Protein AF-A0AAW4SQ50-F1 (afdb_monomer_lite)

Sequence (475 aa):
MKPENNETSVIVTEQKVAKEVESDNIGIKPQGSATPDSNVSAKDITAVEGGNLLRVSVSASEMEQSDLEMDKEESVQVTGTATFNEEKAEIEFPNADKEVEQKYGMMKNDFEQNVNVEKESTSAPTELLINGGSMDDGISQAETLEVNGLVEEKGNGLKKTKGKEKNRLTSGQIVALSVLMGWGYSFGKLKINRALNRNALKKKIKSIKLYGIVSPCLVTTAQVCLDAGLEIVSFDGIPITKDTPNLDKILIIIDGAHRHVATMEINSMLRKGEEMKENYYYLPLTTKYKVMELLREANVVTKPWAGSDFLTSLIMSREEAAENEMLIWVQAKLEKSGDTAIWEWATLNKSVPSKSKLIKAAGTDEKADAMFRNISDSSKFERGKSIYDAFAKIFAESILGCKFFPEWVIDKLSKLDYMSGPKAAEHLIDFASKLNRQDAERIESIKGADKAQNVKNELDSLYNERMKEPESPVM

Structure (mmCIF, N/CA/C/O backbone):
data_AF-A0AAW4SQ50-F1
#
_entry.id   AF-A0AAW4SQ50-F1
#
loop_
_atom_site.group_PDB
_atom_site.id
_atom_site.type_symbol
_atom_site.label_atom_id
_atom_site.label_alt_id
_atom_site.label_comp_id
_atom_site.label_asym_id
_atom_site.label_entity_id
_atom_site.label_seq_id
_atom_site.pdbx_PDB_ins_code
_atom_site.Cartn_x
_atom_site.Cartn_y
_atom_site.Cartn_z
_atom_site.occupancy
_atom_site.B_iso_or_equiv
_atom_site.auth_seq_id
_atom_site.auth_comp_id
_atom_site.auth_asym_id
_atom_site.auth_atom_id
_atom_site.pdbx_PDB_model_num
ATOM 1 N N . MET A 1 1 ? 74.778 -29.614 35.654 1.00 35.31 1 MET A N 1
ATOM 2 C CA . MET A 1 1 ? 73.647 -30.527 35.928 1.00 35.31 1 MET A CA 1
ATOM 3 C C . MET A 1 1 ? 72.365 -29.756 35.637 1.00 35.31 1 MET A C 1
ATOM 5 O O . MET A 1 1 ? 72.225 -28.668 36.176 1.00 35.31 1 MET A O 1
ATOM 9 N N . LYS A 1 2 ? 71.490 -30.347 34.811 1.00 30.45 2 LYS A N 1
ATOM 10 C CA . LYS A 1 2 ? 70.229 -29.854 34.208 1.00 30.45 2 LYS A CA 1
ATOM 11 C C . LYS A 1 2 ? 70.330 -28.994 32.930 1.00 30.45 2 LYS A C 1
ATOM 13 O O . LYS A 1 2 ? 71.241 -28.174 32.854 1.00 30.45 2 LYS A O 1
ATOM 18 N N . PRO A 1 3 ? 69.441 -29.241 31.938 1.00 37.81 3 PRO A N 1
ATOM 19 C CA . PRO A 1 3 ? 69.692 -28.970 30.525 1.00 37.81 3 PRO A CA 1
ATOM 20 C C . PRO A 1 3 ? 68.784 -27.882 29.923 1.00 37.81 3 PRO A C 1
ATOM 22 O O . PRO A 1 3 ? 67.826 -27.419 30.541 1.00 37.81 3 PRO A O 1
ATOM 25 N N . GLU A 1 4 ? 69.153 -27.508 28.702 1.00 33.06 4 GLU A N 1
ATOM 26 C CA . GLU A 1 4 ? 68.567 -26.515 27.801 1.00 33.06 4 GLU A CA 1
ATOM 27 C C . GLU A 1 4 ? 67.138 -26.862 27.349 1.00 33.06 4 GLU A C 1
ATOM 29 O O . GLU A 1 4 ? 66.836 -28.017 27.057 1.00 33.06 4 GLU A O 1
ATOM 34 N N . ASN A 1 5 ? 66.291 -25.837 27.217 1.00 32.16 5 ASN A N 1
ATOM 35 C CA . ASN A 1 5 ? 65.076 -25.864 26.405 1.00 32.16 5 ASN A CA 1
ATOM 36 C C . ASN A 1 5 ? 65.192 -24.740 25.376 1.00 32.16 5 ASN A C 1
ATOM 38 O O . ASN A 1 5 ? 65.232 -23.568 25.751 1.00 32.16 5 ASN A O 1
ATOM 42 N N . ASN A 1 6 ? 65.243 -25.123 24.102 1.00 30.61 6 ASN A N 1
ATOM 43 C CA . ASN A 1 6 ? 65.194 -24.226 22.959 1.00 30.61 6 ASN A CA 1
ATOM 44 C C . ASN A 1 6 ? 63.939 -24.529 22.124 1.00 30.61 6 ASN A C 1
ATOM 46 O O . ASN A 1 6 ? 63.434 -25.650 22.110 1.00 30.61 6 ASN A O 1
ATOM 50 N N . GLU A 1 7 ? 63.445 -23.473 21.494 1.00 29.39 7 GLU A N 1
ATOM 51 C CA . GLU A 1 7 ? 62.182 -23.281 20.778 1.00 29.39 7 GLU A CA 1
ATOM 52 C C . GLU A 1 7 ? 61.842 -24.328 19.703 1.00 29.39 7 GLU A C 1
ATOM 54 O O . GLU A 1 7 ? 62.733 -24.841 19.032 1.00 29.39 7 GLU A O 1
ATOM 59 N N . THR A 1 8 ? 60.545 -24.524 19.412 1.00 26.42 8 THR A N 1
ATOM 60 C CA . THR A 1 8 ? 59.962 -24.144 18.100 1.00 26.42 8 THR A CA 1
ATOM 61 C C . THR A 1 8 ? 58.433 -24.262 18.065 1.00 26.42 8 THR A C 1
ATOM 63 O O . THR A 1 8 ? 57.828 -25.180 18.613 1.00 26.42 8 THR A O 1
ATOM 66 N N . SER A 1 9 ? 57.821 -23.289 17.396 1.00 25.12 9 SER A N 1
ATOM 67 C CA . SER A 1 9 ? 56.402 -23.121 17.096 1.00 25.12 9 SER A CA 1
ATOM 68 C C . SER A 1 9 ? 55.971 -23.917 15.858 1.00 25.12 9 SER A C 1
ATOM 70 O O . SER A 1 9 ? 56.675 -23.926 14.852 1.00 25.12 9 SER A O 1
ATOM 72 N N . VAL A 1 10 ? 54.770 -24.511 15.888 1.00 25.55 10 VAL A N 1
ATOM 73 C CA . VAL A 1 10 ? 54.029 -24.938 14.685 1.00 25.55 10 VAL A CA 1
ATOM 74 C C . VAL A 1 10 ? 52.537 -24.646 14.873 1.00 25.55 10 VAL A C 1
ATOM 76 O O . VAL A 1 10 ? 51.928 -25.010 15.875 1.00 25.55 10 VAL A O 1
ATOM 79 N N . ILE A 1 11 ? 51.985 -23.947 13.884 1.00 24.88 11 ILE A N 1
ATOM 80 C CA . ILE A 1 11 ? 50.586 -23.545 13.711 1.00 24.88 11 ILE A CA 1
ATOM 81 C C . ILE A 1 11 ? 49.770 -24.763 13.253 1.00 24.88 11 ILE A C 1
ATOM 83 O O . ILE A 1 11 ? 50.181 -25.442 12.314 1.00 24.88 11 ILE A O 1
ATOM 87 N N . VAL A 1 12 ? 48.599 -25.008 13.854 1.00 25.47 12 VAL A N 1
ATOM 88 C CA . VAL A 1 12 ? 47.615 -25.980 13.344 1.00 25.47 12 VAL A CA 1
ATOM 89 C C . VAL A 1 12 ? 46.275 -25.284 13.125 1.00 25.47 12 VAL A C 1
ATOM 91 O O . VAL A 1 12 ? 45.661 -24.753 14.046 1.00 25.47 12 VAL A O 1
ATOM 94 N N . THR A 1 13 ? 45.861 -25.276 11.863 1.00 24.55 13 THR A N 1
ATOM 95 C CA . THR A 1 13 ? 44.570 -24.849 11.326 1.00 24.55 13 THR A CA 1
ATOM 96 C C . THR A 1 13 ? 43.510 -25.927 11.569 1.00 24.55 13 THR A C 1
ATOM 98 O O . THR A 1 13 ? 43.666 -27.062 11.125 1.00 24.55 13 THR A O 1
ATOM 101 N N . GLU A 1 14 ? 42.401 -25.583 12.230 1.00 27.28 14 GLU A N 1
ATOM 102 C CA . GLU A 1 14 ? 41.251 -26.485 12.372 1.00 27.28 14 GLU A CA 1
ATOM 103 C C . GLU A 1 14 ? 40.316 -26.392 11.154 1.00 27.28 14 GLU A C 1
ATOM 105 O O . GLU A 1 14 ? 39.632 -25.392 10.927 1.00 27.28 14 GLU A O 1
ATOM 110 N N . GLN A 1 15 ? 40.271 -27.471 10.369 1.00 23.94 15 GLN A N 1
ATOM 111 C CA . GLN A 1 15 ? 39.199 -27.763 9.416 1.00 23.94 15 GLN A CA 1
ATOM 112 C C . GLN A 1 15 ? 37.954 -28.230 10.177 1.00 23.94 15 GLN A C 1
ATOM 114 O O . GLN A 1 15 ? 37.980 -29.268 10.837 1.00 23.94 15 GLN A O 1
ATOM 119 N N . LYS A 1 16 ? 36.829 -27.524 10.022 1.00 26.03 16 LYS A N 1
ATOM 120 C CA . LYS A 1 16 ? 35.521 -28.016 10.469 1.00 26.03 16 LYS A CA 1
ATOM 121 C C . LYS A 1 16 ? 34.769 -28.630 9.290 1.00 26.03 16 LYS A C 1
ATOM 123 O O . LYS A 1 16 ? 34.253 -27.930 8.425 1.00 26.03 16 LYS A O 1
ATOM 128 N N . VAL A 1 17 ? 34.729 -29.959 9.280 1.00 24.06 17 VAL A N 1
ATOM 129 C CA . VAL A 1 17 ? 33.863 -30.786 8.432 1.00 24.06 17 VAL A CA 1
ATOM 130 C C . VAL A 1 17 ? 32.422 -30.631 8.927 1.00 24.06 17 VAL A C 1
ATOM 132 O O . VAL A 1 17 ? 32.130 -30.954 10.078 1.00 24.06 17 VAL A O 1
ATOM 135 N N . ALA A 1 18 ? 31.519 -30.139 8.078 1.00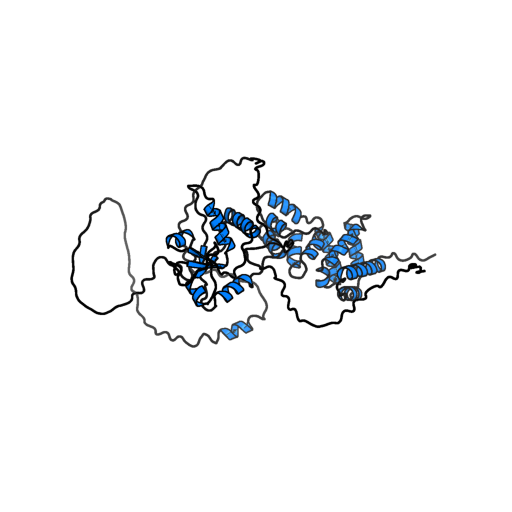 25.08 18 ALA A N 1
ATOM 136 C CA . ALA A 1 18 ? 30.083 -30.145 8.341 1.00 25.08 18 ALA A CA 1
ATOM 137 C C . ALA A 1 18 ? 29.464 -31.411 7.727 1.00 25.08 18 ALA A C 1
ATOM 139 O O . ALA A 1 18 ? 29.486 -31.590 6.512 1.00 25.08 18 ALA A O 1
ATOM 140 N N . LYS A 1 19 ? 28.942 -32.294 8.586 1.00 24.58 19 LYS A N 1
ATOM 141 C CA . LYS A 1 19 ? 28.008 -33.365 8.221 1.00 24.58 19 LYS A CA 1
ATOM 142 C C . LYS A 1 19 ? 26.584 -32.827 8.336 1.00 24.58 19 LYS A C 1
ATOM 144 O O . LYS A 1 19 ? 26.243 -32.219 9.350 1.00 24.58 19 LYS A O 1
ATOM 149 N N . GLU A 1 20 ? 25.789 -33.087 7.307 1.00 22.03 20 GLU A N 1
ATOM 150 C CA . GLU A 1 20 ? 24.336 -32.931 7.288 1.00 22.03 20 GLU A CA 1
ATOM 151 C C . GLU A 1 20 ? 23.675 -33.782 8.377 1.00 22.03 20 GLU A C 1
ATOM 153 O O . GLU A 1 20 ? 23.974 -34.969 8.524 1.00 22.03 20 GLU A O 1
ATOM 158 N N . VAL A 1 21 ? 22.739 -33.169 9.100 1.00 25.11 21 VAL A N 1
ATOM 159 C CA . VAL A 1 21 ? 21.575 -33.843 9.678 1.00 25.11 21 VAL A CA 1
ATOM 160 C C . VAL A 1 21 ? 20.387 -32.926 9.402 1.00 25.11 21 VAL A C 1
ATOM 162 O O . VAL A 1 21 ? 20.374 -31.775 9.841 1.00 25.11 21 VAL A O 1
ATOM 165 N N . GLU A 1 22 ? 19.436 -33.431 8.618 1.00 25.45 22 GLU A N 1
ATOM 166 C CA . GLU A 1 22 ? 18.145 -32.809 8.334 1.00 25.45 22 GLU A CA 1
ATOM 167 C C . GLU A 1 22 ? 17.388 -32.508 9.632 1.00 25.45 22 GLU A C 1
ATOM 169 O O . GLU A 1 22 ? 17.183 -33.378 10.480 1.00 25.45 22 GLU A O 1
ATOM 174 N N . SER A 1 23 ? 16.923 -31.269 9.759 1.00 26.36 23 SER A N 1
ATOM 175 C CA . SER A 1 23 ? 15.822 -30.924 10.650 1.00 26.36 23 SER A CA 1
ATOM 176 C C . SER A 1 23 ? 14.876 -30.005 9.888 1.00 26.36 23 SER A C 1
ATOM 178 O O . SER A 1 23 ? 15.240 -28.867 9.569 1.00 26.36 23 SER A O 1
ATOM 180 N N . ASP A 1 24 ? 13.682 -30.512 9.597 1.00 24.97 24 ASP A N 1
ATOM 181 C CA . ASP A 1 24 ? 12.572 -29.788 8.985 1.00 24.97 24 ASP A CA 1
ATOM 182 C C . ASP A 1 24 ? 12.136 -28.616 9.871 1.00 24.97 24 ASP A C 1
ATOM 184 O O . ASP A 1 24 ? 11.267 -28.725 10.736 1.00 24.97 24 ASP A O 1
ATOM 188 N N . ASN A 1 25 ? 12.753 -27.459 9.652 1.00 25.53 25 ASN A N 1
ATOM 189 C CA . ASN A 1 25 ? 12.326 -26.198 10.232 1.00 25.53 25 ASN A CA 1
ATOM 190 C C . ASN A 1 25 ? 11.373 -25.510 9.251 1.00 25.53 25 ASN A C 1
ATOM 192 O O . ASN A 1 25 ? 11.779 -24.703 8.412 1.00 25.53 25 ASN A O 1
ATOM 196 N N . ILE A 1 26 ? 10.076 -25.793 9.389 1.00 27.05 26 ILE A N 1
ATOM 197 C CA . ILE A 1 26 ? 9.005 -24.969 8.814 1.00 27.05 26 ILE A CA 1
ATOM 198 C C . ILE A 1 26 ? 8.940 -23.669 9.632 1.00 27.05 26 ILE A C 1
ATOM 200 O O . ILE A 1 26 ? 8.072 -23.448 10.475 1.00 27.05 26 ILE A O 1
ATOM 204 N N . GLY A 1 27 ? 9.929 -22.805 9.414 1.00 23.14 27 GLY A N 1
ATOM 205 C CA . GLY A 1 27 ? 9.994 -21.461 9.966 1.00 23.14 27 GLY A CA 1
ATOM 206 C C . GLY A 1 27 ? 9.091 -20.531 9.167 1.00 23.14 27 GLY A C 1
ATOM 207 O O . GLY A 1 27 ? 9.538 -19.879 8.222 1.00 23.14 27 GLY A O 1
ATOM 208 N N . ILE A 1 28 ? 7.815 -20.452 9.544 1.00 25.05 28 ILE A N 1
ATOM 209 C CA . ILE A 1 28 ? 6.915 -19.400 9.063 1.00 25.05 28 ILE A CA 1
ATOM 210 C C . ILE A 1 28 ? 7.462 -18.060 9.571 1.00 25.05 28 ILE A C 1
ATOM 212 O O . ILE A 1 28 ? 7.311 -17.704 10.739 1.00 25.05 28 ILE A O 1
ATOM 216 N N . LYS A 1 29 ? 8.110 -17.301 8.682 1.00 24.20 29 LYS A N 1
ATOM 217 C CA . LYS A 1 29 ? 8.391 -15.877 8.903 1.00 24.20 29 LYS A CA 1
ATOM 218 C C . LYS A 1 29 ? 7.051 -15.160 9.130 1.00 24.20 29 LYS A C 1
ATOM 220 O O . LYS A 1 29 ? 6.141 -15.368 8.326 1.00 24.20 29 LYS A O 1
ATOM 225 N N . PRO A 1 30 ? 6.898 -14.305 10.158 1.00 25.53 30 PRO A N 1
ATOM 226 C CA . PRO A 1 30 ? 5.668 -13.549 10.338 1.00 25.53 30 PRO A CA 1
ATOM 227 C C . PRO A 1 30 ? 5.517 -12.580 9.163 1.00 25.53 30 PRO A C 1
ATOM 229 O O . PRO A 1 30 ? 6.226 -11.579 9.062 1.00 25.53 30 PRO A O 1
ATOM 232 N N . GLN A 1 31 ? 4.613 -12.905 8.239 1.00 25.69 31 GLN A N 1
ATOM 233 C CA . GLN A 1 31 ? 4.198 -11.975 7.202 1.00 25.69 31 GLN A CA 1
ATOM 234 C C . GLN A 1 31 ? 3.436 -10.824 7.862 1.00 25.69 31 GLN A C 1
ATOM 236 O O . GLN A 1 31 ? 2.552 -11.039 8.695 1.00 25.69 31 GLN A O 1
ATOM 241 N N . GLY A 1 32 ? 3.827 -9.590 7.532 1.00 29.03 32 GLY A N 1
ATOM 242 C CA . GLY A 1 32 ? 3.148 -8.389 8.003 1.00 29.03 32 GLY A CA 1
ATOM 243 C C . GLY A 1 32 ? 1.672 -8.460 7.633 1.00 29.03 32 GLY A C 1
ATOM 244 O O . GLY A 1 32 ? 1.339 -8.662 6.469 1.00 29.03 32 GLY A O 1
ATOM 245 N N . SER A 1 33 ? 0.783 -8.332 8.618 1.00 34.41 33 SER A N 1
ATOM 246 C CA . SER A 1 33 ? -0.643 -8.363 8.317 1.00 34.41 33 SER A CA 1
ATOM 247 C C . SER A 1 33 ? -1.086 -7.052 7.711 1.00 34.41 33 SER A C 1
ATOM 249 O O . SER A 1 33 ? -0.849 -5.969 8.256 1.00 34.41 33 SER A O 1
ATOM 251 N N . ALA A 1 34 ? -1.876 -7.190 6.668 1.00 33.03 34 ALA A N 1
ATOM 252 C CA . ALA A 1 34 ? -2.893 -6.225 6.367 1.00 33.03 34 ALA A CA 1
ATOM 253 C C . ALA A 1 34 ? -3.969 -6.301 7.449 1.00 33.03 34 ALA A C 1
ATOM 255 O O . ALA A 1 34 ? -4.640 -7.303 7.627 1.00 33.03 34 ALA A O 1
ATOM 256 N N . THR A 1 35 ? -4.127 -5.224 8.179 1.00 38.12 35 THR A N 1
ATOM 257 C CA . THR A 1 35 ? -5.450 -4.684 8.470 1.00 38.12 35 THR A CA 1
ATOM 258 C C . THR A 1 35 ? -5.379 -3.238 7.971 1.00 38.12 35 THR A C 1
ATOM 260 O O . THR A 1 35 ? -4.268 -2.719 7.765 1.00 38.12 35 THR A O 1
ATOM 263 N N . PRO A 1 36 ? -6.494 -2.507 7.823 1.00 37.75 36 PRO A N 1
ATOM 264 C CA . PRO A 1 36 ? -6.435 -1.049 7.662 1.00 37.75 36 PRO A CA 1
ATOM 265 C C . PRO A 1 36 ? -5.664 -0.349 8.809 1.00 37.75 36 PRO A C 1
ATOM 267 O O . PRO A 1 36 ? -5.373 0.848 8.754 1.00 37.75 36 PRO A O 1
ATOM 270 N N . ASP A 1 37 ? -5.313 -1.092 9.865 1.00 38.62 37 ASP A N 1
ATOM 271 C CA . ASP A 1 37 ? -4.735 -0.604 11.105 1.00 38.62 37 ASP A CA 1
ATOM 272 C C . ASP A 1 37 ? -3.193 -0.642 11.186 1.00 38.62 37 ASP A C 1
ATOM 274 O O . ASP A 1 37 ? -2.649 -0.076 12.136 1.00 38.62 37 ASP A O 1
ATOM 278 N N . SER A 1 38 ? -2.441 -1.150 10.195 1.00 38.56 38 SER A N 1
ATOM 279 C CA . SER A 1 38 ? -0.971 -0.986 10.220 1.00 38.56 38 SER A CA 1
ATOM 280 C C . SER A 1 38 ? -0.248 -1.191 8.883 1.00 38.56 38 SER A C 1
ATOM 282 O O . SER A 1 38 ? 0.141 -2.301 8.542 1.00 38.56 38 SER A O 1
ATOM 284 N N . ASN A 1 39 ? 0.078 -0.096 8.187 1.00 34.09 39 ASN A N 1
ATOM 285 C CA . ASN A 1 39 ? 1.180 -0.075 7.217 1.00 34.09 39 ASN A CA 1
ATOM 286 C C . ASN A 1 39 ? 2.436 0.502 7.893 1.00 34.09 39 ASN A C 1
ATOM 288 O O . ASN A 1 39 ? 2.627 1.724 7.976 1.00 34.09 39 ASN A O 1
ATOM 292 N N . VAL A 1 40 ? 3.294 -0.379 8.407 1.00 34.56 40 VAL A N 1
ATOM 293 C CA . VAL A 1 40 ? 4.697 -0.069 8.715 1.00 34.56 40 VAL A CA 1
ATOM 294 C C . VAL A 1 40 ? 5.543 -1.117 7.999 1.00 34.56 40 VAL A C 1
ATOM 296 O O . VAL A 1 40 ? 5.386 -2.310 8.232 1.00 34.56 40 VAL A O 1
ATOM 299 N N . SER A 1 41 ? 6.383 -0.645 7.077 1.00 32.97 41 SER A N 1
ATOM 300 C CA . SER A 1 41 ? 7.380 -1.438 6.356 1.00 32.97 41 SER A CA 1
ATOM 301 C C . SER A 1 41 ? 8.267 -2.193 7.346 1.00 32.97 41 SER A C 1
ATOM 303 O O . SER A 1 41 ? 8.756 -1.592 8.299 1.00 32.97 41 SER A O 1
ATOM 305 N N . ALA A 1 42 ? 8.507 -3.479 7.093 1.00 28.02 42 ALA A N 1
ATOM 306 C CA . ALA A 1 42 ? 9.473 -4.293 7.820 1.00 28.02 42 ALA A CA 1
ATOM 307 C C . ALA A 1 42 ? 10.909 -3.848 7.491 1.00 28.02 42 ALA A C 1
ATOM 309 O O . ALA A 1 42 ? 11.596 -4.469 6.687 1.00 28.02 42 ALA A O 1
ATOM 310 N N . LYS A 1 43 ? 11.349 -2.741 8.087 1.00 29.67 43 LYS A N 1
ATOM 311 C CA . LYS A 1 43 ? 12.756 -2.410 8.323 1.00 29.67 43 LYS A CA 1
ATOM 312 C C . LYS A 1 43 ? 12.815 -1.751 9.701 1.00 29.67 43 LYS A C 1
ATOM 314 O O . LYS A 1 43 ? 11.921 -0.979 10.028 1.00 29.67 43 LYS A O 1
ATOM 319 N N . ASP A 1 44 ? 13.822 -2.125 10.480 1.00 28.84 44 ASP A N 1
ATOM 320 C CA . ASP A 1 44 ? 14.111 -1.689 11.856 1.00 28.84 44 ASP A CA 1
ATOM 321 C C . ASP A 1 44 ? 13.484 -2.556 12.963 1.00 28.84 44 ASP A C 1
ATOM 323 O O . ASP A 1 44 ? 12.634 -2.131 13.743 1.00 28.84 44 ASP A O 1
ATOM 327 N N . ILE A 1 45 ? 13.962 -3.802 13.057 1.00 25.28 45 ILE A N 1
ATOM 328 C CA . ILE A 1 45 ? 14.028 -4.531 14.331 1.00 25.28 45 ILE A CA 1
ATOM 329 C C . ILE A 1 45 ? 15.514 -4.734 14.625 1.00 25.28 45 ILE A C 1
ATOM 331 O O . ILE A 1 45 ? 16.129 -5.678 14.135 1.00 25.28 45 ILE A O 1
ATOM 335 N N . THR A 1 46 ? 16.107 -3.820 15.387 1.00 25.62 46 THR A N 1
ATOM 336 C CA . THR A 1 46 ? 17.356 -4.089 16.101 1.00 25.62 46 THR A CA 1
ATOM 337 C C . THR A 1 46 ? 16.997 -4.765 17.420 1.00 25.62 46 THR A C 1
ATOM 339 O O . THR A 1 46 ? 16.220 -4.243 18.218 1.00 25.62 46 THR A O 1
ATOM 342 N N . ALA A 1 47 ? 17.515 -5.975 17.616 1.00 23.39 47 ALA A N 1
ATOM 343 C CA . ALA A 1 47 ? 17.415 -6.696 18.873 1.00 23.39 47 ALA A CA 1
ATOM 344 C C . ALA A 1 47 ? 18.229 -5.962 19.948 1.00 23.39 47 ALA A C 1
ATOM 346 O O . ALA A 1 47 ? 19.399 -5.654 19.727 1.00 23.39 47 ALA A O 1
ATOM 347 N N . VAL A 1 48 ? 17.624 -5.707 21.107 1.00 25.67 48 VAL A N 1
ATOM 348 C CA . VAL A 1 48 ? 18.357 -5.385 22.335 1.00 25.67 48 VAL A CA 1
ATOM 349 C C . VAL A 1 48 ? 17.763 -6.238 23.449 1.00 25.67 48 VAL A C 1
ATOM 351 O O . VAL A 1 48 ? 16.637 -6.017 23.894 1.00 25.67 48 VAL A O 1
ATOM 354 N N . GLU A 1 49 ? 18.517 -7.262 23.837 1.00 23.62 49 GLU A N 1
ATOM 355 C CA . GLU A 1 49 ? 18.345 -8.002 25.084 1.00 23.62 49 GLU A CA 1
ATOM 356 C C . GLU A 1 49 ? 18.828 -7.154 26.270 1.00 23.62 49 GLU A C 1
ATOM 358 O O . GLU A 1 49 ? 19.783 -6.390 26.150 1.00 23.62 49 GLU A O 1
ATOM 363 N N . GLY A 1 50 ? 18.213 -7.363 27.436 1.00 25.22 50 GLY A N 1
ATOM 364 C CA . GLY A 1 50 ? 18.764 -6.945 28.728 1.00 25.22 50 GLY A CA 1
ATOM 365 C C . GLY A 1 50 ? 18.097 -5.710 29.324 1.00 25.22 50 GLY A C 1
ATOM 366 O O . GLY A 1 50 ? 18.258 -4.589 28.850 1.00 25.22 50 GLY A O 1
ATOM 367 N N . GLY A 1 51 ? 17.338 -5.923 30.400 1.00 23.38 51 GLY A N 1
ATOM 368 C CA . GLY A 1 51 ? 16.687 -4.857 31.148 1.00 23.38 51 GLY A CA 1
ATOM 369 C C . GLY A 1 51 ? 17.659 -4.006 31.963 1.00 23.38 51 GLY A C 1
ATOM 370 O O . GLY A 1 51 ? 18.626 -4.516 32.515 1.00 23.38 51 GLY A O 1
ATOM 371 N N . ASN A 1 52 ? 17.334 -2.725 32.124 1.00 23.14 52 ASN A N 1
ATOM 372 C CA . ASN A 1 52 ? 17.171 -2.145 33.452 1.00 23.14 52 ASN A CA 1
ATOM 373 C C . ASN A 1 52 ? 16.385 -0.830 33.385 1.00 23.14 52 ASN A C 1
ATOM 375 O O . ASN A 1 52 ? 16.402 -0.106 32.392 1.00 23.14 52 ASN A O 1
ATOM 379 N N . LEU A 1 53 ? 15.684 -0.559 34.477 1.00 27.28 53 LEU A N 1
ATOM 380 C CA . LEU A 1 53 ? 14.893 0.631 34.749 1.00 27.28 53 LEU A CA 1
ATOM 381 C C . LEU A 1 53 ? 15.780 1.892 34.727 1.00 27.28 53 LEU A C 1
ATOM 383 O O . LEU A 1 53 ? 16.692 2.010 35.542 1.00 27.28 53 LEU A O 1
ATOM 387 N N . LEU A 1 54 ? 15.481 2.869 33.865 1.00 23.94 54 LEU A N 1
ATOM 388 C CA . LEU A 1 54 ? 16.003 4.230 34.012 1.00 23.94 54 LEU A CA 1
ATOM 389 C C . LEU A 1 54 ? 14.914 5.269 33.734 1.00 23.94 54 LEU A C 1
ATOM 391 O O . LEU A 1 54 ? 14.398 5.397 32.625 1.00 23.94 54 LEU A O 1
ATOM 395 N N . ARG A 1 55 ? 14.586 6.026 34.788 1.00 24.39 55 ARG A N 1
ATOM 396 C CA . ARG A 1 55 ? 13.915 7.323 34.699 1.00 24.39 55 ARG A CA 1
ATOM 397 C C . ARG A 1 55 ? 14.755 8.229 33.801 1.00 24.39 55 ARG A C 1
ATOM 399 O O . ARG A 1 55 ? 15.908 8.493 34.127 1.00 24.39 55 ARG A O 1
ATOM 406 N N . VAL A 1 56 ? 14.161 8.748 32.732 1.00 23.16 56 VAL A N 1
ATOM 407 C CA . VAL A 1 56 ? 14.740 9.853 31.963 1.00 23.16 56 VAL A CA 1
ATOM 408 C C . VAL A 1 56 ? 13.747 11.006 31.978 1.00 23.16 56 VAL A C 1
ATOM 410 O O . VAL A 1 56 ? 12.691 10.968 31.352 1.00 23.16 56 VAL A O 1
ATOM 413 N N . SER A 1 57 ? 14.100 12.013 32.767 1.00 21.67 57 SER A N 1
ATOM 414 C CA . SER A 1 57 ? 13.617 13.386 32.688 1.00 21.67 57 SER A CA 1
ATOM 415 C C . SER A 1 57 ? 13.952 13.967 31.316 1.00 21.67 57 SER A C 1
ATOM 417 O O . SER A 1 57 ? 15.117 13.958 30.921 1.00 21.67 57 SER A O 1
ATOM 419 N N . VAL A 1 58 ? 12.953 14.491 30.605 1.00 24.12 58 VAL A N 1
ATOM 420 C CA . VAL A 1 58 ? 13.170 15.248 29.367 1.00 24.12 58 VAL A CA 1
ATOM 421 C C . VAL A 1 58 ? 12.965 16.724 29.673 1.00 24.12 58 VAL A C 1
ATOM 423 O O . VAL A 1 58 ? 11.880 17.148 30.069 1.00 24.12 58 VAL A O 1
ATOM 426 N N . SER A 1 59 ? 14.060 17.467 29.530 1.00 22.22 59 SER A N 1
ATOM 427 C CA . SER A 1 59 ? 14.123 18.922 29.579 1.00 22.22 59 SER A CA 1
ATOM 428 C C . SER A 1 59 ? 13.347 19.521 28.409 1.00 22.22 59 SER A C 1
ATOM 430 O O . SER A 1 59 ? 13.412 19.014 27.289 1.00 22.22 59 SER A O 1
ATOM 432 N N . ALA A 1 60 ? 12.628 20.606 28.683 1.00 24.81 60 ALA A N 1
ATOM 433 C CA . ALA A 1 60 ? 12.011 21.452 27.676 1.00 24.81 60 ALA A CA 1
ATOM 434 C C . ALA A 1 60 ? 13.088 22.160 26.841 1.00 24.81 60 ALA A C 1
ATOM 436 O O . ALA A 1 60 ? 14.049 22.690 27.399 1.00 24.81 60 ALA A O 1
ATOM 437 N N . SER A 1 61 ? 12.894 22.205 25.525 1.00 23.89 61 SER A N 1
ATOM 438 C CA . SER A 1 61 ? 13.542 23.176 24.645 1.00 23.89 61 SER A CA 1
ATOM 439 C C . SER A 1 61 ? 12.634 23.465 23.445 1.00 23.89 61 SER A C 1
ATOM 441 O O . SER A 1 61 ? 12.389 22.590 22.619 1.00 23.89 61 SER A O 1
ATOM 443 N N . GLU A 1 62 ? 12.139 24.704 23.449 1.00 23.70 62 GLU A N 1
ATOM 444 C CA . GLU A 1 62 ? 11.811 25.581 22.316 1.00 23.70 62 GLU A CA 1
ATOM 445 C C . GLU A 1 62 ? 10.664 25.175 21.370 1.00 23.70 62 GLU A C 1
ATOM 447 O O . GLU A 1 62 ? 10.803 24.434 20.401 1.00 23.70 62 GLU A O 1
ATOM 452 N N . MET A 1 63 ? 9.498 25.755 21.683 1.00 24.41 63 MET A N 1
ATOM 453 C CA . MET A 1 63 ? 8.370 25.987 20.783 1.00 24.41 63 MET A CA 1
ATOM 454 C C . MET A 1 63 ? 8.705 27.136 19.825 1.00 24.41 63 MET A C 1
ATOM 456 O O . MET A 1 63 ? 8.877 28.265 20.276 1.00 24.41 63 MET A O 1
ATOM 460 N N . GLU A 1 64 ? 8.676 26.882 18.518 1.00 25.16 64 GLU A N 1
ATOM 461 C CA . GLU A 1 64 ? 8.326 27.924 17.550 1.00 25.16 64 GLU A CA 1
ATOM 462 C C . GLU A 1 64 ? 6.798 27.991 17.453 1.00 25.16 64 GLU A C 1
ATOM 464 O O . GLU A 1 64 ? 6.129 27.060 16.994 1.00 25.16 64 GLU A O 1
ATOM 469 N N . GLN A 1 65 ? 6.248 29.094 17.960 1.00 24.86 65 GLN A N 1
ATOM 470 C CA . GLN A 1 65 ? 4.887 29.537 17.691 1.00 24.86 65 GLN A CA 1
ATOM 471 C C . GLN A 1 65 ? 4.792 29.956 16.221 1.00 24.86 65 GLN A C 1
ATOM 473 O O . GLN A 1 65 ? 5.587 30.765 15.751 1.00 24.86 65 GLN A O 1
ATOM 478 N N . SER A 1 66 ? 3.792 29.445 15.511 1.00 27.23 66 SER A N 1
ATOM 479 C CA . SER A 1 66 ? 3.203 30.182 14.396 1.00 27.23 66 SER A CA 1
ATOM 480 C C . SER A 1 66 ? 1.695 30.169 14.579 1.00 27.23 66 SER A C 1
ATOM 482 O O . SER A 1 66 ? 1.072 29.120 14.756 1.00 27.23 66 SER A O 1
ATOM 484 N N . ASP A 1 67 ? 1.172 31.382 14.658 1.00 24.62 67 ASP A N 1
ATOM 485 C CA . ASP A 1 67 ? -0.214 31.730 14.887 1.00 24.62 67 ASP A CA 1
ATOM 486 C C . ASP A 1 67 ? -1.097 31.230 13.740 1.00 24.62 67 ASP A C 1
ATOM 488 O O . ASP A 1 67 ? -0.796 31.441 12.565 1.00 24.62 67 ASP A O 1
ATOM 492 N N . LEU A 1 68 ? -2.207 30.582 14.087 1.00 25.64 68 LEU A N 1
ATOM 493 C CA . LEU A 1 68 ? -3.345 30.416 13.191 1.00 25.64 68 LEU A CA 1
ATOM 494 C C . LEU A 1 68 ? -4.567 30.956 13.922 1.00 25.64 68 LEU A C 1
ATOM 496 O O . LEU A 1 68 ? -5.034 30.378 14.907 1.00 25.64 68 LEU A O 1
ATOM 500 N N . GLU A 1 69 ? -5.014 32.114 13.446 1.00 24.69 69 GLU A N 1
ATOM 501 C CA . GLU A 1 69 ? -6.258 32.755 13.835 1.00 24.69 69 GLU A CA 1
ATOM 502 C C . GLU A 1 69 ? -7.442 31.813 13.595 1.00 24.69 69 GLU A C 1
ATOM 504 O O . GLU A 1 69 ? -7.533 31.100 12.595 1.00 24.69 69 GLU A O 1
ATOM 509 N N . MET A 1 70 ? -8.330 31.800 14.585 1.00 25.16 70 MET A N 1
ATOM 510 C CA . MET A 1 70 ? -9.606 31.106 14.569 1.00 25.16 70 MET A CA 1
ATOM 511 C C . MET A 1 70 ? -10.595 31.873 13.696 1.00 25.16 70 MET A C 1
ATOM 513 O O . MET A 1 70 ? -11.032 32.953 14.098 1.00 25.16 70 MET A O 1
ATOM 517 N N . ASP A 1 71 ? -11.039 31.265 12.600 1.00 25.61 71 ASP A N 1
ATOM 518 C CA . ASP A 1 71 ? -12.321 31.621 12.001 1.00 25.61 71 ASP A CA 1
ATOM 519 C C . ASP A 1 71 ? -13.434 30.703 12.509 1.00 25.61 71 ASP A C 1
ATOM 521 O O . ASP A 1 71 ? -13.258 29.509 12.763 1.00 25.61 71 ASP A O 1
ATOM 525 N N . LYS A 1 72 ? -14.558 31.362 12.776 1.00 26.75 72 LYS A N 1
ATOM 526 C CA . LYS A 1 72 ? -15.653 30.949 13.647 1.00 26.75 72 LYS A CA 1
ATOM 527 C C . LYS A 1 72 ? -16.542 29.862 13.047 1.00 26.75 72 LYS A C 1
ATOM 529 O O . LYS A 1 72 ? -16.694 29.728 11.841 1.00 26.75 72 LYS A O 1
ATOM 534 N N . GLU A 1 73 ? -17.158 29.153 13.984 1.00 25.16 73 GLU A N 1
ATOM 535 C CA . GLU A 1 73 ? -18.223 28.162 13.866 1.00 25.16 73 GLU A CA 1
ATOM 536 C C . GLU A 1 73 ? -19.327 28.523 12.860 1.00 25.16 73 GLU A C 1
ATOM 538 O O . GLU A 1 73 ? -19.931 29.592 12.943 1.00 25.16 73 GLU A O 1
ATOM 543 N N . GLU A 1 74 ? -19.709 27.545 12.038 1.00 23.86 74 GLU A N 1
ATOM 544 C CA . GLU A 1 74 ? -21.105 27.360 11.648 1.00 23.86 74 GLU A CA 1
ATOM 545 C C . GLU A 1 74 ? -21.544 25.959 12.085 1.00 23.86 74 GLU A C 1
ATOM 547 O O . GLU A 1 74 ? -20.931 24.940 11.761 1.00 23.86 74 GLU A O 1
ATOM 552 N N . SER A 1 75 ? -22.577 25.934 12.921 1.00 24.45 75 SER A N 1
ATOM 553 C CA . SER A 1 75 ? -23.133 24.743 13.546 1.00 24.45 75 SER A CA 1
ATOM 554 C C . SER A 1 75 ? -24.184 24.120 12.630 1.00 24.45 75 SER A C 1
ATOM 556 O O . SER A 1 75 ? -25.149 24.773 12.243 1.00 24.45 75 SER A O 1
ATOM 558 N N . VAL A 1 76 ? -24.036 22.833 12.312 1.00 23.42 76 VAL A N 1
ATOM 559 C CA . VAL A 1 76 ? -25.107 22.044 11.691 1.00 23.42 76 VAL A CA 1
ATOM 560 C C . VAL A 1 76 ? -25.393 20.848 12.587 1.00 23.42 76 VAL A C 1
ATOM 562 O O . VAL A 1 76 ? -24.611 19.904 12.677 1.00 23.42 76 VAL A O 1
ATOM 565 N N . GLN A 1 77 ? -26.530 20.906 13.281 1.00 24.25 77 GLN A N 1
ATOM 566 C CA . GLN A 1 77 ? -27.100 19.763 13.982 1.00 24.25 77 GLN A CA 1
ATOM 567 C C . GLN A 1 77 ? -27.603 18.747 12.953 1.00 24.25 77 GLN A C 1
ATOM 569 O O . GLN A 1 77 ? -28.507 19.048 12.178 1.00 24.25 77 GLN A O 1
ATOM 574 N N . VAL A 1 78 ? -27.072 17.524 12.979 1.00 23.97 78 VAL A N 1
ATOM 575 C CA . VAL A 1 78 ? -27.666 16.393 12.256 1.00 23.97 78 VAL A CA 1
ATOM 576 C C . VAL A 1 78 ? -28.254 15.429 13.277 1.00 23.97 78 VAL A C 1
ATOM 578 O O . VAL A 1 78 ? -27.548 14.658 13.922 1.00 23.97 78 VAL A O 1
ATOM 581 N N . THR A 1 79 ? -29.575 15.487 13.420 1.00 25.78 79 THR A N 1
ATOM 582 C CA . THR A 1 79 ? -30.375 14.412 14.006 1.00 25.78 79 THR A CA 1
ATOM 583 C C . THR A 1 79 ? -30.957 13.606 12.848 1.00 25.78 79 THR A C 1
ATOM 585 O O . THR A 1 79 ? -31.639 14.150 11.986 1.00 25.78 79 THR A O 1
ATOM 588 N N . GLY A 1 80 ? -30.652 12.311 12.771 1.00 24.69 80 GLY A N 1
ATOM 589 C CA . GLY A 1 80 ? -31.178 11.470 11.698 1.00 24.69 80 GLY A CA 1
ATOM 590 C C . GLY A 1 80 ? -30.862 9.996 11.898 1.00 24.69 80 GLY A C 1
ATOM 591 O O . GLY A 1 80 ? -29.718 9.570 11.777 1.00 24.69 80 GLY A O 1
ATOM 592 N N . THR A 1 81 ? -31.891 9.209 12.201 1.00 25.30 81 THR A N 1
ATOM 593 C CA . THR A 1 81 ? -31.879 7.753 12.039 1.00 25.30 81 THR A CA 1
ATOM 594 C C . THR A 1 81 ? -32.180 7.455 10.570 1.00 25.30 81 THR A C 1
ATOM 596 O O . THR A 1 81 ? -33.237 7.829 10.073 1.00 25.30 81 THR A O 1
ATOM 599 N N . ALA A 1 82 ? -31.255 6.818 9.850 1.00 24.34 82 ALA A N 1
ATOM 600 C CA . ALA A 1 82 ? -31.492 6.428 8.462 1.00 24.34 82 ALA A CA 1
ATOM 601 C C . ALA A 1 82 ? -32.183 5.057 8.410 1.00 24.34 82 ALA A C 1
ATOM 603 O O . ALA A 1 82 ? -31.641 4.057 8.884 1.00 24.34 82 ALA A O 1
ATOM 604 N N . THR A 1 83 ? -33.382 5.021 7.831 1.00 25.31 83 THR A N 1
ATOM 605 C CA . THR A 1 83 ? -34.056 3.804 7.359 1.00 25.31 83 THR A CA 1
ATOM 606 C C . THR A 1 83 ? -33.897 3.737 5.840 1.00 25.31 83 THR A C 1
ATOM 608 O O . THR A 1 83 ? -34.081 4.737 5.152 1.00 25.31 83 THR A O 1
ATOM 611 N N . PHE A 1 84 ? -33.490 2.576 5.327 1.00 23.45 84 PHE A N 1
ATOM 612 C CA . PHE A 1 84 ? -33.295 2.318 3.898 1.00 23.45 84 PHE A CA 1
ATOM 613 C C . PHE A 1 84 ? -34.625 1.892 3.260 1.00 23.45 84 PHE A C 1
ATOM 615 O O . PHE A 1 84 ? -35.279 0.992 3.783 1.00 23.45 84 PHE A O 1
ATOM 622 N N . ASN A 1 85 ? -34.989 2.510 2.133 1.00 25.42 85 ASN A N 1
ATOM 623 C CA . ASN A 1 85 ? -36.058 2.057 1.239 1.00 25.42 85 ASN A CA 1
ATOM 624 C C . ASN A 1 85 ? -35.418 1.527 -0.052 1.00 25.42 85 ASN A C 1
ATOM 626 O O . ASN A 1 85 ? -34.650 2.238 -0.700 1.00 25.42 85 ASN A O 1
ATOM 630 N N . GLU A 1 86 ? -35.728 0.282 -0.408 1.00 29.11 86 GLU A N 1
ATOM 631 C CA . GLU A 1 86 ? -35.403 -0.311 -1.704 1.00 29.11 86 GLU A CA 1
ATOM 632 C C . GLU A 1 86 ? -36.433 0.151 -2.735 1.00 29.11 86 GLU A C 1
ATOM 634 O O . GLU A 1 86 ? -37.597 -0.206 -2.613 1.00 29.11 86 GLU A O 1
ATOM 639 N N . GLU A 1 87 ? -36.017 0.896 -3.763 1.00 24.77 87 GLU A N 1
ATOM 640 C CA . GLU A 1 87 ? -36.650 0.822 -5.085 1.00 24.77 87 GLU A CA 1
ATOM 641 C C . GLU A 1 87 ? -35.771 1.457 -6.186 1.00 24.77 87 GLU A C 1
ATOM 643 O O . GLU A 1 87 ? -35.489 2.651 -6.181 1.00 24.77 87 GLU A O 1
ATOM 648 N N . LYS A 1 88 ? -35.389 0.595 -7.142 1.00 26.77 88 LYS A N 1
ATOM 649 C CA . LYS A 1 88 ? -35.061 0.821 -8.566 1.00 26.77 88 LYS A CA 1
ATOM 650 C C . LYS A 1 88 ? -33.936 1.799 -8.953 1.00 26.77 88 LYS A C 1
ATOM 652 O O . LYS A 1 88 ? -34.148 2.996 -9.103 1.00 26.77 88 LYS A O 1
ATOM 657 N N . ALA A 1 89 ? -32.809 1.218 -9.372 1.00 23.95 89 ALA A N 1
ATOM 658 C CA . ALA A 1 89 ? -32.008 1.731 -10.485 1.00 23.95 89 ALA A CA 1
ATOM 659 C C . ALA A 1 89 ? -31.375 0.548 -11.244 1.00 23.95 89 ALA A C 1
ATOM 661 O O . ALA A 1 89 ? -30.546 -0.176 -10.694 1.00 23.95 89 ALA A O 1
ATOM 662 N N . GLU A 1 90 ? -31.809 0.321 -12.486 1.00 23.88 90 GLU A N 1
ATOM 663 C CA . GLU A 1 90 ? -31.161 -0.594 -13.433 1.00 23.88 90 GLU A CA 1
ATOM 664 C C . GLU A 1 90 ? -29.866 0.055 -13.942 1.00 23.88 90 GLU A C 1
ATOM 666 O O . GLU A 1 90 ? -29.881 1.194 -14.405 1.00 23.88 90 GLU A O 1
ATOM 671 N N . ILE A 1 91 ? -28.744 -0.662 -13.844 1.00 25.91 91 ILE A N 1
ATOM 672 C CA . ILE A 1 91 ? -27.462 -0.282 -14.449 1.00 25.91 91 ILE A CA 1
ATOM 673 C C . ILE A 1 91 ? -27.006 -1.468 -15.301 1.00 25.91 91 ILE A C 1
ATOM 675 O O . ILE A 1 91 ? -26.741 -2.551 -14.778 1.00 25.91 91 ILE A O 1
ATOM 679 N N . GLU A 1 92 ? -26.952 -1.269 -16.618 1.00 22.61 92 GLU A N 1
ATOM 680 C CA . GLU A 1 92 ? -26.395 -2.225 -17.579 1.00 22.61 92 GLU A CA 1
ATOM 681 C C . GLU A 1 92 ? -24.862 -2.265 -17.472 1.00 22.61 92 GLU A C 1
ATOM 683 O O . GLU A 1 92 ? -24.195 -1.230 -17.505 1.00 22.61 92 GLU A O 1
ATOM 688 N N . PHE A 1 93 ? -24.292 -3.470 -17.387 1.00 27.73 93 PHE A N 1
ATOM 689 C CA . PHE A 1 93 ? -22.847 -3.706 -17.451 1.00 27.73 93 PHE A CA 1
ATOM 690 C C . PHE A 1 93 ? -22.475 -4.315 -18.813 1.00 27.73 93 PHE A C 1
ATOM 692 O O . PHE A 1 93 ? -23.061 -5.333 -19.192 1.00 27.73 93 PHE A O 1
ATOM 699 N N . PRO A 1 94 ? -21.493 -3.769 -19.553 1.00 26.94 94 PRO A N 1
ATOM 700 C CA . PRO A 1 94 ? -21.036 -4.383 -20.792 1.00 26.94 94 PRO A CA 1
ATOM 701 C C . PRO A 1 94 ? -20.110 -5.586 -20.525 1.00 26.94 94 PRO A C 1
ATOM 703 O O . PRO A 1 94 ? -19.060 -5.455 -19.905 1.00 26.94 94 PRO A O 1
ATOM 706 N N . ASN A 1 95 ? -20.545 -6.744 -21.034 1.00 30.97 95 ASN A N 1
ATOM 707 C CA . ASN A 1 95 ? -19.824 -7.974 -21.401 1.00 30.97 95 ASN A CA 1
ATOM 708 C C . ASN A 1 95 ? -18.572 -8.388 -20.600 1.00 30.97 95 ASN A C 1
ATOM 710 O O . ASN A 1 95 ? -17.463 -7.938 -20.883 1.00 30.97 95 ASN A O 1
ATOM 714 N N . ALA A 1 96 ? -18.741 -9.413 -19.754 1.00 27.41 96 ALA A N 1
ATOM 715 C CA . ALA A 1 96 ? -17.663 -10.274 -19.269 1.00 27.41 96 ALA A CA 1
ATOM 716 C C . ALA A 1 96 ? -17.987 -11.766 -19.523 1.00 27.41 96 ALA A C 1
ATOM 718 O O . ALA A 1 96 ? -19.030 -12.270 -19.117 1.00 27.41 96 ALA A O 1
ATOM 719 N N . ASP A 1 97 ? -17.077 -12.409 -20.253 1.00 34.03 97 ASP A N 1
ATOM 720 C CA . ASP A 1 97 ? -16.751 -13.829 -20.460 1.00 34.03 97 ASP A CA 1
ATOM 721 C C . ASP A 1 97 ? -17.706 -14.973 -20.023 1.00 34.03 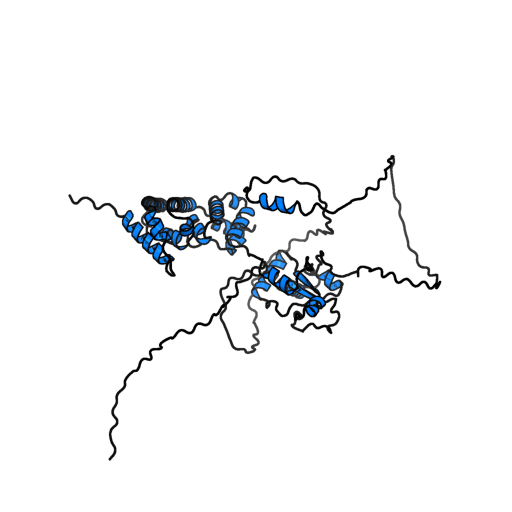97 ASP A C 1
ATOM 723 O O . ASP A 1 97 ? -18.076 -15.164 -18.865 1.00 34.03 97 ASP A O 1
ATOM 727 N N . LYS A 1 98 ? -17.982 -15.854 -20.999 1.00 35.09 98 LYS A N 1
ATOM 728 C CA . LYS A 1 98 ? -18.936 -16.987 -21.014 1.00 35.09 98 LYS A CA 1
ATOM 729 C C . LYS A 1 98 ? -18.598 -18.218 -20.143 1.00 35.09 98 LYS A C 1
ATOM 731 O O . LYS A 1 98 ? -19.157 -19.286 -20.375 1.00 35.09 98 LYS A O 1
ATOM 736 N N . GLU A 1 99 ? -17.743 -18.118 -19.128 1.00 36.00 99 GLU A N 1
ATOM 737 C CA . GLU A 1 99 ? -17.410 -19.268 -18.255 1.00 36.00 99 GLU A CA 1
ATOM 738 C C . GLU A 1 99 ? -18.080 -19.240 -16.868 1.00 36.00 99 GLU A C 1
ATOM 740 O O . GLU A 1 99 ? -17.990 -20.206 -16.108 1.00 36.00 99 GLU A O 1
ATOM 745 N N . VAL A 1 100 ? -18.828 -18.179 -16.540 1.00 34.56 100 VAL A N 1
ATOM 746 C CA . VAL A 1 100 ? -19.500 -18.031 -15.233 1.00 34.56 100 VAL A CA 1
ATOM 747 C C . VAL A 1 100 ? -20.969 -18.499 -15.252 1.00 34.56 100 VAL A C 1
ATOM 749 O O . VAL A 1 100 ? -21.493 -18.925 -14.221 1.00 34.56 100 VAL A O 1
ATOM 752 N N . GLU A 1 101 ? -21.632 -18.540 -16.414 1.00 35.47 101 GLU A N 1
ATOM 753 C CA . GLU A 1 101 ? -23.066 -18.881 -16.509 1.00 35.47 101 GLU A CA 1
ATOM 754 C C . GLU A 1 101 ? -23.391 -20.358 -16.219 1.00 35.47 101 GLU A C 1
ATOM 756 O O . GLU A 1 101 ? -24.467 -20.663 -15.701 1.00 35.47 101 GLU A O 1
ATOM 761 N N . GLN A 1 102 ? -22.461 -21.291 -16.448 1.00 35.59 102 GLN A N 1
ATOM 762 C CA . GLN A 1 102 ? -22.727 -22.718 -16.208 1.00 35.59 102 GLN A CA 1
ATOM 763 C C . GLN A 1 102 ? -22.751 -23.102 -14.719 1.00 35.59 102 GLN A C 1
ATOM 765 O O . GLN A 1 102 ? -23.411 -24.073 -14.352 1.00 35.59 102 GLN A O 1
ATOM 770 N N . LYS A 1 103 ? -22.102 -22.328 -13.835 1.00 36.00 103 LYS A N 1
ATOM 771 C CA . LYS A 1 103 ? -22.131 -22.579 -12.380 1.00 36.00 103 LYS A CA 1
ATOM 772 C C . LYS A 1 103 ? -23.342 -21.962 -11.678 1.00 36.00 103 LYS A C 1
ATOM 774 O O . LYS A 1 103 ? -23.800 -22.521 -10.686 1.00 36.00 103 LYS A O 1
ATOM 779 N N . TYR A 1 104 ? -23.907 -20.874 -12.206 1.00 37.09 104 TYR A N 1
ATOM 780 C CA . TYR A 1 104 ? -25.112 -20.252 -11.640 1.00 37.09 104 TYR A CA 1
ATOM 781 C C . TYR A 1 104 ? -26.416 -20.967 -12.038 1.00 37.09 104 TYR A C 1
ATOM 783 O O . TYR A 1 104 ? -27.386 -20.922 -11.283 1.00 37.09 104 TYR A O 1
ATOM 791 N N . GLY A 1 105 ? -26.435 -21.690 -13.166 1.00 35.25 105 GLY A N 1
ATOM 792 C CA . GLY A 1 105 ? -27.595 -22.482 -13.599 1.00 35.25 105 GLY A CA 1
ATOM 793 C C . GLY A 1 105 ? -27.877 -23.731 -12.752 1.00 35.25 105 GLY A C 1
ATOM 794 O O . GLY A 1 105 ? -29.027 -24.142 -12.640 1.00 35.25 105 GLY A O 1
ATOM 795 N N . MET A 1 106 ? -26.861 -24.315 -12.104 1.00 34.81 106 MET A N 1
ATOM 796 C CA . MET A 1 106 ? -27.035 -25.522 -11.275 1.00 34.81 106 MET A CA 1
ATOM 797 C C . MET A 1 106 ? -27.491 -25.228 -9.838 1.00 34.81 106 MET A C 1
ATOM 799 O O . MET A 1 106 ? -28.051 -26.110 -9.202 1.00 34.81 106 MET A O 1
ATOM 803 N N . MET A 1 107 ? -27.314 -24.003 -9.327 1.00 37.34 107 MET A N 1
ATOM 804 C CA . MET A 1 107 ? -27.721 -23.638 -7.957 1.00 37.34 107 MET A CA 1
ATOM 805 C C . MET A 1 107 ? -29.175 -23.157 -7.831 1.00 37.34 107 MET A C 1
ATOM 807 O O . MET A 1 107 ? -29.694 -23.105 -6.719 1.00 37.34 107 MET A O 1
ATOM 811 N N . LYS A 1 108 ? -29.854 -22.817 -8.937 1.00 32.53 108 LYS A N 1
ATOM 812 C CA . LYS A 1 108 ? -31.260 -22.366 -8.903 1.00 32.53 108 LYS A CA 1
ATOM 813 C C . LYS A 1 108 ? -32.284 -23.504 -8.813 1.00 32.53 108 LYS A C 1
ATOM 815 O O . LYS A 1 108 ? -33.375 -23.273 -8.308 1.00 32.53 108 LYS A O 1
ATOM 820 N N . ASN A 1 109 ? -31.934 -24.723 -9.224 1.00 34.09 109 ASN A N 1
ATOM 821 C CA . ASN A 1 109 ? -32.886 -25.841 -9.247 1.00 34.09 109 ASN A CA 1
ATOM 822 C C . ASN A 1 109 ? -33.093 -26.528 -7.885 1.00 34.09 109 ASN A C 1
ATOM 824 O O . ASN A 1 109 ? -34.070 -27.253 -7.727 1.00 34.09 109 ASN A O 1
ATOM 828 N N . ASP A 1 110 ? -32.243 -26.255 -6.890 1.00 33.69 110 ASP A N 1
ATOM 829 C CA . ASP A 1 110 ? -32.341 -26.876 -5.559 1.00 33.69 110 ASP A CA 1
ATOM 830 C C . ASP A 1 110 ? -33.101 -26.016 -4.527 1.00 33.69 110 ASP A C 1
ATOM 832 O O . ASP A 1 110 ? -33.283 -26.441 -3.387 1.00 33.69 110 ASP A O 1
ATOM 836 N N . PHE A 1 111 ? -33.572 -24.818 -4.902 1.00 30.05 111 PHE A N 1
ATOM 837 C CA . PHE A 1 111 ? -34.246 -23.887 -3.978 1.00 30.05 111 PHE A CA 1
ATOM 838 C C . PHE A 1 111 ? -35.758 -23.709 -4.215 1.00 30.05 111 PHE A C 1
ATOM 840 O O . PHE A 1 111 ? -36.416 -23.047 -3.416 1.00 30.05 111 PHE A O 1
ATOM 847 N N . GLU A 1 112 ? -36.336 -24.323 -5.254 1.00 31.45 112 GLU A N 1
ATOM 848 C CA . GLU A 1 112 ? -37.763 -24.166 -5.612 1.00 31.45 112 GLU A CA 1
ATOM 849 C C . GLU A 1 112 ? -38.658 -25.377 -5.293 1.00 31.45 112 GLU A C 1
ATOM 851 O O . GLU A 1 112 ? -39.807 -25.445 -5.727 1.00 31.45 112 GLU A O 1
ATOM 856 N N . GLN A 1 113 ? -38.206 -26.313 -4.457 1.00 32.12 113 GLN A N 1
ATOM 857 C CA . GLN A 1 113 ? -39.104 -27.293 -3.841 1.00 32.12 113 GLN A CA 1
ATOM 858 C C . GLN A 1 113 ? -39.138 -27.083 -2.332 1.00 32.12 113 GLN A C 1
ATOM 860 O O . GLN A 1 113 ? -38.315 -27.647 -1.619 1.00 32.12 113 GLN A O 1
ATOM 865 N N . ASN A 1 114 ? -40.063 -26.227 -1.876 1.00 32.22 114 ASN A N 1
ATOM 866 C CA . ASN A 1 114 ? -40.826 -26.321 -0.615 1.00 32.22 114 ASN A CA 1
ATOM 867 C C . ASN A 1 114 ? -41.243 -24.936 -0.088 1.00 32.22 114 ASN A C 1
ATOM 869 O O . ASN A 1 114 ? -40.714 -24.489 0.923 1.00 32.22 114 ASN A O 1
ATOM 873 N N . VAL A 1 115 ? -42.251 -24.295 -0.693 1.00 26.36 115 VAL A N 1
ATOM 874 C CA . VAL A 1 115 ? -43.175 -23.420 0.056 1.00 26.36 115 VAL A CA 1
ATOM 875 C C . VAL A 1 115 ? -44.571 -23.525 -0.563 1.00 26.36 115 VAL A C 1
ATOM 877 O O . VAL A 1 115 ? -44.824 -23.036 -1.660 1.00 26.36 115 VAL A O 1
ATOM 880 N N . ASN A 1 116 ? -45.478 -24.179 0.159 1.00 25.58 116 ASN A N 1
ATOM 881 C CA . ASN A 1 116 ? -46.916 -24.167 -0.093 1.00 25.58 116 ASN A CA 1
ATOM 882 C C . ASN A 1 116 ? -47.480 -22.905 0.587 1.00 25.58 116 ASN A C 1
ATOM 884 O O . ASN A 1 116 ? -47.315 -22.758 1.797 1.00 25.58 116 ASN A O 1
ATOM 888 N N . VAL A 1 117 ? -48.108 -21.994 -0.163 1.00 27.92 117 VAL A N 1
ATOM 889 C CA . VAL A 1 117 ? -48.792 -20.812 0.394 1.00 27.92 117 VAL A CA 1
ATOM 890 C C . VAL A 1 117 ? -50.294 -20.972 0.182 1.00 27.92 117 VAL A C 1
ATOM 892 O O . VAL A 1 117 ? -50.779 -20.941 -0.950 1.00 27.92 117 VAL A O 1
ATOM 895 N N . GLU A 1 118 ? -51.021 -21.148 1.285 1.00 25.55 118 GLU A N 1
ATOM 896 C CA . GLU A 1 118 ? -52.478 -21.030 1.340 1.00 25.55 118 GLU A CA 1
ATOM 897 C C . GLU A 1 118 ? -52.894 -19.575 1.079 1.00 25.55 118 GLU A C 1
ATOM 899 O O . GLU A 1 118 ? -52.340 -18.630 1.643 1.00 25.55 118 GLU A O 1
ATOM 904 N N . LYS A 1 119 ? -53.868 -19.403 0.181 1.00 26.45 119 LYS A N 1
ATOM 905 C CA . LYS A 1 119 ? -54.511 -18.126 -0.131 1.00 26.45 119 LYS A CA 1
ATOM 906 C C . LYS A 1 119 ? -55.676 -17.905 0.829 1.00 26.45 119 LYS A C 1
ATOM 908 O O . LYS A 1 119 ? -56.622 -18.685 0.796 1.00 26.45 119 LYS A O 1
ATOM 913 N N . GLU A 1 120 ? -55.682 -16.782 1.539 1.00 24.92 120 GLU A N 1
ATOM 914 C CA . GLU A 1 120 ? -56.924 -16.165 2.006 1.00 24.92 120 GLU A CA 1
ATOM 915 C C . GLU A 1 120 ? -57.087 -14.771 1.397 1.00 24.92 120 GLU A C 1
ATOM 917 O O . GLU A 1 120 ? -56.205 -13.914 1.425 1.00 24.92 120 GLU A O 1
ATOM 922 N N . SER A 1 121 ? -58.246 -14.602 0.775 1.00 24.23 121 SER A N 1
ATOM 923 C CA . SER A 1 121 ? -58.796 -13.391 0.187 1.00 24.23 121 SER A CA 1
ATOM 924 C C . SER A 1 121 ? -59.522 -12.566 1.243 1.00 24.23 121 SER A C 1
ATOM 926 O O . SER A 1 121 ? -60.313 -13.156 1.967 1.00 24.23 121 SER A O 1
ATOM 928 N N . THR A 1 122 ? -59.425 -11.234 1.207 1.00 25.11 122 THR A N 1
ATOM 929 C CA . THR A 1 122 ? -60.609 -10.365 1.369 1.00 25.11 122 THR A CA 1
ATOM 930 C C . THR A 1 122 ? -60.343 -8.936 0.898 1.00 25.11 122 THR A C 1
ATOM 932 O O . THR A 1 122 ? -59.248 -8.397 1.007 1.00 25.11 122 THR A O 1
ATOM 935 N N . SER A 1 123 ? -61.411 -8.387 0.338 1.00 27.55 123 SER A N 1
ATOM 936 C CA . SER A 1 123 ? -61.631 -7.151 -0.401 1.00 27.55 123 SER A CA 1
ATOM 937 C C . SER A 1 123 ? -61.535 -5.848 0.401 1.00 27.55 123 SER A C 1
ATOM 939 O O . SER A 1 123 ? -61.896 -5.794 1.573 1.00 27.55 123 SER A O 1
ATOM 941 N N . ALA A 1 124 ? -61.170 -4.775 -0.308 1.00 26.14 124 ALA A N 1
ATOM 942 C CA . ALA A 1 124 ? -61.383 -3.379 0.077 1.00 26.14 124 ALA A CA 1
ATOM 943 C C . ALA A 1 124 ? -62.881 -3.006 0.148 1.00 26.14 124 ALA A C 1
ATOM 945 O O . ALA A 1 124 ? -63.727 -3.716 -0.405 1.00 26.14 124 ALA A O 1
ATOM 946 N N . PRO A 1 125 ? -63.195 -1.839 0.739 1.00 27.00 125 PRO A N 1
ATOM 947 C CA . PRO A 1 125 ? -63.816 -0.810 -0.094 1.00 27.00 125 PRO A CA 1
ATOM 948 C C . PRO A 1 125 ? -63.248 0.605 0.112 1.00 27.00 125 PRO A C 1
ATOM 950 O O . PRO A 1 125 ? -62.771 0.986 1.178 1.00 27.00 125 PRO A O 1
ATOM 953 N N . THR A 1 126 ? -63.327 1.367 -0.974 1.00 26.56 126 THR A N 1
ATOM 954 C CA . THR A 1 126 ? -63.036 2.797 -1.137 1.00 26.56 126 THR A CA 1
ATOM 955 C C . THR A 1 126 ? -64.294 3.625 -0.850 1.00 26.56 126 THR A C 1
ATOM 957 O O . THR A 1 126 ? -65.370 3.141 -1.170 1.00 26.56 126 THR A O 1
ATOM 960 N N . GLU A 1 127 ? -64.158 4.846 -0.311 1.00 26.58 127 GLU A N 1
ATOM 961 C CA . GLU A 1 127 ? -64.847 6.104 -0.717 1.00 26.58 127 GLU A CA 1
ATOM 962 C C . GLU A 1 127 ? -64.383 7.269 0.206 1.00 26.58 127 GLU A C 1
ATOM 964 O O . GLU A 1 127 ? -64.282 7.086 1.415 1.00 26.58 127 GLU A O 1
ATOM 969 N N . LEU A 1 128 ? -63.765 8.333 -0.350 1.00 25.64 128 LEU A N 1
ATOM 970 C CA . LEU A 1 128 ? -64.310 9.699 -0.593 1.00 25.64 128 LEU A CA 1
ATOM 971 C C . LEU A 1 128 ? -64.650 10.499 0.689 1.00 25.64 128 LEU A C 1
ATOM 973 O O . LEU A 1 128 ? -65.298 9.972 1.574 1.00 25.64 128 LEU A O 1
ATOM 977 N N . LEU A 1 129 ? -64.433 11.807 0.859 1.00 25.31 129 LEU A N 1
ATOM 978 C CA . LEU A 1 129 ? -63.640 12.911 0.288 1.00 25.31 129 LEU A CA 1
ATOM 979 C C . LEU A 1 129 ? -64.030 14.140 1.187 1.00 25.31 129 LEU A C 1
ATOM 981 O O . LEU A 1 129 ? -65.105 14.127 1.785 1.00 25.31 129 LEU A O 1
ATOM 985 N N . ILE A 1 130 ? -63.239 15.227 1.174 1.00 25.42 130 ILE A N 1
ATOM 986 C CA . ILE A 1 130 ? -63.636 16.650 1.415 1.00 25.42 130 ILE A CA 1
ATOM 987 C C . ILE A 1 130 ? -63.428 17.341 2.807 1.00 25.42 130 ILE A C 1
ATOM 989 O O . ILE A 1 130 ? -64.055 16.990 3.799 1.00 25.42 130 ILE A O 1
ATOM 993 N N . ASN A 1 131 ? -62.682 18.472 2.734 1.00 27.17 131 ASN A N 1
ATOM 994 C CA . ASN A 1 131 ? -62.611 19.723 3.548 1.00 27.17 131 ASN A CA 1
ATOM 995 C C . ASN A 1 131 ? -62.072 19.672 4.996 1.00 27.17 131 ASN A C 1
ATOM 997 O O . ASN A 1 131 ? -62.409 18.783 5.755 1.00 27.17 131 ASN A O 1
ATOM 1001 N N . GLY A 1 132 ? -61.280 20.625 5.513 1.00 23.12 132 GLY A N 1
ATOM 1002 C CA . GLY A 1 132 ? -60.814 21.937 5.041 1.00 23.12 132 GLY A CA 1
ATOM 1003 C C . GLY A 1 132 ? -60.777 22.938 6.219 1.00 23.12 132 GLY A C 1
ATOM 1004 O O . GLY A 1 132 ? -61.818 23.153 6.823 1.00 23.12 132 GLY A O 1
ATOM 1005 N N . GLY A 1 133 ? -59.612 23.558 6.497 1.00 23.70 133 GLY A N 1
ATOM 1006 C CA . GLY A 1 133 ? -59.402 24.700 7.427 1.00 23.70 133 GLY A CA 1
ATOM 1007 C C . GLY A 1 133 ? -59.585 24.395 8.926 1.00 23.70 133 GLY A C 1
ATOM 1008 O O . GLY A 1 133 ? -60.215 23.415 9.281 1.00 23.70 133 GLY A O 1
ATOM 1009 N N . SER A 1 134 ? -59.117 25.170 9.902 1.00 24.53 134 SER A N 1
ATOM 1010 C CA . SER A 1 134 ? -58.233 26.337 10.031 1.00 24.53 134 SER A CA 1
ATOM 1011 C C . SER A 1 134 ? -58.138 26.612 11.548 1.00 24.53 134 SER A C 1
ATOM 1013 O O . SER A 1 134 ? -59.122 26.386 12.241 1.00 24.53 134 SER A O 1
ATOM 1015 N N . MET A 1 135 ? -57.014 27.178 12.000 1.00 27.98 135 MET A N 1
ATOM 1016 C CA . MET A 1 135 ? -56.842 28.005 13.215 1.00 27.98 135 MET A CA 1
ATOM 1017 C C . MET A 1 135 ? -57.021 27.391 14.621 1.00 27.98 135 MET A C 1
ATOM 1019 O O . MET A 1 135 ? -58.121 27.099 15.065 1.00 27.98 135 MET A O 1
ATOM 1023 N N . ASP A 1 136 ? -55.867 27.303 15.290 1.00 26.83 136 ASP A N 1
ATOM 1024 C CA . ASP A 1 136 ? -55.439 28.074 16.478 1.00 26.83 136 ASP A CA 1
ATOM 1025 C C . ASP A 1 136 ? -56.126 27.933 17.854 1.00 26.83 136 ASP A C 1
ATOM 1027 O O . ASP A 1 136 ? -57.311 27.651 17.983 1.00 26.83 136 ASP A O 1
ATOM 1031 N N . ASP A 1 137 ? -55.288 28.229 18.856 1.00 27.25 137 ASP A N 1
ATOM 1032 C CA . ASP A 1 137 ? -55.518 28.461 20.290 1.00 27.25 137 ASP A CA 1
ATOM 1033 C C . ASP A 1 137 ? -55.347 27.276 21.267 1.00 27.25 137 ASP A C 1
ATOM 1035 O O . ASP A 1 137 ? -56.265 26.546 21.622 1.00 27.25 137 ASP A O 1
ATOM 1039 N N . GLY A 1 138 ? -54.103 27.130 21.746 1.00 23.89 138 GLY A N 1
ATOM 1040 C CA . GLY A 1 138 ? -53.698 27.693 23.045 1.00 23.89 138 GLY A CA 1
ATOM 1041 C C . GLY A 1 138 ? -54.155 27.031 24.360 1.00 23.89 138 GLY A C 1
ATOM 1042 O O . GLY A 1 138 ? -55.341 26.959 24.646 1.00 23.89 138 GLY A O 1
ATOM 1043 N N . ILE A 1 139 ? -53.154 26.798 25.238 1.00 25.72 139 ILE A N 1
ATOM 1044 C CA . ILE A 1 139 ? -53.210 26.896 26.725 1.00 25.72 139 ILE A CA 1
ATOM 1045 C C . ILE A 1 139 ? -53.951 25.720 27.419 1.00 25.72 139 ILE A C 1
ATOM 1047 O O . ILE A 1 139 ? -55.032 25.338 27.016 1.00 25.72 139 ILE A O 1
ATOM 1051 N N . SER A 1 140 ? -53.537 25.086 28.523 1.00 25.03 140 SER A N 1
ATOM 1052 C CA . SER A 1 140 ? -52.345 25.025 29.381 1.00 25.03 140 SER A CA 1
ATOM 1053 C C . SER A 1 140 ? -52.637 24.011 30.510 1.00 25.03 140 SER A C 1
ATOM 1055 O O . SER A 1 140 ? -53.808 23.796 30.798 1.00 25.03 140 SER A O 1
ATOM 1057 N N . GLN A 1 141 ? -51.592 23.559 31.221 1.00 25.59 141 GLN A N 1
ATOM 1058 C CA . GLN A 1 141 ? -51.601 23.078 32.627 1.00 25.59 141 GLN A CA 1
ATOM 1059 C C . GLN A 1 141 ? -52.329 21.738 32.899 1.00 25.59 141 GLN A C 1
ATOM 1061 O O . GLN A 1 141 ? -53.485 21.546 32.561 1.00 25.59 141 GLN A O 1
ATOM 1066 N N . ALA A 1 142 ? -51.616 20.676 33.292 1.00 27.58 142 ALA A N 1
ATOM 1067 C CA . ALA A 1 142 ? -51.050 20.381 34.621 1.00 27.58 142 ALA A CA 1
ATOM 1068 C C . ALA A 1 142 ? -52.120 20.008 35.661 1.00 27.58 142 ALA A C 1
ATOM 1070 O O . ALA A 1 142 ? -52.946 20.849 35.971 1.00 27.58 142 ALA A O 1
ATOM 1071 N N . GLU A 1 143 ? -52.043 18.769 36.175 1.00 26.14 143 GLU A N 1
ATOM 1072 C CA . GLU A 1 143 ? -52.385 18.280 37.537 1.00 26.14 143 GLU A CA 1
ATOM 1073 C C . GLU A 1 143 ? -52.638 16.755 37.479 1.00 26.14 143 GLU A C 1
ATOM 1075 O O . GLU A 1 143 ? -53.440 16.268 36.692 1.00 26.14 143 GLU A O 1
ATOM 1080 N N . THR A 1 144 ? -51.691 15.944 37.961 1.00 23.91 144 THR A N 1
ATOM 1081 C CA . THR A 1 144 ? -51.619 15.287 39.290 1.00 23.91 144 THR A CA 1
ATOM 1082 C C . THR A 1 144 ? -52.570 14.108 39.506 1.00 23.91 144 THR A C 1
ATOM 1084 O O . THR A 1 144 ? -53.780 14.255 39.486 1.00 23.91 144 THR A O 1
ATOM 1087 N N . LEU A 1 145 ? -51.927 12.963 39.788 1.00 30.05 145 LEU A N 1
ATOM 1088 C CA . LEU A 1 145 ? -52.223 11.963 40.825 1.00 30.05 145 LEU A CA 1
ATOM 1089 C C . LEU A 1 145 ? -53.692 11.586 41.061 1.00 30.05 145 LEU A C 1
ATOM 1091 O O . LEU A 1 145 ? -54.444 12.383 41.595 1.00 30.05 145 LEU A O 1
ATOM 1095 N N . GLU A 1 146 ? -54.001 10.293 40.934 1.00 26.81 146 GLU A N 1
ATOM 1096 C CA . GLU A 1 146 ? -54.471 9.558 42.111 1.00 26.81 146 GLU A CA 1
ATOM 1097 C C . GLU A 1 146 ? -54.366 8.037 41.965 1.00 26.81 146 GLU A C 1
ATOM 1099 O O . GLU A 1 146 ? -54.532 7.429 40.909 1.00 26.81 146 GLU A O 1
ATOM 1104 N N . VAL A 1 147 ? -54.018 7.472 43.112 1.00 27.75 147 VAL A N 1
ATOM 1105 C CA . VAL A 1 147 ? -53.953 6.073 43.510 1.00 27.75 147 VAL A CA 1
ATOM 1106 C C . VAL A 1 147 ? -55.369 5.501 43.566 1.00 27.75 147 VAL A C 1
ATOM 1108 O O . VAL A 1 147 ? -56.261 6.201 44.025 1.00 27.75 147 VAL A O 1
ATOM 1111 N N . ASN A 1 148 ? -55.561 4.229 43.191 1.00 27.11 148 ASN A N 1
ATOM 1112 C CA . ASN A 1 148 ? -56.355 3.258 43.963 1.00 27.11 148 ASN A CA 1
ATOM 1113 C C . ASN A 1 148 ? -56.433 1.888 43.274 1.00 27.11 148 ASN A C 1
ATOM 1115 O O . ASN A 1 148 ? -56.626 1.799 42.066 1.00 27.11 148 ASN A O 1
ATOM 1119 N N . GLY A 1 149 ? -56.370 0.824 44.082 1.00 25.14 149 GLY A N 1
ATOM 1120 C CA . GLY A 1 149 ? -56.968 -0.467 43.731 1.00 25.14 149 GLY A CA 1
ATOM 1121 C C . GLY A 1 149 ? -56.091 -1.697 43.948 1.00 25.14 149 GLY A C 1
ATOM 1122 O O . GLY A 1 149 ? -55.615 -2.297 42.992 1.00 25.14 149 GLY A O 1
ATOM 1123 N N . LEU A 1 150 ? -55.942 -2.115 45.207 1.00 25.25 150 LEU A N 1
ATOM 1124 C CA . LEU A 1 150 ? -55.666 -3.510 45.554 1.00 25.25 150 LEU A CA 1
ATOM 1125 C C . LEU A 1 150 ? -56.907 -4.354 45.230 1.00 25.25 150 LEU A C 1
ATOM 1127 O O . LEU A 1 150 ? -57.944 -4.169 45.861 1.00 25.25 150 LEU A O 1
ATOM 1131 N N . VAL A 1 151 ? -56.776 -5.308 44.308 1.00 29.53 151 VAL A N 1
ATOM 1132 C CA . VAL A 1 151 ? -57.574 -6.542 44.297 1.00 29.53 151 VAL A CA 1
ATOM 1133 C C . VAL A 1 151 ? -56.622 -7.688 43.971 1.00 29.53 151 VAL A C 1
ATOM 1135 O O . VAL A 1 151 ? -56.065 -7.766 42.877 1.00 29.53 151 VAL A O 1
ATOM 1138 N N . GLU A 1 152 ? -56.398 -8.556 44.955 1.00 28.31 152 GLU A N 1
ATOM 1139 C CA . GLU A 1 152 ? -55.799 -9.867 44.742 1.00 28.31 152 GLU A CA 1
ATOM 1140 C C . GLU A 1 152 ? -56.830 -10.784 44.077 1.00 28.31 152 GLU A C 1
ATOM 1142 O O . GLU A 1 152 ? -57.868 -11.067 44.668 1.00 28.31 152 GLU A O 1
ATOM 1147 N N . GLU A 1 153 ? -56.504 -11.339 42.910 1.00 29.39 153 GLU A N 1
ATOM 1148 C CA . GLU A 1 153 ? -56.992 -12.662 42.521 1.00 29.39 153 GLU A CA 1
ATOM 1149 C C . GLU A 1 153 ? -55.844 -13.484 41.929 1.00 29.39 153 GLU A C 1
ATOM 1151 O O . GLU A 1 153 ? -55.130 -13.084 41.008 1.00 29.39 153 GLU A O 1
ATOM 1156 N N . LYS A 1 154 ? -55.642 -14.657 42.532 1.00 31.72 154 LYS A N 1
ATOM 1157 C CA . LYS A 1 154 ? -54.629 -15.645 42.174 1.00 31.72 154 LYS A CA 1
ATOM 1158 C C . LYS A 1 154 ? -54.986 -16.296 40.839 1.00 31.72 154 LYS A C 1
ATOM 1160 O O . LYS A 1 154 ? -55.988 -16.994 40.739 1.00 31.72 154 LYS A O 1
ATOM 1165 N N . GLY A 1 155 ? -54.094 -16.175 39.861 1.00 28.47 155 GLY A N 1
ATOM 1166 C CA . GLY A 1 155 ? -54.146 -16.926 38.609 1.00 28.47 155 GLY A CA 1
ATOM 1167 C C . GLY A 1 155 ? -52.739 -17.233 38.112 1.00 28.47 155 GLY A C 1
ATOM 1168 O O . GLY A 1 155 ? -52.082 -16.391 37.510 1.00 28.47 155 GLY A O 1
ATOM 1169 N N . ASN A 1 156 ? -52.265 -18.445 38.401 1.00 37.22 156 ASN A N 1
ATOM 1170 C CA . ASN A 1 156 ? -50.988 -18.980 37.940 1.00 37.22 156 ASN A CA 1
ATOM 1171 C C . ASN A 1 156 ? -50.917 -18.976 36.405 1.00 37.22 156 ASN A C 1
ATOM 1173 O O . ASN A 1 156 ? -51.632 -19.715 35.735 1.00 37.22 156 ASN A O 1
ATOM 1177 N N . GLY A 1 157 ? -50.000 -18.185 35.858 1.00 29.27 157 GLY A N 1
ATOM 1178 C CA . GLY A 1 157 ? -49.727 -18.141 34.429 1.00 29.27 157 GLY A CA 1
ATOM 1179 C C . GLY A 1 157 ? -48.557 -17.218 34.148 1.00 29.27 157 GLY A C 1
ATOM 1180 O O . GLY A 1 157 ? -48.742 -16.124 33.624 1.00 29.27 157 GLY A O 1
ATOM 1181 N N . LEU A 1 158 ? -47.345 -17.640 34.519 1.00 31.06 158 LEU A N 1
ATOM 1182 C CA . LEU A 1 158 ? -46.114 -16.922 34.197 1.00 31.06 158 LEU A CA 1
ATOM 1183 C C . LEU A 1 158 ? -45.879 -16.966 32.676 1.00 31.06 158 LEU A C 1
ATOM 1185 O O . LEU A 1 158 ? -45.058 -17.730 32.170 1.00 31.06 158 LEU A O 1
ATOM 1189 N N . LYS A 1 159 ? -46.591 -16.121 31.927 1.00 33.00 159 LYS A N 1
ATOM 1190 C CA . LYS A 1 159 ? -46.154 -15.684 30.605 1.00 33.00 159 LYS A CA 1
ATOM 1191 C C . LYS A 1 159 ? -44.874 -14.887 30.829 1.00 33.00 159 LYS A C 1
ATOM 1193 O O . LYS A 1 159 ? -44.920 -13.704 31.148 1.00 33.00 159 LYS A O 1
ATOM 1198 N N . LYS A 1 160 ? -43.717 -15.542 30.675 1.00 35.09 160 LYS A N 1
ATOM 1199 C CA . LYS A 1 160 ? -42.437 -14.855 30.468 1.00 35.09 160 LYS A CA 1
ATOM 1200 C C . LYS A 1 160 ? -42.538 -14.077 29.159 1.00 35.09 160 LYS A C 1
ATOM 1202 O O . LYS A 1 160 ? -42.154 -14.562 28.097 1.00 35.09 160 LYS A O 1
ATOM 1207 N N . THR A 1 161 ? -43.057 -12.861 29.228 1.00 33.75 161 THR A N 1
ATOM 1208 C CA . THR A 1 161 ? -42.776 -11.843 28.230 1.00 33.75 161 THR A CA 1
ATOM 1209 C C . THR A 1 161 ? -41.271 -11.593 28.303 1.00 33.75 161 THR A C 1
ATOM 1211 O O . THR A 1 161 ? -40.760 -11.017 29.259 1.00 33.75 161 THR A O 1
ATOM 1214 N N . LYS A 1 162 ? -40.514 -12.099 27.319 1.00 40.69 162 LYS A N 1
ATOM 1215 C CA . LYS A 1 162 ? -39.132 -11.660 27.089 1.00 40.69 162 LYS A CA 1
ATOM 1216 C C . LYS A 1 162 ? -39.201 -10.195 26.660 1.00 40.69 162 LYS A C 1
ATOM 1218 O O . LYS A 1 162 ? -39.159 -9.894 25.470 1.00 40.69 162 LYS A O 1
ATOM 1223 N N . GLY A 1 163 ? -39.349 -9.282 27.618 1.00 42.16 163 GLY A N 1
ATOM 1224 C CA . GLY A 1 163 ? -39.017 -7.887 27.385 1.00 42.16 163 GLY A CA 1
ATOM 1225 C C . GLY A 1 163 ? -37.574 -7.872 26.904 1.00 42.16 163 GLY A C 1
ATOM 1226 O O . GLY A 1 163 ? -36.694 -8.358 27.615 1.00 42.16 163 GLY A O 1
ATOM 1227 N N . LYS A 1 164 ? -37.329 -7.420 25.668 1.00 53.84 164 LYS A N 1
ATOM 1228 C CA . LYS A 1 164 ? -35.961 -7.139 25.227 1.00 53.84 164 LYS A CA 1
ATOM 1229 C C . LYS A 1 164 ? -35.385 -6.185 26.264 1.00 53.84 164 LYS A C 1
ATOM 1231 O O . LYS A 1 164 ? -35.916 -5.094 26.459 1.00 53.84 164 LYS A O 1
ATOM 1236 N N . GLU A 1 165 ? -34.370 -6.659 26.968 1.00 59.72 165 GLU A N 1
ATOM 1237 C CA . GLU A 1 165 ? -33.619 -5.893 27.946 1.00 59.72 165 GLU A CA 1
ATOM 1238 C C . GLU A 1 165 ? -33.195 -4.584 27.272 1.00 59.72 165 GLU A C 1
ATOM 1240 O O . GLU A 1 165 ? -32.450 -4.590 26.287 1.00 59.72 165 GLU A O 1
ATOM 1245 N N . LYS A 1 166 ? -33.788 -3.472 27.714 1.00 72.88 166 LYS A N 1
ATOM 1246 C CA . LYS A 1 166 ? -33.438 -2.144 27.212 1.00 72.88 166 LYS A CA 1
ATOM 1247 C C . LYS A 1 166 ? -31.967 -1.921 27.590 1.00 72.88 166 LYS A C 1
ATOM 1249 O O . LYS A 1 166 ? -31.573 -2.309 28.685 1.00 72.88 166 LYS A O 1
ATOM 1254 N N . ASN A 1 167 ? -31.165 -1.324 26.705 1.00 87.94 167 ASN A N 1
ATOM 1255 C CA . ASN A 1 167 ? -29.750 -0.979 26.948 1.00 87.94 167 ASN A CA 1
ATOM 1256 C C . ASN A 1 167 ? -28.747 -2.150 26.848 1.00 87.94 167 ASN A C 1
ATOM 1258 O O . ASN A 1 167 ? -27.926 -2.385 27.743 1.00 87.94 167 ASN A O 1
ATOM 1262 N N . ARG A 1 168 ? -28.792 -2.882 25.729 1.00 91.25 168 ARG A N 1
ATOM 1263 C CA . ARG A 1 168 ? -27.827 -3.936 25.391 1.00 91.25 168 ARG A CA 1
ATOM 1264 C C . ARG A 1 168 ? -27.424 -3.867 23.923 1.00 91.25 168 ARG A C 1
ATOM 1266 O O . ARG A 1 168 ? -28.276 -3.664 23.062 1.00 91.25 168 ARG A O 1
ATOM 1273 N N . LEU A 1 169 ? -26.144 -4.114 23.642 1.00 94.06 169 LEU A N 1
ATOM 1274 C CA . LEU A 1 169 ? -25.654 -4.308 22.278 1.00 94.06 169 LEU A CA 1
ATOM 1275 C C . LEU A 1 169 ? -26.190 -5.630 21.709 1.00 94.06 169 LEU A C 1
ATOM 1277 O O . LEU A 1 169 ? -25.991 -6.692 22.303 1.00 94.06 169 LEU A O 1
ATOM 1281 N N . THR A 1 170 ? -26.860 -5.579 20.559 1.00 93.00 170 THR A N 1
ATOM 1282 C CA . THR A 1 170 ? -27.370 -6.772 19.865 1.00 93.00 170 THR A CA 1
ATOM 1283 C C . THR A 1 170 ? -26.758 -6.918 18.472 1.00 93.00 170 THR A C 1
ATOM 1285 O O . THR A 1 170 ? -26.247 -5.956 17.903 1.00 93.00 170 THR A O 1
ATOM 1288 N N . SER A 1 171 ? -26.732 -8.148 17.943 1.00 91.94 171 SER A N 1
ATOM 1289 C CA . SER A 1 171 ? -26.172 -8.410 16.608 1.00 91.94 171 SER A CA 1
ATOM 1290 C C . SER A 1 171 ? -26.942 -7.622 15.542 1.00 91.94 171 SER A C 1
ATOM 1292 O O . SER A 1 171 ? -28.156 -7.453 15.652 1.00 91.94 171 SER A O 1
ATOM 1294 N N . GLY A 1 172 ? -26.219 -7.103 14.547 1.00 92.12 172 GLY A N 1
ATOM 1295 C CA . GLY A 1 172 ? -26.751 -6.191 13.529 1.00 92.12 172 GLY A CA 1
ATOM 1296 C C . GLY A 1 172 ? -26.784 -4.713 13.938 1.00 92.12 172 GLY A C 1
ATOM 1297 O O . GLY A 1 172 ? -27.132 -3.876 13.113 1.00 92.12 172 GLY A O 1
ATOM 1298 N N . GLN A 1 173 ? -26.404 -4.365 15.174 1.00 95.00 173 GLN A N 1
ATOM 1299 C CA . GLN A 1 173 ? -26.280 -2.971 15.612 1.00 95.00 173 GLN A CA 1
ATOM 1300 C C . GLN A 1 173 ? -24.825 -2.505 15.633 1.00 95.00 173 GLN A C 1
ATOM 1302 O O . GLN A 1 173 ? -23.924 -3.251 16.022 1.00 95.00 173 GLN A O 1
ATOM 1307 N N . ILE A 1 174 ? -24.633 -1.230 15.298 1.00 97.38 174 ILE A N 1
ATOM 1308 C CA . ILE A 1 174 ? -23.408 -0.476 15.554 1.00 97.38 174 ILE A CA 1
ATOM 1309 C C . ILE A 1 174 ? -23.750 0.564 16.619 1.00 97.38 174 ILE A C 1
ATOM 1311 O O . ILE A 1 174 ? -24.666 1.362 16.427 1.00 97.38 174 ILE A O 1
ATOM 1315 N N . VAL A 1 175 ? -23.050 0.540 17.753 1.00 97.62 175 VAL A N 1
ATOM 1316 C CA . VAL A 1 175 ? -23.353 1.416 18.895 1.00 97.62 175 VAL A CA 1
ATOM 1317 C C . VAL A 1 175 ? -22.129 2.245 19.264 1.00 97.62 175 VAL A C 1
ATOM 1319 O O . VAL A 1 175 ? -21.005 1.738 19.280 1.00 97.62 175 VAL A O 1
ATOM 1322 N N . ALA A 1 176 ? -22.369 3.527 19.539 1.00 97.31 176 ALA A N 1
ATOM 1323 C CA . ALA A 1 176 ? -21.359 4.492 19.947 1.00 97.31 176 ALA A CA 1
ATOM 1324 C C . ALA A 1 176 ? -20.808 4.198 21.352 1.00 97.31 176 ALA A C 1
ATOM 1326 O O . ALA A 1 176 ? -21.461 3.579 22.199 1.00 97.31 176 ALA A O 1
ATOM 1327 N N . LEU A 1 177 ? -19.593 4.667 21.603 1.00 97.00 177 LEU A N 1
ATOM 1328 C CA . LEU A 1 177 ? -18.851 4.448 22.832 1.00 97.00 177 LEU A CA 1
ATOM 1329 C C . LEU A 1 177 ? -19.557 5.081 24.031 1.00 97.00 177 LEU A C 1
ATOM 1331 O O . LEU A 1 177 ? -19.748 4.401 25.038 1.00 97.00 177 LEU A O 1
ATOM 1335 N N . SER A 1 178 ? -19.966 6.347 23.922 1.00 95.25 178 SER A N 1
ATOM 1336 C CA . SER A 1 178 ? -20.671 7.048 25.003 1.00 95.25 178 SER A CA 1
ATOM 1337 C C . SER A 1 178 ? -21.975 6.353 25.387 1.00 95.25 178 SER A C 1
ATOM 1339 O O . SER A 1 178 ? -22.271 6.210 26.572 1.00 95.25 178 SER A O 1
ATOM 1341 N N . VAL A 1 179 ? -22.719 5.842 24.402 1.00 96.81 179 VAL A N 1
ATOM 1342 C CA . VAL A 1 179 ? -23.963 5.091 24.621 1.00 96.81 179 VAL A CA 1
ATOM 1343 C C . VAL A 1 179 ? -23.688 3.799 25.388 1.00 96.81 179 VAL A C 1
ATOM 1345 O O . VAL A 1 179 ? -24.352 3.525 26.386 1.00 96.81 179 VAL A O 1
ATOM 1348 N N . LEU A 1 180 ? -22.680 3.022 24.977 1.00 97.00 180 LEU A N 1
ATOM 1349 C CA . LEU A 1 180 ? -22.293 1.801 25.688 1.00 97.00 180 LEU A CA 1
ATOM 1350 C C . LEU A 1 180 ? -21.834 2.100 27.121 1.00 97.00 180 LEU A C 1
ATOM 1352 O O . LEU A 1 180 ? -22.248 1.405 28.047 1.00 97.00 180 LEU A O 1
ATOM 1356 N N . MET A 1 181 ? -21.042 3.154 27.327 1.00 95.00 181 MET A N 1
ATOM 1357 C CA . MET A 1 181 ? -20.632 3.584 28.669 1.00 95.00 181 MET A CA 1
ATOM 1358 C C . MET A 1 181 ? -21.834 4.014 29.520 1.00 95.00 181 MET A C 1
ATOM 1360 O O . MET A 1 181 ? -21.931 3.617 30.679 1.00 95.00 181 MET A O 1
ATOM 1364 N N . GLY A 1 182 ? -22.797 4.738 28.941 1.00 95.56 182 GLY A N 1
ATOM 1365 C CA . GLY A 1 182 ? -24.059 5.094 29.597 1.00 95.56 182 GLY A CA 1
ATOM 1366 C C . GLY A 1 182 ? -24.924 3.879 29.956 1.00 95.56 182 GLY A C 1
ATOM 1367 O O . GLY A 1 182 ? -25.686 3.917 30.918 1.00 95.56 182 GLY A O 1
ATOM 1368 N N . TRP A 1 183 ? -24.773 2.769 29.230 1.00 96.19 183 TRP A N 1
ATOM 1369 C CA . TRP A 1 183 ? -25.390 1.473 29.541 1.00 96.19 183 TRP A CA 1
ATOM 1370 C C . TRP A 1 183 ? -24.577 0.614 30.527 1.00 96.19 183 TRP A C 1
ATOM 1372 O O . TRP A 1 183 ? -24.955 -0.533 30.791 1.00 96.19 183 TRP A O 1
ATOM 1382 N N . GLY A 1 184 ? -23.476 1.151 31.063 1.00 96.12 184 GLY A N 1
ATOM 1383 C CA . GLY A 1 184 ? -22.612 0.499 32.047 1.00 96.12 184 GLY A CA 1
ATOM 1384 C C . GLY A 1 184 ? -21.576 -0.461 31.458 1.00 96.12 184 GLY A C 1
ATOM 1385 O O . GLY A 1 184 ? -21.000 -1.246 32.208 1.00 96.12 184 GLY A O 1
ATOM 1386 N N . TYR A 1 185 ? -21.341 -0.439 30.142 1.00 97.44 185 TYR A N 1
ATOM 1387 C CA . TYR A 1 185 ? -20.347 -1.314 29.523 1.00 97.44 185 TYR A CA 1
ATOM 1388 C C . TYR A 1 185 ? -18.910 -0.872 29.804 1.00 97.44 185 TYR A C 1
ATOM 1390 O O . TYR A 1 185 ? -18.580 0.314 29.788 1.00 97.44 185 TYR A O 1
ATOM 1398 N N . SER A 1 186 ? -18.038 -1.863 29.968 1.00 96.94 186 SER A N 1
ATOM 1399 C CA . SER A 1 186 ? -16.583 -1.713 29.999 1.00 96.94 186 SER A CA 1
ATOM 1400 C C . SER A 1 186 ? -15.922 -2.619 28.956 1.00 96.94 186 SER A C 1
ATOM 1402 O O . SER A 1 186 ? -16.583 -3.457 28.335 1.00 96.94 186 SER A O 1
ATOM 1404 N N . PHE A 1 187 ? -14.618 -2.433 28.730 1.00 97.88 187 PHE A N 1
ATOM 1405 C CA . PHE A 1 187 ? -13.902 -3.079 27.632 1.00 97.88 187 PHE A CA 1
ATOM 1406 C C . PHE A 1 187 ? -12.668 -3.852 28.100 1.00 97.88 187 PHE A C 1
ATOM 1408 O O . PHE A 1 187 ? -11.907 -3.406 28.958 1.00 97.88 187 PHE A O 1
ATOM 1415 N N . GLY A 1 188 ? -12.441 -4.999 27.468 1.00 97.44 188 GLY A N 1
ATOM 1416 C CA . GLY A 1 188 ? -11.232 -5.803 27.589 1.00 97.44 188 GLY A CA 1
ATOM 1417 C C . GLY A 1 188 ? -10.740 -6.282 26.227 1.00 97.44 188 GLY A C 1
ATOM 1418 O O . GLY A 1 188 ? -11.250 -5.894 25.172 1.00 97.44 188 GLY A O 1
ATOM 1419 N N . LYS A 1 189 ? -9.738 -7.154 26.240 1.00 96.69 189 LYS A N 1
ATOM 1420 C CA . LYS A 1 189 ? -9.145 -7.754 25.041 1.00 96.69 189 LYS A CA 1
ATOM 1421 C C . LYS A 1 189 ? -8.797 -9.217 25.284 1.00 96.69 189 LYS A C 1
ATOM 1423 O O . LYS A 1 189 ? -8.583 -9.637 26.421 1.00 96.69 189 LYS A O 1
ATOM 1428 N N . LEU A 1 190 ? -8.685 -9.982 24.202 1.00 95.81 190 LEU A N 1
ATOM 1429 C CA . LEU A 1 190 ? -8.063 -11.301 24.266 1.00 95.81 190 LEU A CA 1
ATOM 1430 C C . LEU A 1 190 ? -6.587 -11.147 24.647 1.00 95.81 190 LEU A C 1
ATOM 1432 O O . LEU A 1 190 ? -5.896 -10.274 24.117 1.00 95.81 190 LEU A O 1
ATOM 1436 N N . LYS A 1 191 ? -6.076 -12.015 25.521 1.00 93.56 191 LYS A N 1
ATOM 1437 C CA . LYS A 1 191 ? -4.659 -12.002 25.920 1.00 93.56 191 LYS A CA 1
ATOM 1438 C C . LYS A 1 191 ? -3.720 -12.283 24.741 1.00 93.56 191 LYS A C 1
ATOM 1440 O O . LYS A 1 191 ? -2.625 -11.735 24.692 1.00 93.56 191 LYS A O 1
ATOM 1445 N N . ILE A 1 192 ? -4.175 -13.085 23.775 1.00 89.88 192 ILE A N 1
ATOM 1446 C CA . ILE A 1 192 ? -3.441 -13.405 22.540 1.00 89.88 192 ILE A CA 1
ATOM 1447 C C . ILE A 1 192 ? -3.441 -12.259 21.514 1.00 89.88 192 ILE A C 1
ATOM 1449 O O . ILE A 1 192 ? -2.699 -12.318 20.532 1.00 89.88 192 ILE A O 1
ATOM 1453 N N . ASN A 1 193 ? -4.250 -11.207 21.707 1.00 86.06 193 ASN A N 1
ATOM 1454 C CA . ASN A 1 193 ? -4.216 -10.063 20.800 1.00 86.06 193 ASN A CA 1
ATOM 1455 C C . ASN A 1 193 ? -2.823 -9.438 20.792 1.00 86.06 193 ASN A C 1
ATOM 1457 O O . ASN A 1 193 ? -2.129 -9.366 21.809 1.00 86.06 193 ASN A O 1
ATOM 1461 N N . ARG A 1 194 ? -2.431 -8.941 19.619 1.00 82.50 194 ARG A N 1
ATOM 1462 C CA . ARG A 1 194 ? -1.118 -8.329 19.430 1.00 82.50 194 ARG A CA 1
ATOM 1463 C C . ARG A 1 194 ? -0.889 -7.191 20.412 1.00 82.50 194 ARG A C 1
ATOM 1465 O O . ARG A 1 194 ? -1.796 -6.421 20.735 1.00 82.50 194 ARG A O 1
ATOM 1472 N N . ALA A 1 195 ? 0.368 -7.054 20.818 1.00 86.06 195 ALA A N 1
ATOM 1473 C CA . ALA A 1 195 ? 0.802 -5.909 21.590 1.00 86.06 195 ALA A CA 1
ATOM 1474 C C . ALA A 1 195 ? 0.505 -4.603 20.838 1.00 86.06 195 ALA A C 1
ATOM 1476 O O . ALA A 1 195 ? 0.587 -4.518 19.606 1.00 86.06 195 ALA A O 1
ATOM 1477 N N . LEU A 1 196 ? 0.173 -3.565 21.603 1.00 86.31 196 LEU A N 1
ATOM 1478 C CA . LEU A 1 196 ? -0.031 -2.235 21.052 1.00 86.31 196 LEU A CA 1
ATOM 1479 C C . LEU A 1 196 ? 1.289 -1.718 20.483 1.00 86.31 196 LEU A C 1
ATOM 1481 O O . LEU A 1 196 ? 2.327 -1.736 21.140 1.00 86.31 196 LEU A O 1
ATOM 1485 N N . ASN A 1 197 ? 1.233 -1.215 19.256 1.00 92.25 197 ASN A N 1
ATOM 1486 C CA . ASN A 1 197 ? 2.383 -0.627 18.587 1.00 92.25 197 ASN A CA 1
ATOM 1487 C C . ASN A 1 197 ? 2.256 0.895 18.670 1.00 92.25 197 ASN A C 1
ATOM 1489 O O . ASN A 1 197 ? 1.321 1.468 18.108 1.00 92.25 197 ASN A O 1
ATOM 1493 N N . ARG A 1 198 ? 3.195 1.558 19.355 1.00 92.88 198 ARG A N 1
ATOM 1494 C CA . ARG A 1 198 ? 3.139 3.011 19.588 1.00 92.88 198 ARG A CA 1
ATOM 1495 C C . ARG A 1 198 ? 3.196 3.837 18.299 1.00 92.88 198 ARG A C 1
ATOM 1497 O O . ARG A 1 198 ? 2.537 4.869 18.223 1.00 92.88 198 ARG A O 1
ATOM 1504 N N . ASN A 1 199 ? 3.905 3.380 17.266 1.00 92.44 199 ASN A N 1
ATOM 1505 C CA . ASN A 1 199 ? 3.949 4.074 15.975 1.00 92.44 199 ASN A CA 1
ATOM 1506 C C . ASN A 1 199 ? 2.617 3.955 15.226 1.00 92.44 199 ASN A C 1
ATOM 1508 O O . ASN A 1 199 ? 2.122 4.949 14.692 1.00 92.44 199 ASN A O 1
ATOM 1512 N N . ALA A 1 200 ? 2.007 2.767 15.223 1.00 89.56 200 ALA A N 1
ATOM 1513 C CA . ALA A 1 200 ? 0.671 2.565 14.662 1.00 89.56 200 ALA A CA 1
ATOM 1514 C C . ALA A 1 200 ? -0.382 3.390 15.420 1.00 89.56 200 ALA A C 1
ATOM 1516 O O . ALA A 1 200 ? -1.216 4.045 14.798 1.00 89.56 200 ALA A O 1
ATOM 1517 N N . LEU A 1 201 ? -0.284 3.440 16.751 1.00 93.44 201 LEU A N 1
ATOM 1518 C CA . LEU A 1 201 ? -1.177 4.220 17.603 1.00 93.44 201 LEU A CA 1
ATOM 1519 C C . LEU A 1 201 ? -1.085 5.723 17.311 1.00 93.44 201 LEU A C 1
ATOM 1521 O O . LEU A 1 201 ? -2.107 6.356 17.071 1.00 93.44 201 LEU A O 1
ATOM 1525 N N . LYS A 1 202 ? 0.129 6.286 17.213 1.00 94.81 202 LYS A N 1
ATOM 1526 C CA . LYS A 1 202 ? 0.334 7.695 16.828 1.00 94.81 202 LYS A CA 1
ATOM 1527 C C . LYS A 1 202 ? -0.292 8.021 15.469 1.00 94.81 202 LYS A C 1
ATOM 1529 O O . LYS A 1 202 ? -0.923 9.066 15.322 1.00 94.81 202 LYS A O 1
ATOM 1534 N N . LYS A 1 203 ? -0.140 7.136 14.475 1.00 93.31 203 LYS A N 1
ATOM 1535 C CA . LYS A 1 203 ? -0.792 7.294 13.161 1.00 93.31 203 LYS A CA 1
ATOM 1536 C C . LYS A 1 203 ? -2.318 7.258 13.290 1.00 93.31 203 LYS A C 1
ATOM 1538 O O . LYS A 1 203 ? -2.992 8.076 12.672 1.00 93.31 203 LYS A O 1
ATOM 1543 N N . LYS A 1 204 ? -2.856 6.359 14.121 1.00 93.56 204 LYS A N 1
ATOM 1544 C CA . LYS A 1 204 ? -4.299 6.226 14.352 1.00 93.56 204 LYS A CA 1
ATOM 1545 C C . LYS A 1 204 ? -4.888 7.447 15.058 1.00 93.56 204 LYS A C 1
ATOM 1547 O O . LYS A 1 204 ? -5.908 7.945 14.609 1.00 93.56 204 LYS A O 1
ATOM 1552 N N . ILE A 1 205 ? -4.207 7.989 16.068 1.00 95.06 205 ILE A N 1
ATOM 1553 C CA . ILE A 1 205 ? -4.611 9.228 16.750 1.00 95.06 205 ILE A CA 1
ATOM 1554 C C . ILE A 1 205 ? -4.702 10.390 15.757 1.00 95.06 205 ILE A C 1
ATOM 1556 O O . ILE A 1 205 ? -5.710 11.088 15.729 1.00 95.06 205 ILE A O 1
ATOM 1560 N N . LYS A 1 206 ? -3.680 10.578 14.906 1.00 94.12 206 LYS A N 1
ATOM 1561 C CA . LYS A 1 206 ? -3.711 11.613 13.857 1.00 94.12 206 LYS A CA 1
ATOM 1562 C C . LYS A 1 206 ? -4.888 11.410 12.900 1.00 94.12 206 LYS A C 1
ATOM 1564 O O . LYS A 1 206 ? -5.600 12.361 12.611 1.00 94.12 206 LYS A O 1
ATOM 1569 N N . SER A 1 207 ? -5.109 10.170 12.462 1.00 93.81 207 SER A N 1
ATOM 1570 C CA . SER A 1 207 ? -6.224 9.820 11.579 1.00 93.81 207 SER A CA 1
ATOM 1571 C C . SER A 1 207 ? -7.584 10.109 12.214 1.00 93.81 207 SER A C 1
ATOM 1573 O O . SER A 1 207 ? -8.429 10.681 11.546 1.00 93.81 207 SER A O 1
ATOM 1575 N N . ILE A 1 208 ? -7.799 9.746 13.482 1.00 95.06 208 ILE A N 1
ATOM 1576 C CA . ILE A 1 208 ? -9.079 9.961 14.176 1.00 95.06 208 ILE A CA 1
ATOM 1577 C C . ILE A 1 208 ? -9.347 11.452 14.379 1.00 95.06 208 ILE A C 1
ATOM 1579 O O . ILE A 1 208 ? -10.479 11.897 14.229 1.00 95.06 208 ILE A O 1
ATOM 1583 N N . LYS A 1 209 ? -8.312 12.241 14.688 1.00 92.44 209 LYS A N 1
ATOM 1584 C CA . LYS A 1 209 ? -8.455 13.696 14.825 1.00 92.44 209 LYS A CA 1
ATOM 1585 C C . LYS A 1 209 ? -8.877 14.372 13.519 1.00 92.44 209 LYS A C 1
ATOM 1587 O O . LYS A 1 209 ? -9.625 15.337 13.584 1.00 92.44 209 LYS A O 1
ATOM 1592 N N . LEU A 1 210 ? -8.398 13.876 12.377 1.00 91.25 210 LEU A N 1
ATOM 1593 C CA . LEU A 1 210 ? -8.647 14.487 11.070 1.00 91.25 210 LEU A CA 1
ATOM 1594 C C . LEU A 1 210 ? -9.902 13.943 10.370 1.00 91.25 210 LEU A C 1
ATOM 1596 O O . LEU A 1 210 ? -10.648 14.710 9.782 1.00 91.25 210 LEU A O 1
ATOM 1600 N N . TYR A 1 211 ? -10.135 12.632 10.440 1.00 91.31 211 TYR A N 1
ATOM 1601 C CA . TYR A 1 211 ? -11.169 11.938 9.659 1.00 91.31 211 TYR A CA 1
ATOM 1602 C C . TYR A 1 211 ? -12.224 11.233 10.522 1.00 91.31 211 TYR A C 1
ATOM 1604 O O . TYR A 1 211 ? -13.120 10.582 9.991 1.00 91.31 211 TYR A O 1
ATOM 1612 N N . GLY A 1 212 ? -12.110 11.298 11.851 1.00 92.38 212 GLY A N 1
ATOM 1613 C CA . GLY A 1 212 ? -12.956 10.521 12.753 1.00 92.38 212 GLY A CA 1
ATOM 1614 C C . GLY A 1 212 ? -12.694 9.011 12.680 1.00 92.38 212 GLY A C 1
ATOM 1615 O O . GLY A 1 212 ? -11.645 8.540 12.226 1.00 92.38 212 GLY A O 1
ATOM 1616 N N . ILE A 1 213 ? -13.652 8.230 13.179 1.00 93.19 213 ILE A N 1
ATOM 1617 C CA . ILE A 1 213 ? -13.616 6.766 13.111 1.00 93.19 213 ILE A CA 1
ATOM 1618 C C . ILE A 1 213 ? -14.243 6.307 11.797 1.00 93.19 213 ILE A C 1
ATOM 1620 O O . ILE A 1 213 ? -15.442 6.445 11.593 1.00 93.19 213 ILE A O 1
ATOM 1624 N N . VAL A 1 214 ? -13.423 5.710 10.933 1.00 92.44 214 VAL A N 1
ATOM 1625 C CA . VAL A 1 214 ? -13.840 5.222 9.604 1.00 92.44 214 VAL A CA 1
ATOM 1626 C C . VAL A 1 214 ? -14.377 3.786 9.607 1.00 92.44 214 VAL A C 1
ATOM 1628 O O . VAL A 1 214 ? -14.951 3.336 8.624 1.00 92.44 214 VAL A O 1
ATOM 1631 N N . SER A 1 215 ? -14.161 3.025 10.685 1.00 92.94 215 SER A N 1
ATOM 1632 C CA . SER A 1 215 ? -14.605 1.630 10.791 1.00 92.94 215 SER A CA 1
ATOM 1633 C C . SER A 1 215 ? -14.809 1.235 12.259 1.00 92.94 215 SER A C 1
ATOM 1635 O O . SER A 1 215 ? -13.956 1.588 13.086 1.00 92.94 215 SER A O 1
ATOM 1637 N N . PRO A 1 216 ? -15.882 0.494 12.604 1.00 96.19 216 PRO A N 1
ATOM 1638 C CA . PRO A 1 216 ? -16.173 0.075 13.974 1.00 96.19 216 PRO A CA 1
ATOM 1639 C C . PRO A 1 216 ? -15.286 -1.091 14.448 1.00 96.19 216 PRO A C 1
ATOM 1641 O O . PRO A 1 216 ? -14.774 -1.880 13.652 1.00 96.19 216 PRO A O 1
ATOM 1644 N N . CYS A 1 217 ? -15.118 -1.220 15.762 1.00 97.25 217 CYS A N 1
ATOM 1645 C CA . CYS A 1 217 ? -14.436 -2.335 16.414 1.00 97.25 217 CYS A CA 1
ATOM 1646 C C . CYS A 1 217 ? -15.355 -3.563 16.512 1.00 97.25 217 CYS A C 1
ATOM 1648 O O . CYS A 1 217 ? -16.499 -3.462 16.966 1.00 97.25 217 CYS A O 1
ATOM 1650 N N . LEU A 1 218 ? -14.827 -4.738 16.162 1.00 96.44 218 LEU A N 1
ATOM 1651 C CA . LEU A 1 218 ? -15.506 -6.013 16.388 1.00 96.44 218 LEU A CA 1
ATOM 1652 C C . LEU A 1 218 ? -15.322 -6.430 17.848 1.00 96.44 218 LEU A C 1
ATOM 1654 O O . LEU A 1 218 ? -14.189 -6.571 18.319 1.00 96.44 218 LEU A O 1
ATOM 1658 N N . VAL A 1 219 ? -16.426 -6.668 18.552 1.00 97.62 219 VAL A N 1
ATOM 1659 C CA . VAL A 1 219 ? -16.432 -7.091 19.959 1.00 97.62 219 VAL A CA 1
ATOM 1660 C C . VAL A 1 219 ? -17.256 -8.353 20.167 1.00 97.62 219 VAL A C 1
ATOM 1662 O O . VAL A 1 219 ? -18.105 -8.692 19.357 1.00 97.62 219 VAL A O 1
ATOM 1665 N N . THR A 1 220 ? -17.050 -9.033 21.288 1.00 96.50 220 THR A N 1
ATOM 1666 C CA . THR A 1 220 ? -17.969 -10.050 21.824 1.00 96.50 220 THR A CA 1
ATOM 1667 C C . THR A 1 220 ? -18.121 -9.861 23.335 1.00 96.50 220 THR A C 1
ATOM 1669 O O . THR A 1 220 ? -17.448 -9.010 23.909 1.00 96.50 220 THR A O 1
ATOM 1672 N N . THR A 1 221 ? -18.992 -10.606 24.011 1.00 96.12 221 THR A N 1
ATOM 1673 C CA . THR A 1 221 ? -19.102 -10.523 25.478 1.00 96.12 221 THR A CA 1
ATOM 1674 C C . THR A 1 221 ? -17.991 -11.320 26.165 1.00 96.12 221 THR A C 1
ATOM 1676 O O . THR A 1 221 ? -17.530 -12.342 25.651 1.00 96.12 221 THR A O 1
ATOM 1679 N N . ALA A 1 222 ? -17.572 -10.890 27.358 1.00 98.06 222 ALA A N 1
ATOM 1680 C CA . ALA A 1 222 ? -16.581 -11.614 28.156 1.00 98.06 222 ALA A CA 1
ATOM 1681 C C . ALA A 1 222 ? -17.018 -13.052 28.467 1.00 98.06 222 ALA A C 1
ATOM 1683 O O . ALA A 1 222 ? -16.206 -13.971 28.371 1.00 98.06 222 ALA A O 1
ATOM 1684 N N . GLN A 1 223 ? -18.310 -13.257 28.737 1.00 96.31 223 GLN A N 1
ATOM 1685 C CA . GLN A 1 223 ? -18.888 -14.581 28.961 1.00 96.31 223 GLN A CA 1
ATOM 1686 C C . GLN A 1 223 ? -18.628 -15.535 27.783 1.00 96.31 223 GLN A C 1
ATOM 1688 O O . GLN A 1 223 ? -18.158 -16.649 27.993 1.00 96.31 223 GLN A O 1
ATOM 1693 N N . VAL A 1 224 ? -18.845 -15.079 26.542 1.00 95.38 224 VAL A N 1
ATOM 1694 C CA . VAL A 1 224 ? -18.602 -15.893 25.336 1.00 95.38 224 VAL A CA 1
ATOM 1695 C C . VAL A 1 224 ? -17.131 -16.298 25.221 1.00 95.38 224 VAL A C 1
ATOM 1697 O O . VAL A 1 224 ? -16.835 -17.433 24.853 1.00 95.38 224 VAL A O 1
ATOM 1700 N N . CYS A 1 225 ? -16.199 -15.402 25.553 1.00 97.50 225 CYS A N 1
ATOM 1701 C CA . CYS A 1 225 ? -14.773 -15.727 25.555 1.00 97.50 225 CYS A CA 1
ATOM 1702 C C . CYS A 1 225 ? -14.420 -16.771 26.623 1.00 97.50 225 CYS A C 1
ATOM 1704 O O . CYS A 1 225 ? -13.712 -17.731 26.324 1.00 97.50 225 CYS A O 1
ATOM 1706 N N . LEU A 1 226 ? -14.928 -16.606 27.846 1.00 97.94 226 LEU A N 1
ATOM 1707 C CA . LEU A 1 226 ? -14.642 -17.513 28.959 1.00 97.94 226 LEU A CA 1
ATOM 1708 C C . LEU A 1 226 ? -15.240 -18.905 28.743 1.00 97.94 226 LEU A C 1
ATOM 1710 O O . LEU A 1 226 ? -14.580 -19.901 29.030 1.00 97.94 226 LEU A O 1
ATOM 1714 N N . ASP A 1 227 ? -16.452 -18.992 28.195 1.00 96.06 227 ASP A N 1
ATOM 1715 C CA . ASP A 1 227 ? -17.081 -20.275 27.860 1.00 96.06 227 ASP A CA 1
ATOM 1716 C C . ASP A 1 227 ? -16.359 -20.990 26.711 1.00 96.06 227 ASP A C 1
ATOM 1718 O O . ASP A 1 227 ? -16.349 -22.218 26.648 1.00 96.06 227 ASP A O 1
ATOM 1722 N N . ALA A 1 228 ? -15.684 -20.234 25.842 1.00 95.25 228 ALA A N 1
ATOM 1723 C CA . ALA A 1 228 ? -14.783 -20.768 24.827 1.00 95.25 228 ALA A CA 1
ATOM 1724 C C . ALA A 1 228 ? -13.374 -21.105 25.361 1.00 95.25 228 ALA A C 1
ATOM 1726 O O . ALA A 1 228 ? -12.512 -21.500 24.575 1.00 95.25 228 ALA A O 1
ATOM 1727 N N . GLY A 1 229 ? -13.119 -20.946 26.667 1.00 96.81 229 GLY A N 1
ATOM 1728 C CA . GLY A 1 229 ? -11.823 -21.223 27.292 1.00 96.81 229 GLY A CA 1
ATOM 1729 C C . GLY A 1 229 ? -10.724 -20.220 26.929 1.00 96.81 229 GLY A C 1
ATOM 1730 O O . GLY A 1 229 ? -9.545 -20.563 26.977 1.00 96.81 229 GLY A O 1
ATOM 1731 N N . LEU A 1 230 ? -11.087 -19.000 26.525 1.00 97.62 230 LEU A N 1
ATOM 1732 C CA . LEU A 1 230 ? -10.133 -17.971 26.115 1.00 97.62 230 LEU A CA 1
ATOM 1733 C C . LEU A 1 230 ? -9.705 -17.101 27.296 1.00 97.62 230 LEU A C 1
ATOM 1735 O O . LEU A 1 230 ? -10.530 -16.622 28.072 1.00 97.62 230 LEU A O 1
ATOM 1739 N N . GLU A 1 231 ? -8.405 -16.821 27.372 1.00 97.69 231 GLU A N 1
ATOM 1740 C CA . GLU A 1 231 ? -7.864 -15.854 28.322 1.00 97.69 231 GLU A CA 1
ATOM 1741 C C . GLU A 1 231 ? -8.147 -14.421 27.856 1.00 97.69 231 GLU A C 1
ATOM 1743 O O . GLU A 1 231 ? -7.749 -13.999 26.762 1.00 97.69 231 GLU A O 1
ATOM 1748 N N . ILE A 1 232 ? -8.804 -13.656 28.722 1.00 98.00 232 ILE A N 1
ATOM 1749 C CA . ILE A 1 232 ? -9.155 -12.254 28.505 1.00 98.00 232 ILE A CA 1
ATOM 1750 C C . ILE A 1 232 ? -8.617 -11.389 29.639 1.00 98.00 232 ILE A C 1
ATOM 1752 O O . ILE A 1 232 ? -8.527 -11.816 30.789 1.00 98.00 232 ILE A O 1
ATOM 1756 N N . VAL A 1 233 ? -8.231 -10.164 29.297 1.00 97.31 233 VAL A N 1
ATOM 1757 C CA . VAL A 1 233 ? -7.642 -9.196 30.226 1.00 97.31 233 VAL A CA 1
ATOM 1758 C C . VAL A 1 233 ? -8.227 -7.808 29.988 1.00 97.31 233 VAL A C 1
ATOM 1760 O O . VAL A 1 233 ? -8.627 -7.476 28.867 1.00 97.31 233 VAL A O 1
ATOM 1763 N N . SER A 1 234 ? -8.248 -6.974 31.025 1.00 95.31 234 SER A N 1
ATOM 1764 C CA . SER A 1 234 ? -8.468 -5.535 30.878 1.00 95.31 234 SER A CA 1
ATOM 1765 C C . SER A 1 234 ? -7.325 -4.891 30.079 1.00 95.31 234 SER A C 1
ATOM 1767 O O . SER A 1 234 ? -6.281 -5.505 29.821 1.00 95.31 234 SER A O 1
ATOM 1769 N N . PHE A 1 235 ? -7.490 -3.628 29.681 1.00 91.44 235 PHE A N 1
ATOM 1770 C CA . PHE A 1 235 ? -6.406 -2.892 29.022 1.00 91.44 235 PHE A CA 1
ATOM 1771 C C . PHE A 1 235 ? -5.202 -2.627 29.939 1.00 91.44 235 PHE A C 1
ATOM 1773 O O . PHE A 1 235 ? -4.086 -2.539 29.427 1.00 91.44 235 PHE A O 1
ATOM 1780 N N . ASP A 1 236 ? -5.406 -2.651 31.258 1.00 90.69 236 ASP A N 1
ATOM 1781 C CA . ASP A 1 236 ? -4.352 -2.584 32.281 1.00 90.69 236 ASP A CA 1
ATOM 1782 C C . ASP A 1 236 ? -3.691 -3.946 32.564 1.00 90.69 236 ASP A C 1
ATOM 1784 O O . ASP A 1 236 ? -2.784 -4.051 33.385 1.00 90.69 236 ASP A O 1
ATOM 1788 N N . GLY A 1 237 ? -4.127 -5.010 31.879 1.00 91.31 237 GLY A N 1
ATOM 1789 C CA . GLY A 1 237 ? -3.548 -6.351 31.994 1.00 91.31 237 GLY A CA 1
ATOM 1790 C C . GLY A 1 237 ? -4.104 -7.195 33.141 1.00 91.31 237 GLY A C 1
ATOM 1791 O O . GLY A 1 237 ? -3.578 -8.277 33.397 1.00 91.31 237 GLY A O 1
ATOM 1792 N N . ILE A 1 238 ? -5.170 -6.745 33.806 1.00 95.62 238 ILE A N 1
ATOM 1793 C CA . ILE A 1 238 ? -5.827 -7.503 34.876 1.00 95.62 238 ILE A CA 1
ATOM 1794 C C . ILE A 1 238 ? -6.657 -8.632 34.244 1.00 95.62 238 ILE A C 1
ATOM 1796 O O . ILE A 1 238 ? -7.465 -8.345 33.356 1.00 95.62 238 ILE A O 1
ATOM 1800 N N . PRO A 1 239 ? -6.492 -9.902 34.659 1.00 97.81 239 PRO A N 1
ATOM 1801 C CA . PRO A 1 239 ? -7.315 -11.005 34.167 1.00 97.81 239 PRO A CA 1
ATOM 1802 C C . PRO A 1 239 ? -8.805 -10.778 34.421 1.00 97.81 239 PRO A C 1
ATOM 1804 O O . PRO A 1 239 ? -9.198 -10.381 35.515 1.00 97.81 239 PRO A O 1
ATOM 1807 N N . ILE A 1 240 ? -9.629 -11.076 33.418 1.00 98.25 240 ILE A N 1
ATOM 1808 C CA . ILE A 1 240 ? -11.088 -11.110 33.545 1.00 98.25 240 ILE A CA 1
ATOM 1809 C C . ILE A 1 240 ? -11.495 -12.582 33.671 1.00 98.25 240 ILE A C 1
ATOM 1811 O O . ILE A 1 240 ? -11.138 -13.405 32.830 1.00 98.25 240 ILE A O 1
ATOM 1815 N N . THR A 1 241 ? -12.220 -12.919 34.731 1.00 97.69 241 THR A N 1
ATOM 1816 C CA . THR A 1 241 ? -12.643 -14.284 35.089 1.00 97.69 241 THR A CA 1
ATOM 1817 C C . THR A 1 241 ? -14.155 -14.341 35.324 1.00 97.69 241 THR A C 1
ATOM 1819 O O . THR A 1 241 ? -14.831 -13.314 35.299 1.00 97.69 241 THR A O 1
ATOM 1822 N N . LYS A 1 242 ? -14.705 -15.537 35.584 1.00 96.94 242 LYS A N 1
ATOM 1823 C CA . LYS A 1 242 ? -16.143 -15.707 35.875 1.00 96.94 242 LYS A CA 1
ATOM 1824 C C . LYS A 1 242 ? -16.607 -14.953 37.129 1.00 96.94 242 LYS A C 1
ATOM 1826 O O . LYS A 1 242 ? -17.778 -14.607 37.214 1.00 96.94 242 LYS A O 1
ATOM 1831 N N . ASP A 1 243 ? -15.687 -14.655 38.044 1.00 96.31 243 ASP A N 1
ATOM 1832 C CA . ASP A 1 243 ? -15.959 -13.920 39.285 1.00 96.31 243 ASP A CA 1
ATOM 1833 C C . ASP A 1 243 ? -15.816 -12.397 39.122 1.00 96.31 243 ASP A C 1
ATOM 1835 O O . ASP A 1 243 ? -16.004 -11.643 40.075 1.00 96.31 243 ASP A O 1
ATOM 1839 N N . THR A 1 244 ? -15.454 -11.916 37.925 1.00 96.88 244 THR A N 1
ATOM 1840 C CA . THR A 1 244 ? -15.330 -10.475 37.671 1.00 96.88 244 THR A CA 1
ATOM 1841 C C . THR A 1 244 ? -16.713 -9.810 37.724 1.00 96.88 244 THR A C 1
ATOM 1843 O O . THR A 1 244 ? -17.623 -10.260 37.024 1.00 96.88 244 THR A O 1
ATOM 1846 N N . PRO A 1 245 ? -16.899 -8.733 38.513 1.00 95.25 245 PRO A N 1
ATOM 1847 C CA . PRO A 1 245 ? -18.180 -8.036 38.601 1.00 95.25 245 PRO A CA 1
ATOM 1848 C C . PRO A 1 245 ? -18.680 -7.525 37.245 1.00 95.25 245 PRO A C 1
ATOM 1850 O O . PRO A 1 245 ? -17.889 -7.074 36.417 1.00 95.25 245 PRO A O 1
ATOM 1853 N N . ASN A 1 246 ? -20.004 -7.534 37.055 1.00 93.94 246 ASN A N 1
ATOM 1854 C CA . ASN A 1 246 ? -20.678 -7.048 35.842 1.00 93.94 246 ASN A CA 1
ATOM 1855 C C . ASN A 1 246 ? -20.154 -7.696 34.549 1.00 93.94 246 ASN A C 1
ATOM 1857 O O . ASN A 1 246 ? -20.035 -7.031 33.521 1.00 93.94 246 ASN A O 1
ATOM 1861 N N . LEU A 1 247 ? -19.814 -8.988 34.593 1.00 95.50 247 LEU A N 1
ATOM 1862 C CA . LEU A 1 247 ? -19.242 -9.734 33.468 1.00 95.50 247 LEU A CA 1
ATOM 1863 C C . LEU A 1 247 ? -20.088 -9.650 32.183 1.00 95.50 247 LEU A C 1
ATOM 1865 O O . LEU A 1 247 ? -19.548 -9.615 31.077 1.00 95.50 247 LEU A O 1
ATOM 1869 N N . ASP A 1 248 ? -21.413 -9.568 32.320 1.00 93.31 248 ASP A N 1
ATOM 1870 C CA . ASP A 1 248 ? -22.382 -9.383 31.233 1.00 93.31 248 ASP A CA 1
ATOM 1871 C C . ASP A 1 248 ? -22.286 -8.002 30.549 1.00 93.31 248 ASP A C 1
ATOM 1873 O O . ASP A 1 248 ? -22.737 -7.828 29.412 1.00 93.31 248 ASP A O 1
ATOM 1877 N N . LYS A 1 249 ? -21.638 -7.038 31.212 1.00 96.44 249 LYS A N 1
ATOM 1878 C CA . LYS A 1 249 ? -21.338 -5.685 30.729 1.00 96.44 249 LYS A CA 1
ATOM 1879 C C . LYS A 1 249 ? -19.875 -5.496 30.330 1.00 96.44 249 LYS A C 1
ATOM 1881 O O . LYS A 1 249 ? -19.446 -4.369 30.096 1.00 96.44 249 LYS A O 1
ATOM 1886 N N . ILE A 1 250 ? -19.098 -6.568 30.191 1.00 98.12 250 ILE A N 1
ATOM 1887 C CA . ILE A 1 250 ? -17.728 -6.485 29.675 1.00 98.12 250 ILE A CA 1
ATOM 1888 C C . ILE A 1 250 ? -17.700 -6.942 28.215 1.00 98.12 250 ILE A C 1
ATOM 1890 O O . ILE A 1 250 ? -18.001 -8.096 27.899 1.00 98.12 250 ILE A O 1
ATOM 1894 N N . LEU A 1 251 ? -17.311 -6.036 27.317 1.00 98.38 251 LEU A N 1
ATOM 1895 C CA . LEU A 1 251 ? -17.095 -6.320 25.900 1.00 98.38 251 LEU A CA 1
ATOM 1896 C C . LEU A 1 251 ? -15.609 -6.558 25.623 1.00 98.38 251 LEU A C 1
ATOM 1898 O O . LEU A 1 251 ? -14.748 -5.761 25.980 1.00 98.38 251 LEU A O 1
ATOM 1902 N N . ILE A 1 252 ? -15.298 -7.656 24.948 1.00 98.19 252 ILE A N 1
ATOM 1903 C CA . ILE A 1 252 ? -13.945 -8.041 24.565 1.00 98.19 252 ILE A CA 1
ATOM 1904 C C . ILE A 1 252 ? -13.719 -7.670 23.110 1.00 98.19 252 ILE A C 1
ATOM 1906 O O . ILE A 1 252 ? -14.412 -8.166 22.222 1.00 98.19 252 ILE A O 1
ATOM 1910 N N . ILE A 1 253 ? -12.729 -6.814 22.869 1.00 97.31 253 ILE A N 1
ATOM 1911 C CA . ILE A 1 253 ? -12.339 -6.388 21.527 1.00 97.31 253 ILE A CA 1
ATOM 1912 C C . ILE A 1 253 ? -11.591 -7.522 20.828 1.00 97.31 253 ILE A C 1
ATOM 1914 O O . ILE A 1 253 ? -10.529 -7.964 21.277 1.00 97.31 253 ILE A O 1
ATOM 1918 N N . ILE A 1 254 ? -12.161 -7.962 19.709 1.00 95.00 254 ILE A N 1
ATOM 1919 C CA . ILE A 1 254 ? -11.603 -8.969 18.809 1.00 95.00 254 ILE A CA 1
ATOM 1920 C C . ILE A 1 254 ? -10.756 -8.280 17.738 1.00 95.00 254 ILE A C 1
ATOM 1922 O O . ILE A 1 254 ? -9.586 -8.613 17.586 1.00 95.00 254 ILE A O 1
ATOM 1926 N N . ASP A 1 255 ? -11.309 -7.262 17.072 1.00 93.25 255 ASP A N 1
ATOM 1927 C CA . ASP A 1 255 ? -10.601 -6.422 16.098 1.00 93.25 255 ASP A CA 1
ATOM 1928 C C . ASP A 1 255 ? -10.790 -4.925 16.401 1.00 93.25 255 ASP A C 1
ATOM 1930 O O . ASP A 1 255 ? -11.829 -4.496 16.907 1.00 93.25 255 ASP A O 1
ATOM 1934 N N . GLY A 1 256 ? -9.770 -4.119 16.093 1.00 93.19 256 GLY A N 1
ATOM 1935 C CA . GLY A 1 256 ? -9.783 -2.671 16.319 1.00 93.19 256 GLY A CA 1
ATOM 1936 C C . GLY A 1 256 ? -9.260 -2.222 17.687 1.00 93.19 256 GLY A C 1
ATOM 1937 O O . GLY A 1 256 ? -9.609 -1.139 18.155 1.00 93.19 256 GLY A O 1
ATOM 1938 N N . ALA A 1 257 ? -8.395 -3.004 18.343 1.00 93.75 257 ALA A N 1
ATOM 1939 C CA . ALA A 1 257 ? -7.818 -2.630 19.642 1.00 93.75 257 ALA A CA 1
ATOM 1940 C C . ALA A 1 257 ? -7.046 -1.293 19.596 1.00 93.75 257 ALA A C 1
ATOM 1942 O O . ALA A 1 257 ? -7.210 -0.460 20.485 1.00 93.75 257 ALA A O 1
ATOM 1943 N N . HIS A 1 258 ? -6.256 -1.031 18.546 1.00 93.12 258 HIS A N 1
ATOM 1944 C CA . HIS A 1 258 ? -5.557 0.255 18.389 1.00 93.12 258 HIS A CA 1
ATOM 1945 C C . HIS A 1 258 ? -6.520 1.430 18.184 1.00 93.12 258 HIS A C 1
ATOM 1947 O O . HIS A 1 258 ? -6.205 2.528 18.630 1.00 93.12 258 HIS A O 1
ATOM 1953 N N . ARG A 1 259 ? -7.680 1.220 17.542 1.00 94.62 259 ARG A N 1
ATOM 1954 C CA . ARG A 1 259 ? -8.733 2.244 17.383 1.00 94.62 259 ARG A CA 1
ATOM 1955 C C . ARG A 1 259 ? -9.364 2.598 18.725 1.00 94.62 259 ARG A C 1
ATOM 1957 O O . ARG A 1 259 ? -9.450 3.778 19.062 1.00 94.62 259 ARG A O 1
ATOM 1964 N N . HIS A 1 260 ? -9.719 1.583 19.510 1.00 95.88 260 HIS A N 1
ATOM 1965 C CA . HIS A 1 260 ? -10.235 1.777 20.862 1.00 95.88 260 HIS A CA 1
ATOM 1966 C C . HIS A 1 260 ? -9.243 2.554 21.733 1.00 95.88 260 HIS A C 1
ATOM 1968 O O . HIS A 1 260 ? -9.588 3.606 22.264 1.00 95.88 260 HIS A O 1
ATOM 1974 N N . VAL A 1 261 ? -7.990 2.094 21.810 1.00 95.62 261 VAL A N 1
ATOM 1975 C CA . VAL A 1 261 ? -6.967 2.746 22.640 1.00 95.62 261 VAL A CA 1
ATOM 1976 C C . VAL A 1 261 ? -6.659 4.159 22.150 1.00 95.62 261 VAL A C 1
ATOM 1978 O O . VAL A 1 261 ? -6.546 5.062 22.967 1.00 95.62 261 VAL A O 1
ATOM 1981 N N . ALA A 1 262 ? -6.573 4.390 20.836 1.00 96.25 262 ALA A N 1
ATOM 1982 C CA . ALA A 1 262 ? -6.355 5.734 20.302 1.00 96.25 262 ALA A CA 1
ATOM 1983 C C . ALA A 1 262 ? -7.489 6.691 20.693 1.00 96.25 262 ALA A C 1
ATOM 1985 O O . ALA A 1 262 ? -7.224 7.834 21.053 1.00 96.25 262 ALA A O 1
ATOM 1986 N N . THR A 1 263 ? -8.737 6.218 20.657 1.00 96.44 263 THR A N 1
ATOM 1987 C CA . THR A 1 263 ? -9.904 7.007 21.074 1.00 96.44 263 THR A CA 1
ATOM 1988 C C . THR A 1 263 ? -9.853 7.319 22.569 1.00 96.44 263 THR A C 1
ATOM 1990 O O . THR A 1 263 ? -10.054 8.463 22.962 1.00 96.44 263 THR A O 1
ATOM 1993 N N . MET A 1 264 ? -9.515 6.329 23.403 1.00 95.06 264 MET A N 1
ATOM 1994 C CA . MET A 1 264 ? -9.316 6.523 24.845 1.00 95.06 264 MET A CA 1
ATOM 1995 C C . MET A 1 264 ? -8.205 7.530 25.148 1.00 95.06 264 MET A C 1
ATOM 1997 O O . MET A 1 264 ? -8.410 8.427 25.962 1.00 95.06 264 MET A O 1
ATOM 2001 N N . GLU A 1 265 ? -7.059 7.441 24.465 1.00 95.56 265 GLU A N 1
ATOM 2002 C CA . GLU A 1 265 ? -5.962 8.398 24.643 1.00 95.56 265 GLU A CA 1
ATOM 2003 C C . GLU A 1 265 ? -6.385 9.815 24.232 1.00 95.56 265 GLU A C 1
ATOM 2005 O O . GLU A 1 265 ? -6.113 10.758 24.971 1.00 95.56 265 GLU A O 1
ATOM 2010 N N . ILE A 1 266 ? -7.109 9.979 23.118 1.00 95.50 266 ILE A N 1
ATOM 2011 C CA . ILE A 1 266 ? -7.655 11.287 22.720 1.00 95.50 266 ILE A CA 1
ATOM 2012 C C . ILE A 1 266 ? -8.586 11.837 23.804 1.00 95.50 266 ILE A C 1
ATOM 2014 O O . ILE A 1 266 ? -8.410 12.976 24.228 1.00 95.50 266 ILE A O 1
ATOM 2018 N N . ASN A 1 267 ? -9.528 11.023 24.282 1.00 94.38 267 ASN A N 1
ATOM 2019 C CA . ASN A 1 267 ? -10.529 11.457 25.253 1.00 94.38 267 ASN A CA 1
ATOM 2020 C C . ASN A 1 267 ? -9.927 11.774 26.627 1.00 94.38 267 ASN A C 1
ATOM 2022 O O . ASN A 1 267 ? -10.397 12.678 27.309 1.00 94.38 267 ASN A O 1
ATOM 2026 N N . SER A 1 268 ? -8.846 11.090 27.011 1.00 93.56 268 SER A N 1
ATOM 2027 C CA . SER A 1 268 ? -8.115 11.372 28.254 1.00 93.56 268 SER A CA 1
ATOM 2028 C C . SER A 1 268 ? -7.421 12.741 28.270 1.00 93.56 268 SER A C 1
ATOM 2030 O O . SER A 1 268 ? -7.079 13.242 29.338 1.00 93.56 268 SER A O 1
ATOM 2032 N N . MET A 1 269 ? -7.207 13.341 27.095 1.00 92.81 269 MET A N 1
ATOM 2033 C CA . MET A 1 269 ? -6.530 14.630 26.920 1.00 92.81 269 MET A CA 1
ATOM 2034 C C . MET A 1 269 ? -7.504 15.791 26.671 1.00 92.81 269 MET A C 1
ATOM 2036 O O . MET A 1 269 ? -7.046 16.903 26.407 1.00 92.81 269 MET A O 1
ATOM 2040 N N . LEU A 1 270 ? -8.817 15.542 26.720 1.00 90.69 270 LEU A N 1
ATOM 2041 C CA . LEU A 1 270 ? -9.825 16.570 26.473 1.00 90.69 270 LEU A CA 1
ATOM 2042 C C . LEU A 1 270 ? -9.846 17.608 27.593 1.00 90.69 270 LEU A C 1
ATOM 2044 O O . LEU A 1 270 ? -9.767 17.285 28.782 1.00 90.69 270 LEU A O 1
ATOM 2048 N N . ARG A 1 271 ? -9.989 18.874 27.208 1.00 90.06 271 ARG A N 1
ATOM 2049 C CA . ARG A 1 271 ? -10.215 19.972 28.154 1.00 90.06 271 ARG A CA 1
ATOM 2050 C C . ARG A 1 271 ? -11.688 20.040 28.540 1.00 90.06 271 ARG A C 1
ATOM 2052 O O . ARG A 1 271 ? -12.568 19.511 27.866 1.00 90.06 271 ARG A O 1
ATOM 2059 N N . LYS A 1 272 ? -11.974 20.742 29.638 1.00 87.06 272 LYS A N 1
ATOM 2060 C CA . LYS A 1 272 ? -13.352 20.988 30.073 1.00 87.06 272 LYS A CA 1
ATOM 2061 C C . LYS A 1 272 ? -14.133 21.693 28.956 1.00 87.06 272 LYS A C 1
ATOM 2063 O O . LYS A 1 272 ? -13.739 22.775 28.536 1.00 87.06 272 LYS A O 1
ATOM 2068 N N . GLY A 1 273 ? -15.246 21.093 28.540 1.00 84.25 273 GLY A N 1
ATOM 2069 C CA . GLY A 1 273 ? -16.111 21.610 27.476 1.00 84.25 273 GLY A CA 1
ATOM 2070 C C . GLY A 1 273 ? -15.810 21.052 26.083 1.00 84.25 273 GLY A C 1
ATOM 2071 O O . GLY A 1 273 ? -16.600 21.292 25.180 1.00 84.25 273 GLY A O 1
ATOM 2072 N N . GLU A 1 274 ? -14.729 20.289 25.900 1.00 89.12 274 GLU A N 1
ATOM 2073 C CA . GLU A 1 274 ? -14.483 19.596 24.634 1.00 89.12 274 GLU A CA 1
ATOM 2074 C C . GLU A 1 274 ? -15.331 18.320 24.534 1.00 89.12 274 GLU A C 1
ATOM 2076 O O . GLU A 1 274 ? -15.490 17.571 25.503 1.00 89.12 274 GLU A O 1
ATOM 2081 N N . GLU A 1 275 ? -15.866 18.064 23.342 1.00 87.81 275 GLU A N 1
ATOM 2082 C CA . GLU A 1 275 ? -16.678 16.880 23.080 1.00 87.81 275 GLU A CA 1
ATOM 2083 C C . GLU A 1 275 ? -15.835 15.605 23.014 1.00 87.81 275 GLU A C 1
ATOM 2085 O O . GLU A 1 275 ? -14.761 15.550 22.403 1.00 87.81 275 GLU A O 1
ATOM 2090 N N . MET A 1 276 ? -16.378 14.542 23.604 1.00 89.38 276 MET A N 1
ATOM 2091 C CA . MET A 1 276 ? -15.802 13.210 23.540 1.00 89.38 276 MET A CA 1
ATOM 2092 C C . MET A 1 276 ? -15.749 12.713 22.093 1.00 89.38 276 MET A C 1
ATOM 2094 O O . MET A 1 276 ? -16.743 12.744 21.371 1.00 89.38 276 MET A O 1
ATOM 2098 N N . LYS A 1 277 ? -14.597 12.191 21.663 1.00 93.31 277 LYS A N 1
ATOM 2099 C CA . LYS A 1 277 ? -14.516 11.471 20.392 1.00 93.31 277 LYS A CA 1
ATOM 2100 C C . LYS A 1 277 ? -15.151 10.097 20.542 1.00 93.31 277 LYS A C 1
ATOM 2102 O O . LYS A 1 277 ? -14.769 9.305 21.407 1.00 93.31 277 LYS A O 1
ATOM 2107 N N . GLU A 1 278 ? -16.110 9.822 19.669 1.00 94.69 278 GLU A N 1
ATOM 2108 C CA . GLU A 1 278 ? -16.793 8.538 19.615 1.00 94.69 278 GLU A CA 1
ATOM 2109 C C . GLU A 1 278 ? -15.941 7.462 18.946 1.00 94.69 278 GLU A C 1
ATOM 2111 O O . GLU A 1 278 ? -15.165 7.727 18.029 1.00 94.69 278 GLU A O 1
ATOM 2116 N N . ASN A 1 279 ? -16.149 6.226 19.391 1.00 97.19 279 ASN A N 1
ATOM 2117 C CA . ASN A 1 279 ? -15.790 5.012 18.669 1.00 97.19 279 ASN A CA 1
ATOM 2118 C C . ASN A 1 279 ? -17.026 4.120 18.584 1.00 97.19 279 ASN A C 1
ATOM 2120 O O . ASN A 1 279 ? -17.960 4.281 19.362 1.00 97.19 279 ASN A O 1
ATOM 2124 N N . TYR A 1 280 ? -17.033 3.179 17.653 1.00 98.06 280 TYR A N 1
ATOM 2125 C CA . TYR A 1 280 ? -18.220 2.401 17.331 1.00 98.06 280 TYR A CA 1
ATOM 2126 C C . TYR A 1 280 ? -17.932 0.915 17.460 1.00 98.06 280 TYR A C 1
ATOM 2128 O O . TYR A 1 280 ? -16.844 0.464 17.105 1.00 98.06 280 TYR A O 1
ATOM 2136 N N . TYR A 1 281 ? -18.898 0.155 17.965 1.00 98.38 281 TYR A N 1
ATOM 2137 C CA . TYR A 1 281 ? -18.723 -1.263 18.269 1.00 98.38 281 TYR A CA 1
ATOM 2138 C C . TYR A 1 281 ? -19.897 -2.078 17.751 1.00 98.38 281 TYR A C 1
ATOM 2140 O O . TYR A 1 281 ? -21.044 -1.632 17.807 1.00 98.38 281 TYR A O 1
ATOM 2148 N N . TYR A 1 282 ? -19.601 -3.288 17.286 1.00 97.56 282 TYR A N 1
ATOM 2149 C CA . TYR A 1 282 ? -20.604 -4.237 16.819 1.00 97.56 282 TYR A CA 1
ATOM 2150 C C . TYR A 1 282 ? -20.226 -5.671 17.200 1.00 97.56 282 TYR A C 1
ATOM 2152 O O . TYR A 1 282 ? -19.049 -6.007 17.360 1.00 97.56 282 TYR A O 1
ATOM 2160 N N . LEU A 1 283 ? -21.246 -6.512 17.363 1.00 96.88 283 LEU A N 1
ATOM 2161 C CA . LEU A 1 283 ? -21.083 -7.955 17.554 1.00 96.88 283 LEU A CA 1
ATOM 2162 C C . LEU A 1 283 ? -20.876 -8.655 16.203 1.00 96.88 283 LEU A C 1
ATOM 2164 O O . LEU A 1 283 ? -21.297 -8.112 15.180 1.00 96.88 283 LEU A O 1
ATOM 2168 N N . PRO A 1 284 ? -20.319 -9.881 16.172 1.00 95.19 284 PRO A N 1
ATOM 2169 C CA . PRO A 1 284 ? -20.198 -10.637 14.937 1.00 95.19 284 PRO A CA 1
ATOM 2170 C C . PRO A 1 284 ? -21.544 -10.746 14.214 1.00 95.19 284 PRO A C 1
ATOM 2172 O O . PRO A 1 284 ? -22.578 -11.046 14.821 1.00 95.19 284 PRO A O 1
ATOM 2175 N N . LEU A 1 285 ? -21.512 -10.527 12.898 1.00 92.50 285 LEU A N 1
ATOM 2176 C CA . LEU A 1 285 ? -22.682 -10.679 12.025 1.00 92.50 285 LEU A CA 1
ATOM 2177 C C . LEU A 1 285 ? -23.027 -12.156 11.768 1.00 92.50 285 LEU A C 1
ATOM 2179 O O . LEU A 1 285 ? -24.082 -12.470 11.230 1.00 92.50 285 LEU A O 1
ATOM 2183 N N . THR A 1 286 ? -22.144 -13.073 12.169 1.00 89.69 286 THR A N 1
ATOM 2184 C CA . THR A 1 286 ? -22.340 -14.521 12.104 1.00 89.69 286 THR A CA 1
ATOM 2185 C C . THR A 1 286 ? -22.121 -15.143 13.477 1.00 89.69 286 THR A C 1
ATOM 2187 O O . THR A 1 286 ? -21.192 -14.782 14.196 1.00 89.69 286 THR A O 1
ATOM 2190 N N . THR A 1 287 ? -22.963 -16.110 13.830 1.00 86.50 287 THR A N 1
ATOM 2191 C CA . THR A 1 287 ? -22.858 -16.898 15.069 1.00 86.50 287 THR A CA 1
ATOM 2192 C C . THR A 1 287 ? -22.274 -18.292 14.835 1.00 86.50 287 THR A C 1
ATOM 2194 O O . THR A 1 287 ? -22.134 -19.063 15.780 1.00 86.50 287 THR A O 1
ATOM 2197 N N . LYS A 1 288 ? -21.944 -18.634 13.580 1.00 91.62 288 LYS A N 1
ATOM 2198 C CA . LYS A 1 288 ? -21.515 -19.986 13.180 1.00 91.62 288 LYS A CA 1
ATOM 2199 C C . LYS A 1 288 ? -20.094 -20.336 13.624 1.00 91.62 288 LYS A C 1
ATOM 2201 O O . LYS A 1 288 ? -19.791 -21.510 13.806 1.00 91.62 288 LYS A O 1
ATOM 2206 N N . TYR A 1 289 ? -19.237 -19.330 13.763 1.00 92.44 289 TYR A N 1
ATOM 2207 C CA . TYR A 1 289 ? -17.802 -19.503 13.969 1.00 92.44 289 TYR A CA 1
ATOM 2208 C C . TYR A 1 289 ? -17.379 -19.085 15.369 1.00 92.44 289 TYR A C 1
ATOM 2210 O O . TYR A 1 289 ? -17.980 -18.206 15.994 1.00 92.44 289 TYR A O 1
ATOM 2218 N N . LYS A 1 290 ? -16.313 -19.712 15.861 1.00 93.94 290 LYS A N 1
ATOM 2219 C CA . LYS A 1 290 ? -15.761 -19.416 17.185 1.00 93.94 290 LYS A CA 1
ATOM 2220 C C . LYS A 1 290 ? -14.997 -18.094 17.163 1.00 93.94 290 LYS A C 1
ATOM 2222 O O . LYS A 1 290 ? -14.446 -17.689 16.144 1.00 93.94 290 LYS A O 1
ATOM 2227 N N . VAL A 1 291 ? -14.866 -17.460 18.329 1.00 94.19 291 VAL A N 1
ATOM 2228 C CA . VAL A 1 291 ? -14.150 -16.179 18.494 1.00 94.19 291 VAL A CA 1
ATOM 2229 C C . VAL A 1 291 ? -12.737 -16.208 17.890 1.00 94.19 291 VAL A C 1
ATOM 2231 O O . VAL A 1 291 ? -12.332 -15.256 17.230 1.00 94.19 291 VAL A O 1
ATOM 2234 N N . MET A 1 292 ? -12.001 -17.311 18.057 1.00 93.31 292 MET A N 1
ATOM 2235 C CA . MET A 1 292 ? -10.646 -17.452 17.506 1.00 93.31 292 MET A CA 1
ATOM 2236 C C . MET A 1 292 ? -10.605 -17.568 15.979 1.00 93.31 292 MET A C 1
ATOM 2238 O O . MET A 1 292 ? -9.623 -17.153 15.368 1.00 93.31 292 MET A O 1
ATOM 2242 N N . GLU A 1 293 ? -11.643 -18.128 15.360 1.00 93.75 293 GLU A N 1
ATOM 2243 C CA . GLU A 1 293 ? -11.766 -18.180 13.899 1.00 93.75 293 GLU A CA 1
ATOM 2244 C C . GLU A 1 293 ? -12.069 -16.782 13.367 1.00 93.75 293 GLU A C 1
ATOM 2246 O O . GLU A 1 293 ? -11.371 -16.315 12.476 1.00 93.75 293 GLU A O 1
ATOM 2251 N N . LEU A 1 294 ? -12.999 -16.059 14.000 1.00 92.31 294 LEU A N 1
ATOM 2252 C CA . LEU A 1 294 ? -13.299 -14.665 13.657 1.00 92.31 294 LEU A CA 1
ATOM 2253 C C . LEU A 1 294 ? -12.064 -13.761 13.770 1.00 92.31 294 LEU A C 1
ATOM 2255 O O . LEU A 1 294 ? -11.797 -12.974 12.864 1.00 92.31 294 LEU A O 1
ATOM 2259 N N . LEU A 1 295 ? -11.283 -13.895 14.851 1.00 91.81 295 LEU A N 1
ATOM 2260 C CA . LEU A 1 295 ? -10.023 -13.165 15.018 1.00 91.81 295 LEU A CA 1
ATOM 2261 C C . LEU A 1 295 ? -9.040 -13.483 13.886 1.00 91.81 295 LEU A C 1
ATOM 2263 O O . LEU A 1 295 ? -8.401 -12.579 13.350 1.00 91.81 295 LEU A O 1
ATOM 2267 N N . ARG A 1 296 ? -8.884 -14.765 13.540 1.00 91.12 296 ARG A N 1
ATOM 2268 C CA . ARG A 1 296 ? -7.962 -15.200 12.487 1.00 91.12 296 ARG A CA 1
ATOM 2269 C C . ARG A 1 296 ? -8.381 -14.642 11.135 1.00 91.12 296 ARG A C 1
ATOM 2271 O O . ARG A 1 296 ? -7.552 -14.025 10.476 1.00 91.12 296 ARG A O 1
ATOM 2278 N N . GLU A 1 297 ? -9.648 -14.796 10.767 1.00 91.44 297 GLU A N 1
ATOM 2279 C CA . GLU A 1 297 ? -10.184 -14.296 9.501 1.00 91.44 297 GLU A CA 1
ATOM 2280 C C . GLU A 1 297 ? -10.016 -12.778 9.394 1.00 91.44 297 GLU A C 1
ATOM 2282 O O . GLU A 1 297 ? -9.426 -12.304 8.425 1.00 91.44 297 GLU A O 1
ATOM 2287 N N . ALA A 1 298 ? -10.368 -12.017 10.439 1.00 86.44 298 ALA A N 1
ATOM 2288 C CA . ALA A 1 298 ? -10.172 -10.564 10.466 1.00 86.44 298 ALA A CA 1
ATOM 2289 C C . ALA A 1 298 ? -8.715 -10.132 10.190 1.00 86.44 298 ALA A C 1
ATOM 2291 O O . ALA A 1 298 ? -8.478 -9.036 9.685 1.00 86.44 298 ALA A O 1
ATOM 2292 N N . ASN A 1 299 ? -7.734 -10.993 10.487 1.00 84.19 299 ASN A N 1
ATOM 2293 C CA . ASN A 1 299 ? -6.313 -10.719 10.270 1.00 84.19 299 ASN A CA 1
ATOM 2294 C C . ASN A 1 299 ? -5.726 -11.333 8.986 1.00 84.19 299 ASN A C 1
ATOM 2296 O O . ASN A 1 299 ? -4.684 -10.860 8.534 1.00 84.19 299 ASN A O 1
ATOM 2300 N N . VAL A 1 300 ? -6.322 -12.394 8.431 1.00 86.69 300 VAL A N 1
ATOM 2301 C CA . VAL A 1 300 ? -5.770 -13.135 7.280 1.00 86.69 300 VAL A CA 1
ATOM 2302 C C . VAL A 1 300 ? -6.364 -12.662 5.958 1.00 86.69 300 VAL A C 1
ATOM 2304 O O . VAL A 1 300 ? -5.622 -12.511 4.992 1.00 86.69 300 VAL A O 1
ATOM 2307 N N . VAL A 1 301 ? -7.672 -12.390 5.896 1.00 82.94 301 VAL A N 1
ATOM 2308 C CA . VAL A 1 301 ? -8.357 -12.092 4.621 1.00 82.94 301 VAL A CA 1
ATOM 2309 C C . VAL A 1 301 ? -8.340 -10.615 4.227 1.00 82.94 301 VAL A C 1
ATOM 2311 O O . VAL A 1 301 ? -9.047 -10.201 3.312 1.00 82.94 301 VAL A O 1
ATOM 2314 N N . THR A 1 302 ? -7.509 -9.801 4.872 1.00 80.19 302 THR A N 1
ATOM 2315 C CA . THR A 1 302 ? -7.278 -8.433 4.407 1.00 80.19 302 THR A CA 1
ATOM 2316 C C . THR A 1 302 ? -6.053 -8.417 3.488 1.00 80.19 302 THR A C 1
ATOM 2318 O O . THR A 1 302 ? -5.012 -8.991 3.805 1.00 80.19 302 THR A O 1
ATOM 2321 N N . LYS A 1 303 ? -6.143 -7.712 2.358 1.00 83.19 303 LYS A N 1
ATOM 2322 C CA . LYS A 1 303 ? -4.997 -7.371 1.504 1.00 83.19 303 LYS A CA 1
ATOM 2323 C C . LYS A 1 303 ? -4.823 -5.851 1.545 1.00 83.19 303 LYS A C 1
ATOM 2325 O O . LYS A 1 303 ? -5.783 -5.144 1.242 1.00 83.19 303 LYS A O 1
ATOM 2330 N N . PRO A 1 304 ? -3.663 -5.305 1.955 1.00 84.94 304 PRO A N 1
ATOM 2331 C CA . PRO A 1 304 ? -3.496 -3.865 1.994 1.00 84.94 304 PRO A CA 1
ATOM 2332 C C . PRO A 1 304 ? -3.303 -3.368 0.565 1.00 84.94 304 PRO A C 1
ATOM 2334 O O . PRO A 1 304 ? -2.712 -4.061 -0.262 1.00 84.94 304 PRO A O 1
ATOM 2337 N N . TRP A 1 305 ? -3.722 -2.134 0.306 1.00 87.88 305 TRP A N 1
ATOM 2338 C CA . TRP A 1 305 ? -3.419 -1.486 -0.963 1.00 87.88 305 TRP A CA 1
ATOM 2339 C C . TRP A 1 305 ? -1.901 -1.448 -1.220 1.00 87.88 305 TRP A C 1
ATOM 2341 O O . TRP A 1 305 ? -1.113 -1.042 -0.341 1.00 87.88 305 TRP A O 1
ATOM 2351 N N . ALA A 1 306 ? -1.516 -1.873 -2.419 1.00 85.50 306 ALA A N 1
ATOM 2352 C CA . ALA A 1 306 ? -0.189 -1.799 -3.017 1.00 85.50 306 ALA A CA 1
ATOM 2353 C C . ALA A 1 306 ? -0.004 -0.475 -3.787 1.00 85.50 306 ALA A C 1
ATOM 2355 O O . ALA A 1 306 ? -0.909 0.354 -3.828 1.00 85.50 306 ALA A O 1
ATOM 2356 N N . GLY A 1 307 ? 1.183 -0.240 -4.360 1.00 86.12 307 GLY A N 1
ATOM 2357 C CA . GLY A 1 307 ? 1.491 0.998 -5.096 1.00 86.12 307 GLY A CA 1
ATOM 2358 C C . GLY A 1 307 ? 0.523 1.275 -6.250 1.00 86.12 307 GLY A C 1
ATOM 2359 O O . GLY A 1 307 ? 0.013 2.389 -6.354 1.00 86.12 307 GLY A O 1
ATOM 2360 N N . SER A 1 308 ? 0.181 0.239 -7.020 1.00 88.00 308 SER A N 1
ATOM 2361 C CA . SER A 1 308 ? -0.806 0.278 -8.110 1.00 88.00 308 SER A CA 1
ATOM 2362 C C . SER A 1 308 ? -2.188 0.769 -7.677 1.00 88.00 308 SER A C 1
ATOM 2364 O O . SER A 1 308 ? -2.819 1.558 -8.382 1.00 88.00 308 SER A O 1
ATOM 2366 N N . ASP A 1 309 ? -2.642 0.352 -6.495 1.00 91.75 309 ASP A N 1
ATOM 2367 C CA . ASP A 1 309 ? -3.945 0.748 -5.959 1.00 91.75 309 ASP A CA 1
ATOM 2368 C C . ASP A 1 309 ? -3.949 2.248 -5.619 1.00 91.75 309 ASP A C 1
ATOM 2370 O O . ASP A 1 309 ? -4.925 2.948 -5.876 1.00 91.75 309 ASP A O 1
ATOM 2374 N N . PHE A 1 310 ? -2.827 2.783 -5.115 1.00 93.75 310 PHE A N 1
ATOM 2375 C CA . PHE A 1 310 ? -2.696 4.223 -4.856 1.00 93.75 310 PHE A CA 1
ATOM 2376 C C . PHE A 1 310 ? -2.527 5.060 -6.122 1.00 93.75 310 PHE A C 1
ATOM 2378 O O . PHE A 1 310 ? -2.973 6.203 -6.125 1.00 93.75 310 PHE A O 1
ATOM 2385 N N . LEU A 1 311 ? -1.919 4.526 -7.186 1.00 95.00 311 LEU A N 1
ATOM 2386 C CA . LEU A 1 311 ? -1.925 5.194 -8.490 1.00 95.00 311 LEU A CA 1
ATOM 2387 C C . LEU A 1 311 ? -3.353 5.279 -9.039 1.00 95.00 311 LEU A C 1
ATOM 2389 O O . LEU A 1 311 ? -3.785 6.350 -9.448 1.00 95.00 311 LEU A O 1
ATOM 2393 N N . THR A 1 312 ? -4.102 4.177 -8.976 1.00 93.88 312 THR A N 1
ATOM 2394 C CA . THR A 1 312 ? -5.513 4.154 -9.385 1.00 93.88 312 THR A CA 1
ATOM 2395 C C . THR A 1 312 ? -6.333 5.146 -8.567 1.00 93.88 312 THR A C 1
ATOM 2397 O O . THR A 1 312 ? -7.068 5.949 -9.129 1.00 93.88 312 THR A O 1
ATOM 2400 N N . SER A 1 313 ? -6.143 5.173 -7.246 1.00 95.19 313 SER A N 1
ATOM 2401 C CA . SER A 1 313 ? -6.790 6.162 -6.384 1.00 95.19 313 SER A CA 1
ATOM 2402 C C . SER A 1 313 ? -6.414 7.599 -6.751 1.00 95.19 313 SER A C 1
ATOM 2404 O O . SER A 1 313 ? -7.291 8.453 -6.713 1.00 95.19 313 SER A O 1
ATOM 2406 N N . LEU A 1 314 ? -5.155 7.881 -7.110 1.00 96.06 314 LEU A N 1
ATOM 2407 C CA . LEU A 1 314 ? -4.722 9.209 -7.559 1.00 96.06 314 LEU A CA 1
ATOM 2408 C C . LEU A 1 314 ? -5.441 9.619 -8.850 1.00 96.06 314 LEU A C 1
ATOM 2410 O O . LEU A 1 314 ? -5.992 10.713 -8.900 1.00 96.06 314 LEU A O 1
ATOM 2414 N N . ILE A 1 315 ? -5.477 8.728 -9.843 1.00 96.38 315 ILE A N 1
ATOM 2415 C CA . ILE A 1 315 ? -6.179 8.934 -11.119 1.00 96.38 315 ILE A CA 1
ATOM 2416 C C . ILE A 1 315 ? -7.672 9.195 -10.884 1.00 96.38 315 ILE A C 1
ATOM 2418 O O . ILE A 1 315 ? -8.240 10.109 -11.464 1.00 96.38 315 ILE A O 1
ATOM 2422 N N . MET A 1 316 ? -8.304 8.440 -9.983 1.00 94.75 316 MET A N 1
ATOM 2423 C CA . MET A 1 316 ? -9.721 8.627 -9.652 1.00 94.75 316 MET A CA 1
ATOM 2424 C C . MET A 1 316 ? -10.005 9.906 -8.856 1.00 94.75 316 MET A C 1
ATOM 2426 O O . MET A 1 316 ? -11.135 10.382 -8.864 1.00 94.75 316 MET A O 1
ATOM 2430 N N . SER A 1 317 ? -9.017 10.434 -8.127 1.00 92.88 317 SER A N 1
ATOM 2431 C CA . SER A 1 317 ? -9.209 11.593 -7.242 1.00 92.88 317 SER A CA 1
ATOM 2432 C C . SER A 1 317 ? -8.872 12.925 -7.912 1.00 92.88 317 SER A C 1
ATOM 2434 O O . SER A 1 317 ? -9.142 13.969 -7.322 1.00 92.88 317 SER A O 1
ATOM 2436 N N . ARG A 1 318 ? -8.253 12.911 -9.101 1.00 93.94 318 ARG A N 1
ATOM 2437 C CA . ARG A 1 318 ? -7.788 14.113 -9.806 1.00 93.94 318 ARG A CA 1
ATOM 2438 C C . ARG A 1 318 ? -8.022 14.019 -11.307 1.00 93.94 318 ARG A C 1
ATOM 2440 O O . ARG A 1 318 ? -7.514 13.109 -11.956 1.00 93.94 318 ARG A O 1
ATOM 2447 N N . GLU A 1 319 ? -8.709 15.012 -11.858 1.00 93.62 319 GLU A N 1
ATOM 2448 C CA . GLU A 1 319 ? -9.011 15.097 -13.291 1.00 93.62 319 GLU A CA 1
ATOM 2449 C C . GLU A 1 319 ? -7.727 15.189 -14.130 1.00 93.62 319 GLU A C 1
ATOM 2451 O O . GLU A 1 319 ? -7.544 14.420 -15.070 1.00 93.62 319 GLU A O 1
ATOM 2456 N N . GLU A 1 320 ? -6.748 15.996 -13.703 1.00 95.00 320 GLU A N 1
ATOM 2457 C CA . GLU A 1 320 ? -5.479 16.150 -14.428 1.00 95.00 320 GLU A CA 1
ATOM 2458 C C . GLU A 1 320 ? -4.639 14.861 -14.419 1.00 95.00 320 GLU A C 1
ATOM 2460 O O . GLU A 1 320 ? -3.778 14.655 -15.276 1.00 95.00 320 GLU A O 1
ATOM 2465 N N . ALA A 1 321 ? -4.853 13.985 -13.430 1.00 96.12 321 ALA A N 1
ATOM 2466 C CA . ALA A 1 321 ? -4.210 12.677 -13.384 1.00 96.12 321 ALA A CA 1
ATOM 2467 C C . ALA A 1 321 ? -4.862 11.695 -14.368 1.00 96.12 321 ALA A C 1
ATOM 2469 O O . ALA A 1 321 ? -4.151 10.885 -14.963 1.00 96.12 321 ALA A O 1
ATOM 2470 N N . ALA A 1 322 ? -6.182 11.783 -14.552 1.00 95.06 322 ALA A N 1
ATOM 2471 C CA . ALA A 1 322 ? -6.931 10.980 -15.515 1.00 95.06 322 ALA A CA 1
ATOM 2472 C C . ALA A 1 322 ? -6.626 11.354 -16.974 1.00 95.06 322 ALA A C 1
ATOM 2474 O O . ALA A 1 322 ? -6.664 10.490 -17.847 1.00 95.06 322 ALA A O 1
ATOM 2475 N N . GLU A 1 323 ? -6.255 12.607 -17.231 1.00 96.25 323 GLU A N 1
ATOM 2476 C CA . GLU A 1 323 ? -5.820 13.080 -18.553 1.00 96.25 323 GLU A CA 1
ATOM 2477 C C . GLU A 1 323 ? -4.338 12.788 -18.851 1.00 96.25 323 GLU A C 1
ATOM 2479 O O . GLU A 1 323 ? -3.876 12.930 -19.984 1.00 96.25 323 GLU A O 1
ATOM 2484 N N . ASN A 1 324 ? -3.558 12.376 -17.848 1.00 97.75 324 ASN A N 1
ATOM 2485 C CA . ASN A 1 324 ? -2.132 12.142 -18.022 1.00 97.75 324 ASN A CA 1
ATOM 2486 C C . ASN A 1 324 ? -1.857 10.767 -18.652 1.00 97.75 324 ASN A C 1
ATOM 2488 O O . ASN A 1 324 ? -1.844 9.742 -17.966 1.00 97.75 324 ASN A O 1
ATOM 2492 N N . GLU A 1 325 ? -1.548 10.754 -19.951 1.00 97.50 325 GLU A N 1
ATOM 2493 C CA . GLU A 1 325 ? -1.284 9.531 -20.726 1.00 97.50 325 GLU A CA 1
ATOM 2494 C C . GLU A 1 325 ? -0.218 8.616 -20.103 1.00 97.50 325 GLU A C 1
ATOM 2496 O O . GLU A 1 325 ? -0.348 7.392 -20.156 1.00 97.50 325 GLU A O 1
ATOM 2501 N N . MET A 1 326 ? 0.811 9.185 -19.464 1.00 97.69 326 MET A N 1
ATOM 2502 C CA . MET A 1 326 ? 1.849 8.403 -18.790 1.00 97.69 326 MET A CA 1
ATOM 2503 C C . MET A 1 326 ? 1.287 7.648 -17.586 1.00 97.69 326 MET A C 1
ATOM 2505 O O . MET A 1 326 ? 1.556 6.457 -17.435 1.00 97.69 326 MET A O 1
ATOM 2509 N N . LEU A 1 327 ? 0.479 8.305 -16.750 1.00 97.19 327 LEU A N 1
ATOM 2510 C CA . LEU A 1 327 ? -0.138 7.669 -15.584 1.00 97.19 327 LEU A CA 1
ATOM 2511 C C . LEU A 1 327 ? -1.129 6.575 -15.997 1.00 97.19 327 LEU A C 1
ATOM 2513 O O . LEU A 1 327 ? -1.102 5.488 -15.414 1.00 97.19 327 LEU A O 1
ATOM 2517 N N . ILE A 1 328 ? -1.936 6.826 -17.033 1.00 96.12 328 ILE A N 1
ATOM 2518 C CA . ILE A 1 328 ? -2.862 5.835 -17.601 1.00 96.12 328 ILE A CA 1
ATOM 2519 C C . ILE A 1 328 ? -2.099 4.636 -18.176 1.00 96.12 328 ILE A C 1
ATOM 2521 O O . ILE A 1 328 ? -2.454 3.483 -17.919 1.00 96.12 328 ILE A O 1
ATOM 2525 N N . TRP A 1 329 ? -1.005 4.878 -18.903 1.00 96.38 329 TRP A N 1
ATOM 2526 C CA . TRP A 1 329 ? -0.167 3.809 -19.444 1.00 96.38 329 TRP A CA 1
ATOM 2527 C C . TRP A 1 329 ? 0.487 2.973 -18.343 1.00 96.38 329 TRP A C 1
ATOM 2529 O O . TRP A 1 329 ? 0.481 1.741 -18.426 1.00 96.38 329 TRP A O 1
ATOM 2539 N N . VAL A 1 330 ? 1.011 3.621 -17.294 1.00 95.69 330 VAL A N 1
ATOM 2540 C CA . VAL A 1 330 ? 1.561 2.919 -16.129 1.00 95.69 330 VAL A CA 1
ATOM 2541 C C . VAL A 1 330 ? 0.470 2.047 -15.514 1.00 95.69 330 VAL A C 1
ATOM 2543 O O . VAL A 1 330 ? 0.670 0.840 -15.413 1.00 95.69 330 VAL A O 1
ATOM 2546 N N . GLN A 1 331 ? -0.697 2.611 -15.180 1.00 94.12 331 GLN A N 1
ATOM 2547 C CA . GLN A 1 331 ? -1.819 1.879 -14.585 1.00 94.12 331 GLN A CA 1
ATOM 2548 C C . GLN A 1 331 ? -2.189 0.626 -15.394 1.00 94.12 331 GLN A C 1
ATOM 2550 O O . GLN A 1 331 ? -2.242 -0.465 -14.828 1.00 94.12 331 GLN A O 1
ATOM 2555 N N . ALA A 1 332 ? -2.360 0.759 -16.713 1.00 92.00 332 ALA A N 1
ATOM 2556 C CA . ALA A 1 332 ? -2.725 -0.351 -17.594 1.00 92.00 332 ALA A CA 1
ATOM 2557 C C . ALA A 1 332 ? -1.671 -1.476 -17.630 1.00 92.00 332 ALA A C 1
ATOM 2559 O O . ALA A 1 332 ? -1.997 -2.645 -17.839 1.00 92.00 332 ALA A O 1
ATOM 2560 N N . LYS A 1 333 ? -0.390 -1.147 -17.427 1.00 90.88 333 LYS A N 1
ATOM 2561 C CA . LYS A 1 333 ? 0.709 -2.123 -17.428 1.00 90.88 333 LYS A CA 1
ATOM 2562 C C . LYS A 1 333 ? 0.933 -2.793 -16.072 1.00 90.88 333 LYS A C 1
ATOM 2564 O O . LYS A 1 333 ? 1.447 -3.913 -16.036 1.00 90.88 333 LYS A O 1
ATOM 2569 N N . LEU A 1 334 ? 0.519 -2.167 -14.968 1.00 84.69 334 LEU A N 1
ATOM 2570 C CA . LEU A 1 334 ? 0.666 -2.723 -13.616 1.00 84.69 334 LEU A CA 1
ATOM 2571 C C . LEU A 1 334 ? -0.111 -4.026 -13.397 1.00 84.69 334 LEU A C 1
ATOM 2573 O O . LEU A 1 334 ? 0.298 -4.837 -12.570 1.00 84.69 334 LEU A O 1
ATOM 2577 N N . GLU A 1 335 ? -1.181 -4.277 -14.153 1.00 70.94 335 GLU A N 1
ATOM 2578 C CA . GLU A 1 335 ? -1.927 -5.541 -14.072 1.00 70.94 335 GLU A CA 1
ATOM 2579 C C . GLU A 1 335 ? -1.086 -6.760 -14.484 1.00 70.94 335 GLU A C 1
ATOM 2581 O O . GLU A 1 335 ? -1.341 -7.879 -14.039 1.00 70.94 335 GLU A O 1
ATOM 2586 N N . LYS A 1 336 ? -0.074 -6.546 -15.335 1.00 70.12 336 LYS A N 1
ATOM 2587 C CA . LYS A 1 336 ? 0.665 -7.611 -16.032 1.00 70.12 336 LYS A CA 1
ATOM 2588 C C . LYS A 1 336 ? 2.167 -7.599 -15.743 1.00 70.12 336 LYS A C 1
ATOM 2590 O O . LYS A 1 336 ? 2.906 -8.412 -16.296 1.00 70.12 336 LYS A O 1
ATOM 2595 N N . SER A 1 337 ? 2.665 -6.668 -14.927 1.00 80.94 337 SER A N 1
ATOM 2596 C CA . SER A 1 337 ? 4.105 -6.426 -14.758 1.00 80.94 337 SER A CA 1
ATOM 2597 C C . SER A 1 337 ? 4.470 -5.833 -13.392 1.00 80.94 337 SER A C 1
ATOM 2599 O O . SER A 1 337 ? 3.615 -5.409 -12.621 1.00 80.94 337 SER A O 1
ATOM 2601 N N . GLY A 1 338 ? 5.766 -5.826 -13.062 1.00 82.06 338 GLY A N 1
ATOM 2602 C CA . GLY A 1 338 ? 6.264 -5.301 -11.789 1.00 82.06 338 GLY A CA 1
ATOM 2603 C C . GLY A 1 338 ? 6.185 -3.774 -11.690 1.00 82.06 338 GLY A C 1
ATOM 2604 O O . GLY A 1 338 ? 6.671 -3.072 -12.574 1.00 82.06 338 GLY A O 1
ATOM 2605 N N . ASP A 1 339 ? 5.658 -3.275 -10.565 1.00 85.75 339 ASP A N 1
ATOM 2606 C CA . ASP A 1 339 ? 5.365 -1.851 -10.324 1.00 85.75 339 ASP A CA 1
ATOM 2607 C C . ASP A 1 339 ? 6.543 -0.918 -10.619 1.00 85.75 339 ASP A C 1
ATOM 2609 O O . ASP A 1 339 ? 6.484 -0.047 -11.485 1.00 85.75 339 ASP A O 1
ATOM 2613 N N . THR A 1 340 ? 7.684 -1.183 -9.986 1.00 92.12 340 THR A N 1
ATOM 2614 C CA . THR A 1 340 ? 8.888 -0.370 -10.175 1.00 92.12 340 THR A CA 1
ATOM 2615 C C . THR A 1 340 ? 9.398 -0.374 -11.615 1.00 92.12 340 THR A C 1
ATOM 2617 O O . THR A 1 340 ? 9.812 0.671 -12.100 1.00 92.12 340 THR A O 1
ATOM 2620 N N . ALA A 1 341 ? 9.351 -1.513 -12.311 1.00 95.06 341 ALA A N 1
ATOM 2621 C CA . ALA A 1 341 ? 9.880 -1.608 -13.669 1.00 95.06 341 ALA A CA 1
ATOM 2622 C C . ALA A 1 341 ? 9.073 -0.742 -14.646 1.00 95.06 341 ALA A C 1
ATOM 2624 O O . ALA A 1 341 ? 9.652 -0.027 -15.457 1.00 95.06 341 ALA A O 1
ATOM 2625 N N . ILE A 1 342 ? 7.742 -0.764 -14.541 1.00 95.19 342 ILE A N 1
ATOM 2626 C CA . ILE A 1 342 ? 6.862 0.035 -15.403 1.00 95.19 342 ILE A CA 1
ATOM 2627 C C . ILE A 1 342 ? 7.067 1.536 -15.168 1.00 95.19 342 ILE A C 1
ATOM 2629 O O . ILE A 1 342 ? 7.176 2.292 -16.132 1.00 95.19 342 ILE A O 1
ATOM 2633 N N . TRP A 1 343 ? 7.213 1.973 -13.915 1.00 96.25 343 TRP A N 1
ATOM 2634 C CA . TRP A 1 343 ? 7.567 3.365 -13.619 1.00 96.25 343 TRP A CA 1
ATOM 2635 C C . TRP A 1 343 ? 8.939 3.766 -14.170 1.00 96.25 343 TRP A C 1
ATOM 2637 O O . TRP A 1 343 ? 9.095 4.876 -14.680 1.00 96.25 343 TRP A O 1
ATOM 2647 N N . GLU A 1 344 ? 9.936 2.884 -14.087 1.00 97.31 344 GLU A N 1
ATOM 2648 C CA . GLU A 1 344 ? 11.270 3.138 -14.642 1.00 97.31 344 GLU A CA 1
ATOM 2649 C C . GLU A 1 344 ? 11.236 3.234 -16.173 1.00 97.31 344 GLU A C 1
ATOM 2651 O O . GLU A 1 344 ? 11.910 4.098 -16.732 1.00 97.31 344 GLU A O 1
ATOM 2656 N N . TRP A 1 345 ? 10.408 2.428 -16.848 1.00 97.75 345 TRP A N 1
ATOM 2657 C CA . TRP A 1 345 ? 10.145 2.582 -18.281 1.00 97.75 345 TRP A CA 1
ATOM 2658 C C . TRP A 1 345 ? 9.503 3.930 -18.596 1.00 97.75 345 TRP A C 1
ATOM 2660 O O . TRP A 1 345 ? 10.014 4.658 -19.439 1.00 97.75 345 TRP A O 1
ATOM 2670 N N . ALA A 1 346 ? 8.426 4.290 -17.896 1.00 97.19 346 ALA A N 1
ATOM 2671 C CA . ALA A 1 346 ? 7.680 5.518 -18.153 1.00 97.19 346 ALA A CA 1
ATOM 2672 C C . ALA A 1 346 ? 8.500 6.793 -17.896 1.00 97.19 346 ALA A C 1
ATOM 2674 O O . ALA A 1 346 ? 8.381 7.773 -18.624 1.00 97.19 346 ALA A O 1
ATOM 2675 N N . THR A 1 347 ? 9.347 6.796 -16.866 1.00 96.31 347 THR A N 1
ATOM 2676 C CA . THR A 1 347 ? 10.065 8.006 -16.426 1.00 96.31 347 THR A CA 1
ATOM 2677 C C . THR A 1 347 ? 11.532 8.039 -16.852 1.00 96.31 347 THR A C 1
ATOM 2679 O O . THR A 1 347 ? 12.184 9.081 -16.739 1.00 96.31 347 THR A O 1
ATOM 2682 N N . LEU A 1 348 ? 12.077 6.907 -17.319 1.00 96.56 348 LEU A N 1
ATOM 2683 C CA . LEU A 1 348 ? 13.512 6.699 -17.540 1.00 96.56 348 LEU A CA 1
ATOM 2684 C C . LEU A 1 348 ? 14.345 7.160 -16.332 1.00 96.56 348 LEU A C 1
ATOM 2686 O O . LEU A 1 348 ? 15.367 7.843 -16.465 1.00 96.56 348 LEU A O 1
ATOM 2690 N N . ASN A 1 349 ? 13.864 6.830 -15.132 1.00 95.06 349 ASN A N 1
ATOM 2691 C CA . ASN A 1 349 ? 14.462 7.206 -13.859 1.00 95.06 349 ASN A CA 1
ATOM 2692 C C . ASN A 1 349 ? 14.300 6.074 -12.839 1.00 95.06 349 ASN A C 1
ATOM 2694 O O . ASN A 1 349 ? 13.201 5.577 -12.630 1.00 95.06 349 ASN A O 1
ATOM 2698 N N . LYS A 1 350 ? 15.390 5.723 -12.149 1.00 94.88 350 LYS A N 1
ATOM 2699 C CA . LYS A 1 350 ? 15.413 4.700 -11.085 1.00 94.88 350 LYS A CA 1
ATOM 2700 C C . LYS A 1 350 ? 14.661 5.125 -9.815 1.00 94.88 350 LYS A C 1
ATOM 2702 O O . LYS A 1 350 ? 14.359 4.304 -8.951 1.00 94.88 350 LYS A O 1
ATOM 2707 N N . SER A 1 351 ? 14.402 6.423 -9.658 1.00 92.50 351 SER A N 1
ATOM 2708 C CA . SER A 1 351 ? 13.644 6.981 -8.539 1.00 92.50 351 SER A CA 1
ATOM 2709 C C . SER A 1 351 ? 12.160 7.044 -8.888 1.00 92.50 351 SER A C 1
ATOM 2711 O O . SER A 1 351 ? 11.689 8.022 -9.467 1.00 92.50 351 SER A O 1
ATOM 2713 N N . VAL A 1 352 ? 11.425 5.994 -8.524 1.00 91.81 352 VAL A N 1
ATOM 2714 C CA . VAL A 1 352 ? 9.985 5.880 -8.800 1.00 91.81 352 VAL A CA 1
ATOM 2715 C C . VAL A 1 352 ? 9.126 6.483 -7.677 1.00 91.81 352 VAL A C 1
ATOM 2717 O O . VAL A 1 352 ? 9.571 6.565 -6.520 1.00 91.81 352 VAL A O 1
ATOM 2720 N N . PRO A 1 353 ? 7.880 6.904 -7.962 1.00 93.12 353 PRO A N 1
ATOM 2721 C CA . PRO A 1 353 ? 6.950 7.360 -6.936 1.00 93.12 353 PRO A CA 1
ATOM 2722 C C . PRO A 1 353 ? 6.711 6.290 -5.867 1.00 93.12 353 PRO A C 1
ATOM 2724 O O . PRO A 1 353 ? 6.402 5.137 -6.152 1.00 93.12 353 PRO A O 1
ATOM 2727 N N . SER A 1 354 ? 6.838 6.674 -4.596 1.00 92.31 354 SER A N 1
ATOM 2728 C CA . SER A 1 354 ? 6.498 5.782 -3.488 1.00 92.31 354 SER A CA 1
ATOM 2729 C C . SER A 1 354 ? 5.006 5.859 -3.170 1.00 92.31 354 SER A C 1
ATOM 2731 O O . SER A 1 354 ? 4.371 6.890 -3.388 1.00 92.31 354 SER A O 1
ATOM 2733 N N . LYS A 1 355 ? 4.467 4.818 -2.523 1.00 91.06 355 LYS A N 1
ATOM 2734 C CA . LYS A 1 355 ? 3.106 4.813 -1.952 1.00 91.06 355 LYS A CA 1
ATOM 2735 C C . LYS A 1 355 ? 2.773 6.104 -1.195 1.00 91.06 355 LYS A C 1
ATOM 2737 O O . LYS A 1 355 ? 1.718 6.687 -1.393 1.00 91.06 355 LYS A O 1
ATOM 2742 N N . SER A 1 356 ? 3.688 6.586 -0.353 1.00 91.31 356 SER A N 1
ATOM 2743 C CA . SER A 1 356 ? 3.481 7.822 0.410 1.00 91.31 356 SER A CA 1
ATOM 2744 C C . SER A 1 356 ? 3.408 9.071 -0.472 1.00 91.31 356 SER A C 1
ATOM 2746 O O . SER A 1 356 ? 2.710 10.011 -0.109 1.00 91.31 356 SER A O 1
ATOM 2748 N N . LYS A 1 357 ? 4.143 9.111 -1.592 1.00 94.56 357 LYS A N 1
ATOM 2749 C CA . LYS A 1 357 ? 4.073 10.217 -2.555 1.00 94.56 357 LYS A CA 1
ATOM 2750 C C . LYS A 1 357 ? 2.752 10.187 -3.325 1.00 94.56 357 LYS A C 1
ATOM 2752 O O . LYS A 1 357 ? 2.120 11.228 -3.424 1.00 94.56 357 LYS A O 1
ATOM 2757 N N . LEU A 1 358 ? 2.309 9.007 -3.769 1.00 95.50 358 LEU A N 1
ATOM 2758 C CA . LEU A 1 358 ? 1.015 8.826 -4.441 1.00 95.50 358 LEU A CA 1
ATOM 2759 C C . LEU A 1 358 ? -0.154 9.256 -3.539 1.00 95.50 358 LEU A C 1
ATOM 2761 O O . LEU A 1 358 ? -0.980 10.055 -3.957 1.00 95.50 358 LEU A O 1
ATOM 2765 N N . ILE A 1 359 ? -0.158 8.825 -2.269 1.00 93.19 359 ILE A N 1
ATOM 2766 C CA . ILE A 1 359 ? -1.172 9.242 -1.280 1.00 93.19 359 ILE A CA 1
ATOM 2767 C C . ILE A 1 359 ? -1.194 10.764 -1.107 1.00 93.19 359 ILE A C 1
ATOM 2769 O O . ILE A 1 359 ? -2.261 11.358 -1.034 1.00 93.19 359 ILE A O 1
ATOM 2773 N N . LYS A 1 360 ? -0.020 11.401 -1.015 1.00 94.00 360 LYS A N 1
ATOM 2774 C CA . LYS A 1 360 ? 0.067 12.858 -0.849 1.00 94.00 360 LYS A CA 1
ATOM 2775 C C . LYS A 1 360 ? -0.407 13.607 -2.090 1.00 94.00 360 LYS A C 1
ATOM 2777 O O . LYS A 1 360 ? -1.086 14.608 -1.938 1.00 94.00 360 LYS A O 1
ATOM 2782 N N . ALA A 1 361 ? -0.056 13.132 -3.283 1.00 96.25 361 ALA A N 1
ATOM 2783 C CA . ALA A 1 361 ? -0.455 13.756 -4.543 1.00 96.25 361 ALA A CA 1
ATOM 2784 C C . ALA A 1 361 ? -1.972 13.719 -4.781 1.00 96.25 361 ALA A C 1
ATOM 2786 O O . ALA A 1 361 ? -2.485 14.578 -5.489 1.00 96.25 361 ALA A O 1
ATOM 2787 N N . ALA A 1 362 ? -2.674 12.754 -4.177 1.00 94.06 362 ALA A N 1
ATOM 2788 C CA . ALA A 1 362 ? -4.131 12.636 -4.240 1.00 94.06 362 ALA A CA 1
ATOM 2789 C C . ALA A 1 362 ? -4.873 13.590 -3.281 1.00 94.06 362 ALA A C 1
ATOM 2791 O O . ALA A 1 362 ? -6.099 13.610 -3.273 1.00 94.06 362 ALA A O 1
ATOM 2792 N N . GLY A 1 363 ? -4.153 14.341 -2.439 1.00 90.44 363 GLY A N 1
ATOM 2793 C CA . GLY A 1 363 ? -4.749 15.381 -1.602 1.00 90.44 363 GLY A CA 1
ATOM 2794 C C . GLY A 1 363 ? -5.173 16.616 -2.404 1.00 90.44 363 GLY A C 1
ATOM 2795 O O . GLY A 1 363 ? -4.946 16.702 -3.607 1.00 90.44 363 GLY A O 1
ATOM 2796 N N . THR A 1 364 ? -5.749 17.595 -1.706 1.00 86.50 364 THR A N 1
ATOM 2797 C CA . THR A 1 364 ? -6.306 18.826 -2.299 1.00 86.50 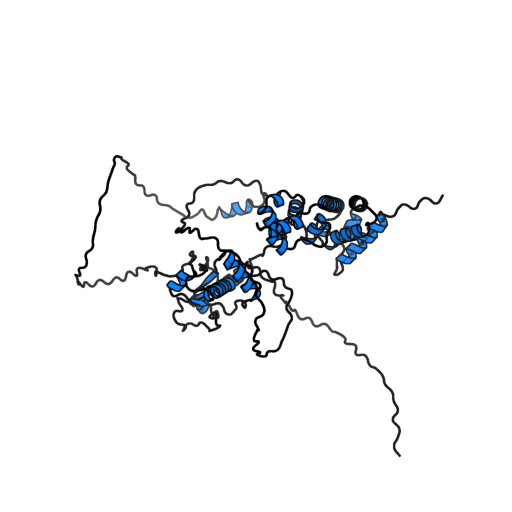364 THR A CA 1
ATOM 2798 C C . THR A 1 364 ? -5.588 20.102 -1.850 1.00 86.50 364 THR A C 1
ATOM 2800 O O . THR A 1 364 ? -6.069 21.198 -2.115 1.00 86.50 364 THR A O 1
ATOM 2803 N N . ASP A 1 365 ? -4.483 19.984 -1.107 1.00 89.69 365 ASP A N 1
ATOM 2804 C CA . ASP A 1 365 ? -3.706 21.133 -0.631 1.00 89.69 365 ASP A CA 1
ATOM 2805 C C . ASP A 1 365 ? -2.550 21.488 -1.590 1.00 89.69 365 ASP A C 1
ATOM 2807 O O . ASP A 1 365 ? -2.162 20.703 -2.455 1.00 89.69 365 ASP A O 1
ATOM 2811 N N . GLU A 1 366 ? -1.942 22.666 -1.421 1.00 91.62 366 GLU A N 1
ATOM 2812 C CA . GLU A 1 366 ? -0.829 23.120 -2.277 1.00 91.62 366 GLU A CA 1
ATOM 2813 C C . GLU A 1 366 ? 0.366 22.145 -2.288 1.00 91.62 366 GLU A C 1
ATOM 2815 O O . GLU A 1 366 ? 1.106 22.037 -3.272 1.00 91.62 366 GLU A O 1
ATOM 2820 N N . LYS A 1 367 ? 0.574 21.401 -1.192 1.00 92.50 367 LYS A N 1
ATOM 2821 C CA . LYS A 1 367 ? 1.642 20.396 -1.104 1.00 92.50 367 LYS A CA 1
ATOM 2822 C C . LYS A 1 367 ? 1.302 19.172 -1.949 1.00 92.50 367 LYS A C 1
ATOM 2824 O O . LYS A 1 367 ? 2.215 18.574 -2.525 1.00 92.50 367 LYS A O 1
ATOM 2829 N N . ALA A 1 368 ? 0.027 18.799 -2.023 1.00 94.31 368 ALA A N 1
ATOM 2830 C CA . ALA A 1 368 ? -0.473 17.768 -2.915 1.00 94.31 368 ALA A CA 1
ATOM 2831 C C . ALA A 1 368 ? -0.245 18.161 -4.376 1.00 94.31 368 ALA A C 1
ATOM 2833 O O . ALA A 1 368 ? 0.284 17.347 -5.127 1.00 94.31 368 ALA A O 1
ATOM 2834 N N . ASP A 1 369 ? -0.508 19.415 -4.754 1.00 94.56 369 ASP A N 1
ATOM 2835 C CA . ASP A 1 369 ? -0.261 19.913 -6.114 1.00 94.56 369 ASP A CA 1
ATOM 2836 C C . ASP A 1 369 ? 1.214 19.883 -6.503 1.00 94.56 369 ASP A C 1
ATOM 2838 O O . ASP A 1 369 ? 1.570 19.390 -7.576 1.00 94.56 369 ASP A O 1
ATOM 2842 N N . ALA A 1 370 ? 2.100 20.349 -5.622 1.00 95.12 370 ALA A N 1
ATOM 2843 C CA . ALA A 1 370 ? 3.537 20.259 -5.857 1.00 95.12 370 ALA A CA 1
ATOM 2844 C C . ALA A 1 370 ? 4.000 18.796 -5.997 1.00 95.12 370 ALA A C 1
ATOM 2846 O O . ALA A 1 370 ? 4.849 18.481 -6.837 1.00 95.12 370 ALA A O 1
ATOM 2847 N N . MET A 1 371 ? 3.432 17.887 -5.195 1.00 96.06 371 MET A N 1
ATOM 2848 C CA . MET A 1 371 ? 3.746 16.462 -5.273 1.00 96.06 371 MET A CA 1
ATOM 2849 C C . MET A 1 371 ? 3.212 15.831 -6.563 1.00 96.06 371 MET A C 1
ATOM 2851 O O . MET A 1 371 ? 3.924 15.049 -7.190 1.00 96.06 371 MET A O 1
ATOM 2855 N N . PHE A 1 372 ? 1.994 16.183 -6.972 1.00 97.00 372 PHE A N 1
ATOM 2856 C CA . PHE A 1 372 ? 1.377 15.710 -8.204 1.00 97.00 372 PHE A CA 1
ATOM 2857 C C . PHE A 1 372 ? 2.192 16.135 -9.423 1.00 97.00 372 PHE A C 1
ATOM 2859 O O . PHE A 1 372 ? 2.607 15.259 -10.172 1.00 97.00 372 PHE A O 1
ATOM 2866 N N . ARG A 1 373 ? 2.553 17.422 -9.547 1.00 95.69 373 ARG A N 1
ATOM 2867 C CA . ARG A 1 373 ? 3.378 17.933 -10.662 1.00 95.69 373 ARG A CA 1
ATOM 2868 C C . ARG A 1 373 ? 4.695 17.174 -10.838 1.00 95.69 373 ARG A C 1
ATOM 2870 O O . ARG A 1 373 ? 5.169 17.009 -11.954 1.00 95.69 373 ARG A O 1
ATOM 2877 N N . ASN A 1 374 ? 5.298 16.716 -9.740 1.00 94.25 374 ASN A N 1
ATOM 2878 C CA . ASN A 1 374 ? 6.518 15.908 -9.787 1.00 94.25 374 ASN A CA 1
ATOM 2879 C C . ASN A 1 374 ? 6.266 14.476 -10.289 1.00 94.25 374 ASN A C 1
ATOM 2881 O O . ASN A 1 374 ? 7.119 13.914 -10.966 1.00 94.25 374 ASN A O 1
ATOM 2885 N N . ILE A 1 375 ? 5.129 13.876 -9.929 1.00 95.56 375 ILE A N 1
ATOM 2886 C CA . ILE A 1 375 ? 4.760 12.510 -10.333 1.00 95.56 375 ILE A CA 1
ATOM 2887 C C . ILE A 1 375 ? 4.241 12.486 -11.773 1.00 95.56 375 ILE A C 1
ATOM 2889 O O . ILE A 1 375 ? 4.494 11.527 -12.494 1.00 95.56 375 ILE A O 1
ATOM 2893 N N . SER A 1 376 ? 3.533 13.535 -12.187 1.00 95.50 376 SER A N 1
ATOM 2894 C CA . SER A 1 376 ? 2.887 13.661 -13.491 1.00 95.50 376 SER A CA 1
ATOM 2895 C C . SER A 1 376 ? 3.827 14.161 -14.595 1.00 95.50 376 SER A C 1
ATOM 2897 O O . SER A 1 376 ? 3.366 14.396 -15.712 1.00 95.50 376 SER A O 1
ATOM 2899 N N . ASP A 1 377 ? 5.118 14.358 -14.305 1.00 95.44 377 ASP A N 1
ATOM 2900 C CA . ASP A 1 377 ? 6.118 14.787 -15.287 1.00 95.44 377 ASP A CA 1
ATOM 2901 C C . ASP A 1 377 ? 6.311 13.716 -16.371 1.00 95.44 377 ASP A C 1
ATOM 2903 O O . ASP A 1 377 ? 7.054 12.746 -16.209 1.00 95.44 377 ASP A O 1
ATOM 2907 N N . SER A 1 378 ? 5.639 13.921 -17.501 1.00 95.69 378 SER A N 1
ATOM 2908 C CA . SER A 1 378 ? 5.667 13.053 -18.677 1.00 95.69 378 SER A CA 1
ATOM 2909 C C . SER A 1 378 ? 6.751 13.432 -19.691 1.00 95.69 378 SER A C 1
ATOM 2911 O O . SER A 1 378 ? 6.786 12.867 -20.782 1.00 95.69 378 SER A O 1
ATOM 2913 N N . SER A 1 379 ? 7.694 14.323 -19.353 1.00 95.12 379 SER A N 1
ATOM 2914 C CA . SER A 1 379 ? 8.713 14.836 -20.292 1.00 95.12 379 SER A CA 1
ATOM 2915 C C . SER A 1 379 ? 9.574 13.759 -20.968 1.00 95.12 379 SER A C 1
ATOM 2917 O O . SER A 1 379 ? 10.128 13.982 -22.048 1.00 95.12 379 SER A O 1
ATOM 2919 N N . LYS A 1 380 ? 9.703 12.582 -20.347 1.00 95.69 380 LYS A N 1
ATOM 2920 C CA . LYS A 1 380 ? 10.459 11.429 -20.867 1.00 95.69 380 LYS A CA 1
ATOM 2921 C C . LYS A 1 380 ? 9.577 10.263 -21.314 1.00 95.69 380 LYS A C 1
ATOM 2923 O O . LYS A 1 380 ? 10.121 9.274 -21.807 1.00 95.69 380 LYS A O 1
ATOM 2928 N N . PHE A 1 381 ? 8.259 10.382 -21.173 1.00 97.81 381 PHE A N 1
ATOM 2929 C CA . PHE A 1 381 ? 7.317 9.282 -21.347 1.00 97.81 381 PHE A CA 1
ATOM 2930 C C . PHE A 1 381 ? 7.364 8.676 -22.744 1.00 97.81 381 PHE A C 1
ATOM 2932 O O . PHE A 1 381 ? 7.669 7.494 -22.869 1.00 97.81 381 PHE A O 1
ATOM 2939 N N . GLU A 1 382 ? 7.183 9.484 -23.791 1.00 97.38 382 GLU A N 1
ATOM 2940 C CA . GLU A 1 382 ? 7.192 8.991 -25.176 1.00 97.38 382 GLU A CA 1
ATOM 2941 C C . GLU A 1 382 ? 8.484 8.255 -25.534 1.00 97.38 382 GLU A C 1
ATOM 2943 O O . GLU A 1 382 ? 8.477 7.226 -26.212 1.00 97.38 382 GLU A O 1
ATOM 2948 N N . ARG A 1 383 ? 9.613 8.739 -25.011 1.00 96.69 383 ARG A N 1
ATOM 2949 C CA . ARG A 1 383 ? 10.909 8.090 -25.200 1.00 96.69 383 ARG A CA 1
ATOM 2950 C C . ARG A 1 383 ? 10.955 6.733 -24.508 1.00 96.69 383 ARG A C 1
ATOM 2952 O O . ARG A 1 383 ? 11.355 5.747 -25.119 1.00 96.69 383 ARG A O 1
ATOM 2959 N N . GLY A 1 384 ? 10.575 6.697 -23.236 1.00 98.00 384 GLY A N 1
ATOM 2960 C CA . GLY A 1 384 ? 10.558 5.476 -22.443 1.00 98.00 384 GLY A CA 1
ATOM 2961 C C . GLY A 1 384 ? 9.618 4.421 -23.015 1.00 98.00 384 GLY A C 1
ATOM 2962 O O . GLY A 1 384 ? 10.022 3.276 -23.222 1.00 98.00 384 GLY A O 1
ATOM 2963 N N . LYS A 1 385 ? 8.404 4.844 -23.377 1.00 98.19 385 LYS A N 1
ATOM 2964 C CA . LYS A 1 385 ? 7.386 4.025 -24.031 1.00 98.19 385 LYS A CA 1
ATOM 2965 C C . LYS A 1 385 ? 7.870 3.472 -25.371 1.00 98.19 385 LYS A C 1
ATOM 2967 O O . LYS A 1 385 ? 7.740 2.277 -25.601 1.00 98.19 385 LYS A O 1
ATOM 2972 N N . SER A 1 386 ? 8.491 4.291 -26.222 1.00 98.25 386 SER A N 1
ATOM 2973 C CA . SER A 1 386 ? 8.997 3.835 -27.527 1.00 98.25 386 SER A CA 1
ATOM 2974 C C . SER A 1 386 ? 10.089 2.768 -27.402 1.00 98.25 386 SER A C 1
ATOM 2976 O O . SER A 1 386 ? 10.101 1.804 -28.169 1.00 98.25 386 SER A O 1
ATOM 2978 N N . ILE A 1 387 ? 10.991 2.901 -26.420 1.00 98.50 387 ILE A N 1
ATOM 2979 C CA . ILE A 1 387 ? 12.009 1.875 -26.149 1.00 98.50 387 ILE A CA 1
ATOM 2980 C C . ILE A 1 387 ? 11.339 0.598 -25.627 1.00 98.50 387 ILE A C 1
ATOM 2982 O O . ILE A 1 387 ? 11.628 -0.486 -26.133 1.00 98.50 387 ILE A O 1
ATOM 2986 N N . TYR A 1 388 ? 10.424 0.715 -24.657 1.00 97.88 388 TYR A N 1
ATOM 2987 C CA . TYR A 1 388 ? 9.661 -0.426 -24.146 1.00 97.88 388 TYR A CA 1
ATOM 2988 C C . TYR A 1 388 ? 8.938 -1.167 -25.280 1.00 97.88 388 TYR A C 1
ATOM 2990 O O . TYR A 1 388 ? 9.102 -2.378 -25.414 1.00 97.88 388 TYR A O 1
ATOM 2998 N N . ASP A 1 389 ? 8.202 -0.447 -26.131 1.00 97.88 389 ASP A N 1
ATOM 2999 C CA . ASP A 1 389 ? 7.436 -1.010 -27.246 1.00 97.88 389 ASP A CA 1
ATOM 3000 C C . ASP A 1 389 ? 8.354 -1.711 -28.265 1.00 97.88 389 ASP A C 1
ATOM 3002 O O . ASP A 1 389 ? 7.969 -2.723 -28.852 1.00 97.88 389 ASP A O 1
ATOM 3006 N N . ALA A 1 390 ? 9.585 -1.225 -28.466 1.00 98.38 390 ALA A N 1
ATOM 3007 C CA . ALA A 1 390 ? 10.567 -1.881 -29.327 1.00 98.38 390 ALA A CA 1
ATOM 3008 C C . ALA A 1 390 ? 11.030 -3.232 -28.757 1.00 98.38 390 ALA A C 1
ATOM 3010 O O . ALA A 1 390 ? 11.033 -4.229 -29.479 1.00 98.38 390 ALA A O 1
ATOM 3011 N N . PHE A 1 391 ? 11.359 -3.293 -27.463 1.00 98.12 391 PHE A N 1
ATOM 3012 C CA . PHE A 1 391 ? 11.731 -4.549 -26.803 1.00 98.12 391 PHE A CA 1
ATOM 3013 C C . PHE A 1 391 ? 10.541 -5.514 -26.662 1.00 98.12 391 PHE A C 1
ATOM 3015 O O . PHE A 1 391 ? 10.707 -6.724 -26.829 1.00 98.12 391 PHE A O 1
ATOM 3022 N N . ALA A 1 392 ? 9.332 -5.001 -26.424 1.00 96.38 392 ALA A N 1
ATOM 3023 C CA . ALA A 1 392 ? 8.108 -5.793 -26.266 1.00 96.38 392 ALA A CA 1
ATOM 3024 C C . ALA A 1 392 ? 7.691 -6.562 -27.529 1.00 96.38 392 ALA A C 1
ATOM 3026 O O . ALA A 1 392 ? 6.919 -7.512 -27.438 1.00 96.38 392 ALA A O 1
ATOM 3027 N N . LYS A 1 393 ? 8.230 -6.214 -28.704 1.00 97.12 393 LYS A N 1
ATOM 3028 C CA . LYS A 1 393 ? 8.040 -6.999 -29.936 1.00 97.12 393 LYS A CA 1
ATOM 3029 C C . LYS A 1 393 ? 8.722 -8.371 -29.892 1.00 97.12 393 LYS A C 1
ATOM 3031 O O . LYS A 1 393 ? 8.393 -9.229 -30.705 1.00 97.12 393 LYS A O 1
ATOM 3036 N N . ILE A 1 394 ? 9.700 -8.558 -29.004 1.00 97.00 394 ILE A N 1
ATOM 3037 C CA . ILE A 1 394 ? 10.625 -9.703 -29.033 1.00 97.00 394 ILE A CA 1
ATOM 3038 C C . ILE A 1 394 ? 10.651 -10.428 -27.681 1.00 97.00 394 ILE A C 1
ATOM 3040 O O . ILE A 1 394 ? 10.677 -11.663 -27.632 1.00 97.00 394 ILE A O 1
ATOM 3044 N N . PHE A 1 395 ? 10.631 -9.662 -26.590 1.00 96.50 395 PHE A N 1
ATOM 3045 C CA . PHE A 1 395 ? 10.703 -10.162 -25.222 1.00 96.50 395 PHE A CA 1
ATOM 3046 C C . PHE A 1 395 ? 9.323 -10.314 -24.587 1.00 96.50 395 PHE A C 1
ATOM 3048 O O . PHE A 1 395 ? 8.434 -9.485 -24.778 1.00 96.50 395 PHE A O 1
ATOM 3055 N N . ALA A 1 396 ? 9.173 -11.339 -23.751 1.00 93.38 396 ALA A N 1
ATOM 3056 C CA . ALA A 1 396 ? 7.987 -11.532 -22.933 1.00 93.38 396 ALA A CA 1
ATOM 3057 C C . ALA A 1 396 ? 7.802 -10.396 -21.907 1.00 93.38 396 ALA A C 1
ATOM 3059 O O . ALA A 1 396 ? 8.758 -9.929 -21.281 1.00 93.38 396 ALA A O 1
ATOM 3060 N N . GLU A 1 397 ? 6.552 -10.011 -21.625 1.00 91.31 397 GLU A N 1
ATOM 3061 C CA . GLU A 1 397 ? 6.257 -8.983 -20.611 1.00 91.31 397 GLU A CA 1
ATOM 3062 C C . GLU A 1 397 ? 6.840 -9.341 -19.231 1.00 91.31 397 GLU A C 1
ATOM 3064 O O . GLU A 1 397 ? 7.294 -8.463 -18.502 1.00 91.31 397 GLU A O 1
ATOM 3069 N N . SER A 1 398 ? 6.939 -10.633 -18.897 1.00 91.06 398 SER A N 1
ATOM 3070 C CA . SER A 1 398 ? 7.511 -11.094 -17.628 1.00 91.06 398 SER A CA 1
ATOM 3071 C C . SER A 1 398 ? 8.977 -10.696 -17.428 1.00 91.06 398 SER A C 1
ATOM 3073 O O . SER A 1 398 ? 9.386 -10.469 -16.289 1.00 91.06 398 SER A O 1
ATOM 3075 N N . ILE A 1 399 ? 9.784 -10.624 -18.497 1.00 93.69 399 ILE A N 1
ATOM 3076 C CA . ILE A 1 399 ? 11.184 -10.186 -18.383 1.00 93.69 399 ILE A CA 1
ATOM 3077 C C . ILE A 1 399 ? 11.292 -8.657 -18.422 1.00 93.69 399 ILE A C 1
ATOM 3079 O O . ILE A 1 399 ? 12.082 -8.093 -17.669 1.00 93.69 399 ILE A O 1
ATOM 3083 N N . LEU A 1 400 ? 10.443 -7.976 -19.199 1.00 95.12 400 LEU A N 1
ATOM 3084 C CA . LEU A 1 400 ? 10.396 -6.507 -19.253 1.00 95.12 400 LEU A CA 1
ATOM 3085 C C . LEU A 1 400 ? 9.859 -5.878 -17.961 1.00 95.12 400 LEU A C 1
ATOM 3087 O O . LEU A 1 400 ? 10.254 -4.770 -17.601 1.00 95.12 400 LEU A O 1
ATOM 3091 N N . GLY A 1 401 ? 8.998 -6.602 -17.243 1.00 93.69 401 GLY A N 1
ATOM 3092 C CA . GLY A 1 401 ? 8.498 -6.248 -15.917 1.00 93.69 401 GLY A CA 1
ATOM 3093 C C . GLY A 1 401 ? 9.487 -6.524 -14.779 1.00 93.69 401 GLY A C 1
ATOM 3094 O O . GLY A 1 401 ? 9.173 -6.254 -13.619 1.00 93.69 401 GLY A O 1
ATOM 3095 N N . CYS A 1 402 ? 10.678 -7.059 -15.070 1.00 93.62 402 CYS A N 1
ATOM 3096 C CA . CYS A 1 402 ? 11.736 -7.213 -14.079 1.00 93.62 402 CYS A CA 1
ATOM 3097 C C . CYS A 1 402 ? 12.583 -5.940 -13.998 1.00 93.62 402 CYS A C 1
ATOM 3099 O O . CYS A 1 402 ? 13.197 -5.549 -14.984 1.00 93.62 402 CYS A O 1
ATOM 3101 N N . LYS A 1 403 ? 12.712 -5.362 -12.796 1.00 94.50 403 LYS A N 1
ATOM 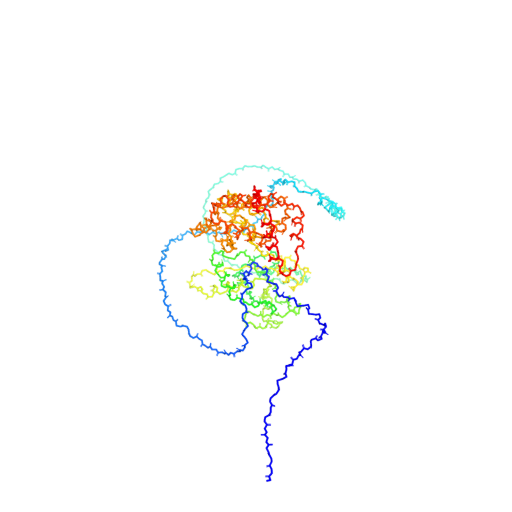3102 C CA . LYS A 1 403 ? 13.413 -4.088 -12.534 1.00 94.50 403 LYS A CA 1
ATOM 3103 C C . LYS A 1 403 ? 14.798 -3.959 -13.194 1.00 94.50 403 LYS A C 1
ATOM 3105 O O . LYS A 1 403 ? 15.168 -2.902 -13.681 1.00 94.50 403 LYS A O 1
ATOM 3110 N N . PHE A 1 404 ? 15.572 -5.041 -13.257 1.00 95.31 404 PHE A N 1
ATOM 3111 C CA . PHE A 1 404 ? 16.913 -4.999 -13.845 1.00 95.31 404 PHE A CA 1
ATOM 3112 C C . PHE A 1 404 ? 16.936 -4.637 -15.342 1.00 95.31 404 PHE A C 1
ATOM 3114 O O . PHE A 1 404 ? 17.975 -4.184 -15.816 1.00 95.31 404 PHE A O 1
ATOM 3121 N N . PHE A 1 405 ? 15.838 -4.829 -16.082 1.00 97.50 405 PHE A N 1
ATOM 3122 C CA . PHE A 1 405 ? 15.772 -4.545 -17.518 1.00 97.50 405 PHE A CA 1
ATOM 3123 C C . PHE A 1 405 ? 15.666 -3.037 -17.808 1.00 97.50 405 PHE A C 1
ATOM 3125 O O . PHE A 1 405 ? 16.565 -2.513 -18.470 1.00 97.50 405 PHE A O 1
ATOM 3132 N N . PRO A 1 406 ? 14.658 -2.293 -17.302 1.00 97.94 406 PRO A N 1
ATOM 3133 C CA . PRO A 1 406 ? 14.640 -0.841 -17.459 1.00 97.94 406 PRO A CA 1
ATOM 3134 C C . PRO A 1 406 ? 15.856 -0.179 -16.805 1.00 97.94 406 PRO A C 1
ATOM 3136 O O . PRO A 1 406 ? 16.398 0.765 -17.371 1.00 97.94 406 PRO A O 1
ATOM 3139 N N . GLU A 1 407 ? 16.372 -0.698 -15.682 1.00 98.00 407 GLU A N 1
ATOM 3140 C CA . GLU A 1 407 ? 17.636 -0.204 -15.122 1.00 98.00 407 GLU A CA 1
ATOM 3141 C C . GLU A 1 407 ? 18.806 -0.321 -16.108 1.00 98.00 407 GLU A C 1
ATOM 3143 O O . GLU A 1 407 ? 19.600 0.613 -16.197 1.00 98.00 407 GLU A O 1
ATOM 3148 N N . TRP A 1 408 ? 18.918 -1.434 -16.845 1.00 98.38 408 TRP A N 1
ATOM 3149 C CA . TRP A 1 408 ? 19.945 -1.598 -17.878 1.00 98.38 408 TRP A CA 1
ATOM 3150 C C . TRP A 1 408 ? 19.781 -0.571 -18.997 1.00 98.38 408 TRP A C 1
ATOM 3152 O O . TRP A 1 408 ? 20.762 0.055 -19.392 1.00 98.38 408 TRP A O 1
ATOM 3162 N N . VAL A 1 409 ? 18.549 -0.341 -19.459 1.00 98.38 409 VAL A N 1
ATOM 3163 C CA . VAL A 1 409 ? 18.254 0.695 -20.460 1.00 98.38 409 VAL A CA 1
ATOM 3164 C C . VAL A 1 409 ? 18.654 2.077 -19.953 1.00 98.38 409 VAL A C 1
ATOM 3166 O O . VAL A 1 409 ? 19.340 2.810 -20.660 1.00 98.38 409 VAL A O 1
ATOM 3169 N N . ILE A 1 410 ? 18.280 2.428 -18.721 1.00 98.12 410 ILE A N 1
ATOM 3170 C CA . ILE A 1 410 ? 18.635 3.710 -18.098 1.00 98.12 410 ILE A CA 1
ATOM 3171 C C . ILE A 1 410 ? 20.161 3.856 -18.001 1.00 98.12 410 ILE A C 1
ATOM 3173 O O . ILE A 1 410 ? 20.707 4.900 -18.361 1.00 98.12 410 ILE A O 1
ATOM 3177 N N . ASP A 1 411 ? 20.858 2.802 -17.571 1.00 97.75 411 ASP A N 1
ATOM 3178 C CA . ASP A 1 411 ? 22.319 2.787 -17.484 1.00 97.75 411 ASP A CA 1
ATOM 3179 C C . ASP A 1 411 ? 22.973 2.914 -18.866 1.00 97.75 411 ASP A C 1
ATOM 3181 O O . ASP A 1 411 ? 23.977 3.612 -19.010 1.00 97.75 411 ASP A O 1
ATOM 3185 N N . LYS A 1 412 ? 22.400 2.308 -19.909 1.00 96.69 412 LYS A N 1
ATOM 3186 C CA . LYS A 1 412 ? 22.882 2.468 -21.285 1.00 96.69 412 LYS A CA 1
ATOM 3187 C C . LYS A 1 412 ? 22.669 3.869 -21.818 1.00 96.69 412 LYS A C 1
ATOM 3189 O O . LYS A 1 412 ? 23.623 4.457 -22.312 1.00 96.69 412 LYS A O 1
ATOM 3194 N N . LEU A 1 413 ? 21.474 4.428 -21.658 1.00 95.88 413 LEU A N 1
ATOM 3195 C CA . LEU A 1 413 ? 21.189 5.810 -22.041 1.00 95.88 413 LEU A CA 1
ATOM 3196 C C . LEU A 1 413 ? 22.160 6.789 -21.369 1.00 95.88 413 LEU A C 1
ATOM 3198 O O . LEU A 1 413 ? 22.628 7.714 -22.022 1.00 95.88 413 LEU A O 1
ATOM 3202 N N . SER A 1 414 ? 22.515 6.555 -20.099 1.00 94.56 414 SER A N 1
ATOM 3203 C CA . SER A 1 414 ? 23.495 7.387 -19.382 1.00 94.56 414 SER A CA 1
ATOM 3204 C C . SER A 1 414 ? 24.909 7.328 -19.969 1.00 94.56 414 SER A C 1
ATOM 3206 O O . SER A 1 414 ? 25.645 8.300 -19.867 1.00 94.56 414 SER A O 1
ATOM 3208 N N . LYS A 1 415 ? 25.278 6.212 -20.609 1.00 94.75 415 LYS A N 1
ATOM 3209 C CA . LYS A 1 415 ? 26.572 6.032 -21.289 1.00 94.75 415 LYS A CA 1
ATOM 3210 C C . LYS A 1 415 ? 26.572 6.594 -22.716 1.00 94.75 415 LYS A C 1
ATOM 3212 O O . LYS A 1 415 ? 27.625 6.647 -23.342 1.00 94.75 415 LYS A O 1
ATOM 3217 N N . LEU A 1 416 ? 25.406 6.978 -23.237 1.00 92.94 416 LEU A N 1
ATOM 3218 C CA . LEU A 1 416 ? 25.222 7.624 -24.540 1.00 92.94 416 LEU A CA 1
ATOM 3219 C C . LEU A 1 416 ? 25.054 9.147 -24.378 1.00 92.94 416 LEU A C 1
ATOM 3221 O O . LEU A 1 416 ? 24.354 9.790 -25.156 1.00 92.94 416 LEU A O 1
ATOM 3225 N N . ASP A 1 417 ? 25.673 9.734 -23.354 1.00 90.69 417 ASP A N 1
ATOM 3226 C CA . ASP A 1 417 ? 25.575 11.161 -23.018 1.00 90.69 417 ASP A CA 1
ATOM 3227 C C . ASP A 1 417 ? 26.178 12.096 -24.082 1.00 90.69 417 ASP A C 1
ATOM 3229 O O . ASP A 1 417 ? 25.809 13.268 -24.163 1.00 90.69 417 ASP A O 1
ATOM 3233 N N . TYR A 1 418 ? 27.043 11.570 -24.950 1.00 90.56 418 TYR A N 1
ATOM 3234 C CA . TYR A 1 418 ? 27.583 12.271 -26.114 1.00 90.56 418 TYR A CA 1
ATOM 3235 C C . TYR A 1 418 ? 26.541 12.553 -27.212 1.00 90.56 418 TYR A C 1
ATOM 3237 O O . TYR A 1 418 ? 26.827 13.306 -28.147 1.00 90.56 418 TYR A O 1
ATOM 3245 N N . MET A 1 419 ? 25.341 11.966 -27.139 1.00 93.19 419 MET A N 1
ATOM 3246 C CA . MET A 1 419 ? 24.241 12.242 -28.064 1.00 93.19 419 MET A CA 1
ATOM 3247 C C . MET A 1 419 ? 23.005 12.786 -27.346 1.00 93.19 419 MET A C 1
ATOM 3249 O O . MET A 1 419 ? 22.811 12.619 -26.144 1.00 93.19 419 MET A O 1
ATOM 3253 N N . SER A 1 420 ? 22.133 13.460 -28.101 1.00 93.06 420 SER A N 1
ATOM 3254 C CA . SER A 1 420 ? 20.879 13.951 -27.537 1.00 93.06 420 SER A CA 1
ATOM 3255 C C . SER A 1 420 ? 20.000 12.783 -27.093 1.00 93.06 420 SER A C 1
ATOM 3257 O O . SER A 1 420 ? 19.989 11.716 -27.705 1.00 93.06 420 SER A O 1
ATOM 3259 N N . GLY A 1 421 ? 19.205 13.002 -26.049 1.00 89.94 421 GLY A N 1
ATOM 3260 C CA . GLY A 1 421 ? 18.317 11.974 -25.516 1.00 89.94 421 GLY A CA 1
ATOM 3261 C C . GLY A 1 421 ? 17.415 11.275 -26.554 1.00 89.94 421 GLY A C 1
ATOM 3262 O O . GLY A 1 421 ? 17.264 10.059 -26.457 1.00 89.94 421 GLY A O 1
ATOM 3263 N N . PRO A 1 422 ? 16.824 11.981 -27.544 1.00 93.19 422 PRO A N 1
ATOM 3264 C CA . PRO A 1 422 ? 16.088 11.334 -28.632 1.00 93.19 422 PRO A CA 1
ATOM 3265 C C . PRO A 1 422 ? 16.963 10.402 -29.480 1.00 93.19 422 PRO A C 1
ATOM 3267 O O . PRO A 1 422 ? 16.582 9.257 -29.694 1.00 93.19 422 PRO A O 1
ATOM 3270 N N . LYS A 1 423 ? 18.175 10.833 -29.860 1.00 94.75 423 LYS A N 1
ATOM 3271 C CA . LYS A 1 423 ? 19.119 10.001 -30.623 1.00 94.75 423 LYS A CA 1
ATOM 3272 C C . LYS A 1 423 ? 19.580 8.775 -29.832 1.00 94.75 423 LYS A C 1
ATOM 3274 O O . LYS A 1 423 ? 19.684 7.694 -30.397 1.00 94.75 423 LYS A O 1
ATOM 3279 N N . ALA A 1 424 ? 19.796 8.916 -28.522 1.00 94.94 424 ALA A N 1
ATOM 3280 C CA . ALA A 1 424 ? 20.137 7.788 -27.648 1.00 94.94 424 ALA A CA 1
ATOM 3281 C C . ALA A 1 424 ? 19.023 6.738 -27.606 1.00 94.94 424 ALA A C 1
ATOM 3283 O O . ALA A 1 424 ? 19.292 5.538 -27.615 1.00 94.94 424 ALA A O 1
ATOM 3284 N N . ALA A 1 425 ? 17.766 7.182 -27.596 1.00 95.69 425 ALA A N 1
ATOM 3285 C CA . ALA A 1 425 ? 16.627 6.279 -27.661 1.00 95.69 425 ALA A CA 1
ATOM 3286 C C . ALA A 1 425 ? 16.494 5.607 -29.025 1.00 95.69 425 ALA A C 1
ATOM 3288 O O . ALA A 1 425 ? 16.320 4.395 -29.067 1.00 95.69 425 ALA A O 1
ATOM 3289 N N . GLU A 1 426 ? 16.633 6.355 -30.122 1.00 96.75 426 GLU A N 1
ATOM 3290 C CA . GLU A 1 426 ? 16.669 5.791 -31.479 1.00 96.75 426 GLU A CA 1
ATOM 3291 C C . GLU A 1 426 ? 17.766 4.729 -31.608 1.00 96.75 426 GLU A C 1
ATOM 3293 O O . GLU A 1 426 ? 17.523 3.662 -32.162 1.00 96.75 426 GLU A O 1
ATOM 3298 N N . HIS A 1 427 ? 18.938 4.968 -31.017 1.00 95.56 427 HIS A N 1
ATOM 3299 C CA . HIS A 1 427 ? 20.043 4.013 -31.003 1.00 95.56 427 HIS A CA 1
ATOM 3300 C C . HIS A 1 427 ? 19.703 2.717 -30.243 1.00 95.56 427 HIS A C 1
ATOM 3302 O O . HIS A 1 427 ? 20.032 1.624 -30.702 1.00 95.56 427 HIS A O 1
ATOM 3308 N N . LEU A 1 428 ? 19.001 2.806 -29.105 1.00 97.25 428 LEU A N 1
ATOM 3309 C CA . LEU A 1 428 ? 18.518 1.619 -28.385 1.00 97.25 428 LEU A CA 1
ATOM 3310 C C . LEU A 1 428 ? 17.352 0.915 -29.092 1.00 97.25 428 LEU A C 1
ATOM 3312 O O . LEU A 1 428 ? 17.239 -0.306 -28.997 1.00 97.25 428 LEU A O 1
ATOM 3316 N N . ILE A 1 429 ? 16.500 1.653 -29.802 1.00 98.12 429 ILE A N 1
ATOM 3317 C CA . ILE A 1 429 ? 15.421 1.086 -30.621 1.00 98.12 429 ILE A CA 1
ATOM 3318 C C . ILE A 1 429 ? 16.007 0.340 -31.828 1.00 98.12 429 ILE A C 1
ATOM 3320 O O . ILE A 1 429 ? 15.558 -0.766 -32.128 1.00 98.12 429 ILE A O 1
ATOM 3324 N N . ASP A 1 430 ? 17.037 0.890 -32.479 1.00 97.38 430 ASP A N 1
ATOM 3325 C CA . ASP A 1 430 ? 17.790 0.210 -33.541 1.00 97.38 430 ASP A CA 1
ATOM 3326 C C . ASP A 1 430 ? 18.423 -1.083 -33.016 1.00 97.38 430 ASP A C 1
ATOM 3328 O O . ASP A 1 430 ? 18.231 -2.147 -33.609 1.00 97.38 430 ASP A O 1
ATOM 3332 N N . PHE A 1 431 ? 19.072 -1.031 -31.847 1.00 97.75 431 PHE A N 1
ATOM 3333 C CA . PHE A 1 431 ? 19.563 -2.233 -31.173 1.00 97.75 431 PHE A CA 1
ATOM 3334 C C . PHE A 1 431 ? 18.450 -3.267 -30.959 1.00 97.75 431 PHE A C 1
ATOM 3336 O O . PHE A 1 431 ? 18.609 -4.417 -31.365 1.00 97.75 431 PHE A O 1
ATOM 3343 N N . ALA A 1 432 ? 17.317 -2.866 -30.373 1.00 97.81 432 ALA A N 1
ATOM 3344 C CA . ALA A 1 432 ? 16.192 -3.766 -30.146 1.00 97.81 432 ALA A CA 1
ATOM 3345 C C . ALA A 1 432 ? 15.695 -4.395 -31.459 1.00 97.81 432 ALA A C 1
ATOM 3347 O O . ALA A 1 432 ? 15.414 -5.587 -31.489 1.00 97.81 432 ALA A O 1
ATOM 3348 N N . SER A 1 433 ? 15.660 -3.641 -32.563 1.00 96.94 433 SER A N 1
ATOM 3349 C CA . SER A 1 433 ? 15.232 -4.144 -33.878 1.00 96.94 433 SER A CA 1
ATOM 3350 C C . SER A 1 433 ? 16.161 -5.205 -34.487 1.00 96.94 433 SER A C 1
ATOM 3352 O O . SER A 1 433 ? 15.722 -6.004 -35.313 1.00 96.94 433 SER A O 1
ATOM 3354 N N . LYS A 1 434 ? 17.433 -5.233 -34.070 1.00 97.12 434 LYS A N 1
ATOM 3355 C CA . LYS A 1 434 ? 18.443 -6.210 -34.511 1.00 97.12 434 LYS A CA 1
ATOM 3356 C C . LYS A 1 434 ? 18.427 -7.502 -33.693 1.00 97.12 434 LYS A C 1
ATOM 3358 O O . LYS A 1 434 ? 19.132 -8.452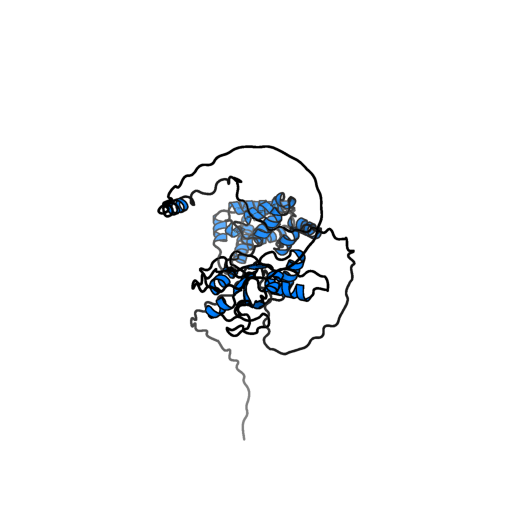 -34.047 1.00 97.12 434 LYS A O 1
ATOM 3363 N N . LEU A 1 435 ? 17.663 -7.537 -32.602 1.00 97.44 435 LEU A N 1
ATOM 3364 C CA . LEU A 1 435 ? 17.461 -8.739 -31.804 1.00 97.44 435 LEU A CA 1
ATOM 3365 C C . LEU A 1 435 ? 16.432 -9.656 -32.466 1.00 97.44 435 LEU A C 1
ATOM 3367 O O . LEU A 1 435 ? 15.532 -9.222 -33.182 1.00 97.44 435 LEU A O 1
ATOM 3371 N N . ASN A 1 436 ? 16.559 -10.951 -32.203 1.00 96.31 436 ASN A N 1
ATOM 3372 C CA . ASN A 1 436 ? 15.609 -11.959 -32.662 1.00 96.31 436 ASN A CA 1
ATOM 3373 C C . ASN A 1 436 ? 15.086 -12.803 -31.489 1.00 96.31 436 ASN A C 1
ATOM 3375 O O . ASN A 1 436 ? 15.513 -12.659 -30.342 1.00 96.31 436 ASN A O 1
ATOM 3379 N N . ARG A 1 437 ? 14.153 -13.718 -31.775 1.00 96.19 437 ARG A N 1
ATOM 3380 C CA . ARG A 1 437 ? 13.531 -14.545 -30.736 1.00 96.19 437 ARG A CA 1
ATOM 3381 C C . ARG A 1 437 ? 14.526 -15.451 -29.995 1.00 96.19 437 ARG A C 1
ATOM 3383 O O . ARG A 1 437 ? 14.357 -15.636 -28.796 1.00 96.19 437 ARG A O 1
ATOM 3390 N N . GLN A 1 438 ? 15.573 -15.953 -30.653 1.00 97.00 438 GLN A N 1
ATOM 3391 C CA . GLN A 1 438 ? 16.604 -16.776 -30.001 1.00 97.00 438 GLN A CA 1
ATOM 3392 C C . GLN A 1 438 ? 17.418 -15.958 -28.987 1.00 97.00 438 GLN A C 1
ATOM 3394 O O . GLN A 1 438 ? 17.773 -16.473 -27.927 1.00 97.00 438 GLN A O 1
ATOM 3399 N N . ASP A 1 439 ? 17.675 -14.678 -29.280 1.00 97.00 439 ASP A N 1
ATOM 3400 C CA . ASP A 1 439 ? 18.329 -13.762 -28.337 1.00 97.00 439 ASP A CA 1
ATOM 3401 C C . ASP A 1 439 ? 17.450 -13.563 -27.086 1.00 97.00 439 ASP A C 1
ATOM 3403 O O . ASP A 1 439 ? 17.933 -13.639 -25.953 1.00 97.00 439 ASP A O 1
ATOM 3407 N N . ALA A 1 440 ? 16.137 -13.382 -27.278 1.00 97.00 440 ALA A N 1
ATOM 3408 C CA . ALA A 1 440 ? 15.198 -13.265 -26.165 1.00 97.00 440 ALA A CA 1
ATOM 3409 C C . ALA A 1 440 ? 15.067 -14.552 -25.350 1.00 97.00 440 ALA A C 1
ATOM 3411 O O . ALA A 1 440 ? 15.111 -14.488 -24.125 1.00 97.00 440 ALA A O 1
ATOM 3412 N N . GLU A 1 441 ? 14.971 -15.717 -25.992 1.00 97.00 441 GLU A N 1
ATOM 3413 C CA . GLU A 1 441 ? 14.919 -17.013 -25.303 1.00 97.00 441 GLU A CA 1
ATOM 3414 C C . GLU A 1 441 ? 16.157 -17.242 -24.439 1.00 97.00 441 GLU A C 1
ATOM 3416 O O . GLU A 1 441 ? 16.044 -17.696 -23.298 1.00 97.00 441 GLU A O 1
ATOM 3421 N N . ARG A 1 442 ? 17.335 -16.856 -24.942 1.00 96.19 442 ARG A N 1
ATOM 3422 C CA . ARG A 1 442 ? 18.578 -16.919 -24.177 1.00 96.19 442 ARG A CA 1
ATOM 3423 C C . ARG A 1 442 ? 18.477 -16.098 -22.895 1.00 96.19 442 ARG A C 1
ATOM 3425 O O . ARG A 1 442 ? 18.708 -16.648 -21.823 1.00 96.19 442 ARG A O 1
ATOM 3432 N N . ILE A 1 443 ? 18.054 -14.837 -22.981 1.00 96.81 443 ILE A N 1
ATOM 3433 C CA . ILE A 1 443 ? 17.885 -13.948 -21.820 1.00 96.81 443 ILE A CA 1
ATOM 3434 C C . ILE A 1 443 ? 16.786 -14.443 -20.865 1.00 96.81 443 ILE A C 1
ATOM 3436 O O . ILE A 1 443 ? 16.977 -14.476 -19.648 1.00 96.81 443 ILE A O 1
ATOM 3440 N N . GLU A 1 444 ? 15.629 -14.834 -21.396 1.00 96.12 444 GLU A N 1
ATOM 3441 C CA . GLU A 1 444 ? 14.468 -15.280 -20.619 1.00 96.12 444 GLU A CA 1
ATOM 3442 C C . GLU A 1 444 ? 14.747 -16.587 -19.863 1.00 96.12 444 GLU A C 1
ATOM 3444 O O . GLU A 1 444 ? 14.211 -16.801 -18.771 1.00 96.12 444 GLU A O 1
ATOM 3449 N N . SER A 1 445 ? 15.625 -17.437 -20.407 1.00 95.88 445 SER A N 1
ATOM 3450 C CA . SER A 1 445 ? 16.032 -18.704 -19.797 1.00 95.88 445 SER A CA 1
ATOM 3451 C C . SER A 1 445 ? 16.995 -18.557 -18.610 1.00 95.88 445 SER A C 1
ATOM 3453 O O . SER A 1 445 ? 17.163 -19.516 -17.851 1.00 95.88 445 SER A O 1
ATOM 3455 N N . ILE A 1 446 ? 17.586 -17.372 -18.396 1.00 95.88 446 ILE A N 1
ATOM 3456 C CA . ILE A 1 446 ? 18.531 -17.118 -17.299 1.00 95.88 446 ILE A CA 1
ATOM 3457 C C . ILE A 1 446 ? 17.814 -17.249 -15.946 1.00 95.88 446 ILE A C 1
ATOM 3459 O O . ILE A 1 446 ? 16.818 -16.577 -15.651 1.00 95.88 446 ILE A O 1
ATOM 3463 N N . LYS A 1 447 ? 18.363 -18.111 -15.085 1.00 92.62 447 LYS A N 1
ATOM 3464 C CA . LYS A 1 447 ? 17.877 -18.412 -13.729 1.00 92.62 447 LYS A CA 1
ATOM 3465 C C . LYS A 1 447 ? 19.019 -18.289 -12.712 1.00 92.62 447 LYS A C 1
ATOM 3467 O O . LYS A 1 447 ? 20.177 -18.132 -13.084 1.00 92.62 447 LYS A O 1
ATOM 3472 N N . GLY A 1 448 ? 18.684 -18.388 -11.426 1.00 92.44 448 GLY A N 1
ATOM 3473 C CA . GLY A 1 448 ? 19.651 -18.386 -10.323 1.00 92.44 448 GLY A CA 1
ATOM 3474 C C . GLY A 1 448 ? 19.677 -17.083 -9.522 1.00 92.44 448 GLY A C 1
ATOM 3475 O O . GLY A 1 448 ? 18.992 -16.117 -9.860 1.00 92.44 448 GLY A O 1
ATOM 3476 N N . ALA A 1 449 ? 20.457 -17.079 -8.438 1.00 88.75 449 ALA A N 1
ATOM 3477 C CA . ALA A 1 449 ? 20.560 -15.948 -7.512 1.00 88.75 449 ALA A CA 1
ATOM 3478 C C . ALA A 1 449 ? 21.071 -14.668 -8.202 1.00 88.75 449 ALA A C 1
ATOM 3480 O O . ALA A 1 449 ? 20.554 -13.584 -7.942 1.00 88.75 449 ALA A O 1
ATOM 3481 N N . ASP A 1 450 ? 21.984 -14.815 -9.166 1.00 94.06 450 ASP A N 1
ATOM 3482 C CA . ASP A 1 450 ? 22.592 -13.705 -9.912 1.00 94.06 450 ASP A CA 1
ATOM 3483 C C . ASP A 1 450 ? 21.855 -13.364 -11.217 1.00 94.06 450 ASP A C 1
ATOM 3485 O O . ASP A 1 450 ? 22.405 -12.694 -12.094 1.00 94.06 450 ASP A O 1
ATOM 3489 N N . LYS A 1 451 ? 20.591 -13.800 -11.364 1.00 94.06 451 LYS A N 1
ATOM 3490 C CA . LYS A 1 451 ? 19.789 -13.599 -12.586 1.00 94.06 451 LYS A CA 1
ATOM 3491 C C . LYS A 1 451 ? 19.848 -12.157 -13.094 1.00 94.06 451 LYS A C 1
ATOM 3493 O O . LYS A 1 451 ? 20.037 -11.945 -14.285 1.00 94.06 451 LYS A O 1
ATOM 3498 N N . ALA A 1 452 ? 19.701 -11.177 -12.203 1.00 95.12 452 ALA A N 1
ATOM 3499 C CA . ALA A 1 452 ? 19.698 -9.765 -12.575 1.00 95.12 452 ALA A CA 1
ATOM 3500 C C . ALA A 1 452 ? 21.006 -9.338 -13.260 1.00 95.12 452 ALA A C 1
ATOM 3502 O O . ALA A 1 452 ? 20.963 -8.716 -14.318 1.00 95.12 452 ALA A O 1
ATOM 3503 N N . GLN A 1 453 ? 22.159 -9.692 -12.686 1.00 96.75 453 GLN A N 1
ATOM 3504 C CA . GLN A 1 453 ? 23.458 -9.333 -13.254 1.00 96.75 453 GLN A CA 1
ATOM 3505 C C . GLN A 1 453 ? 23.733 -10.107 -14.545 1.00 96.75 453 GLN A C 1
ATOM 3507 O O . GLN A 1 453 ? 24.202 -9.524 -15.517 1.00 96.75 453 GLN A O 1
ATOM 3512 N N . ASN A 1 454 ? 23.378 -11.392 -14.589 1.00 97.12 454 ASN A N 1
ATOM 3513 C CA . ASN A 1 454 ? 23.583 -12.230 -15.769 1.00 97.12 454 ASN A CA 1
ATOM 3514 C C . ASN A 1 454 ? 22.750 -11.755 -16.968 1.00 97.12 454 ASN A C 1
ATOM 3516 O O . ASN A 1 454 ? 23.268 -11.703 -18.078 1.00 97.12 454 AS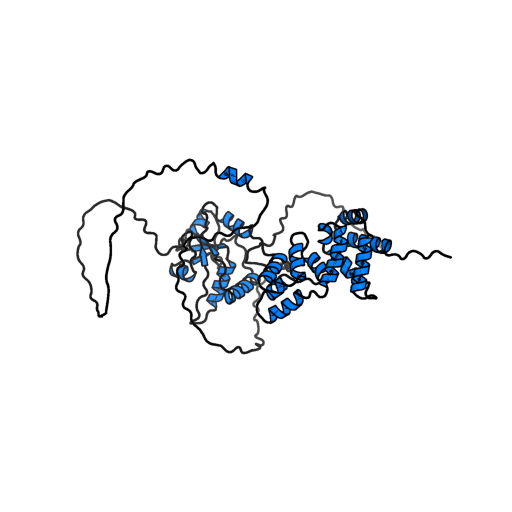N A O 1
ATOM 3520 N N . VAL A 1 455 ? 21.500 -11.326 -16.748 1.00 97.31 455 VAL A N 1
ATOM 3521 C CA . VAL A 1 455 ? 20.683 -10.705 -17.806 1.00 97.31 455 VAL A CA 1
ATOM 3522 C C . VAL A 1 455 ? 21.323 -9.409 -18.307 1.00 97.31 455 VAL A C 1
ATOM 3524 O O . VAL A 1 455 ? 21.420 -9.213 -19.515 1.00 97.31 455 VAL A O 1
ATOM 3527 N N . LYS A 1 456 ? 21.797 -8.538 -17.404 1.00 97.75 456 LYS A N 1
ATOM 3528 C CA . LYS A 1 456 ? 22.483 -7.292 -17.791 1.00 97.75 456 LYS A CA 1
ATOM 3529 C C . LYS A 1 456 ? 23.748 -7.570 -18.614 1.00 97.75 456 LYS A C 1
ATOM 3531 O O . LYS A 1 456 ? 23.976 -6.893 -19.610 1.00 97.75 456 LYS A O 1
ATOM 3536 N N . ASN A 1 457 ? 24.528 -8.580 -18.230 1.00 97.25 457 ASN A N 1
ATOM 3537 C CA . ASN A 1 457 ? 25.739 -8.983 -18.947 1.00 97.25 457 ASN A CA 1
ATOM 3538 C C . ASN A 1 457 ? 25.422 -9.531 -20.349 1.00 97.25 457 ASN A C 1
ATOM 3540 O O . ASN A 1 457 ? 26.111 -9.188 -21.305 1.00 97.25 457 ASN A O 1
ATOM 3544 N N . GLU A 1 458 ? 24.375 -10.349 -20.489 1.00 97.50 458 GLU A N 1
ATOM 3545 C CA . GLU A 1 458 ? 23.969 -10.880 -21.797 1.00 97.50 458 GLU A CA 1
ATOM 3546 C C . GLU A 1 458 ? 23.446 -9.766 -22.713 1.00 97.50 458 GLU A C 1
ATOM 3548 O O . GLU A 1 458 ? 23.824 -9.693 -23.881 1.00 97.50 458 GLU A O 1
ATOM 3553 N N . LEU A 1 459 ? 22.638 -8.845 -22.174 1.00 97.69 459 LEU A N 1
ATOM 3554 C CA . LEU A 1 459 ? 22.203 -7.648 -22.897 1.00 97.69 459 LEU A CA 1
ATOM 3555 C C . LEU A 1 459 ? 23.398 -6.790 -23.342 1.00 97.69 459 LEU A C 1
ATOM 3557 O O . LEU A 1 459 ? 23.397 -6.279 -24.459 1.00 97.69 459 LEU A O 1
ATOM 3561 N N . ASP A 1 460 ? 24.433 -6.659 -22.506 1.00 97.25 460 ASP A N 1
ATOM 3562 C CA . ASP A 1 460 ? 25.681 -5.984 -22.870 1.00 97.25 460 ASP A CA 1
ATOM 3563 C C . ASP A 1 460 ? 26.426 -6.698 -24.007 1.00 97.25 460 ASP A C 1
ATOM 3565 O O . ASP A 1 460 ? 26.895 -6.022 -24.925 1.00 97.25 460 ASP A O 1
ATOM 3569 N N . SER A 1 461 ? 26.518 -8.033 -23.974 1.00 96.81 461 SER A N 1
ATOM 3570 C CA . SER A 1 461 ? 27.154 -8.819 -25.044 1.00 96.81 461 SER A CA 1
ATOM 3571 C C . SER A 1 461 ? 26.429 -8.617 -26.368 1.00 96.81 461 SER A C 1
ATOM 3573 O O . SER A 1 461 ? 27.035 -8.177 -27.344 1.00 96.81 461 SER A O 1
ATOM 3575 N N . LEU A 1 462 ? 25.109 -8.826 -26.375 1.00 96.75 462 LEU A N 1
ATOM 3576 C CA . LEU A 1 462 ? 24.273 -8.654 -27.561 1.00 96.75 462 LEU A CA 1
ATOM 3577 C C . LEU A 1 462 ? 24.350 -7.225 -28.097 1.00 96.75 462 LEU A C 1
ATOM 3579 O O . LEU A 1 462 ? 24.481 -7.023 -29.301 1.00 96.75 462 LEU A O 1
ATOM 3583 N N . TYR A 1 463 ? 24.318 -6.224 -27.218 1.00 96.62 463 TYR A N 1
ATOM 3584 C CA . TYR A 1 463 ? 24.478 -4.830 -27.618 1.00 96.62 463 TYR A CA 1
ATOM 3585 C C . TYR A 1 463 ? 25.801 -4.600 -28.350 1.00 96.62 463 TYR A C 1
ATOM 3587 O O . TYR A 1 463 ? 25.812 -4.067 -29.458 1.00 96.62 463 TYR A O 1
ATOM 3595 N N . ASN A 1 464 ? 26.911 -5.061 -27.774 1.00 93.75 464 ASN A N 1
ATOM 3596 C CA . ASN A 1 464 ? 28.233 -4.906 -28.377 1.00 93.75 464 ASN A CA 1
ATOM 3597 C C . ASN A 1 464 ? 28.390 -5.706 -29.679 1.00 93.75 464 ASN A C 1
ATOM 3599 O O . ASN A 1 464 ? 29.152 -5.305 -30.551 1.00 93.75 464 ASN A O 1
ATOM 3603 N N . GLU A 1 465 ? 27.704 -6.836 -29.829 1.00 93.88 465 GLU A N 1
ATOM 3604 C CA . GLU A 1 465 ? 27.725 -7.639 -31.055 1.00 93.88 465 GLU A CA 1
ATOM 3605 C C . GLU A 1 465 ? 26.934 -6.978 -32.190 1.00 93.88 465 GLU A C 1
ATOM 3607 O O . GLU A 1 465 ? 27.412 -6.920 -33.321 1.00 93.88 465 GLU A O 1
ATOM 3612 N N . ARG A 1 466 ? 25.734 -6.462 -31.898 1.00 93.25 466 ARG A N 1
ATOM 3613 C CA . ARG A 1 466 ? 24.796 -5.934 -32.907 1.00 93.25 466 ARG A CA 1
ATOM 3614 C C . ARG A 1 466 ? 25.053 -4.478 -33.290 1.00 93.25 466 ARG A C 1
ATOM 3616 O O . ARG A 1 466 ? 24.607 -4.040 -34.352 1.00 93.25 466 ARG A O 1
ATOM 3623 N N . MET A 1 467 ? 25.733 -3.728 -32.426 1.00 91.50 467 MET A N 1
ATOM 3624 C CA . MET A 1 467 ? 25.974 -2.292 -32.608 1.00 91.50 467 MET A CA 1
ATOM 3625 C C . MET A 1 467 ? 27.411 -1.955 -33.020 1.00 91.50 467 MET A C 1
ATOM 3627 O O . MET A 1 467 ? 27.744 -0.777 -33.120 1.00 91.50 467 MET A O 1
ATOM 3631 N N . LYS A 1 468 ? 28.263 -2.953 -33.298 1.00 81.56 468 LYS A N 1
ATOM 3632 C CA . LYS A 1 468 ? 29.550 -2.721 -33.972 1.00 81.56 468 LYS A CA 1
ATOM 3633 C C . LYS A 1 468 ? 29.314 -2.147 -35.369 1.00 81.56 468 LYS A C 1
ATOM 3635 O O . LYS A 1 468 ? 28.501 -2.677 -36.126 1.00 81.56 468 LYS A O 1
ATOM 3640 N N . GLU A 1 469 ? 30.046 -1.090 -35.716 1.00 58.38 469 GLU A N 1
ATOM 3641 C CA . GLU A 1 469 ? 30.136 -0.651 -37.109 1.00 58.38 469 GLU A CA 1
ATOM 3642 C C . GLU A 1 469 ? 30.786 -1.764 -37.949 1.00 58.38 469 GLU A C 1
ATOM 3644 O O . GLU A 1 469 ? 31.704 -2.433 -37.460 1.00 58.38 469 GLU A O 1
ATOM 3649 N N . PRO A 1 470 ? 30.320 -2.009 -39.187 1.00 51.22 470 PRO A N 1
ATOM 3650 C CA . PRO A 1 470 ? 30.992 -2.944 -40.077 1.00 51.22 470 PRO A CA 1
ATOM 3651 C C . PRO A 1 470 ? 32.433 -2.471 -40.293 1.00 51.22 470 PRO A C 1
ATOM 3653 O O . PRO A 1 470 ? 32.656 -1.305 -40.624 1.00 51.22 470 PRO A O 1
ATOM 3656 N N . GLU A 1 471 ? 33.409 -3.365 -40.101 1.00 44.53 471 GLU A N 1
ATOM 3657 C CA . GLU A 1 471 ? 34.798 -3.082 -40.461 1.00 44.53 471 GLU A CA 1
ATOM 3658 C C . GLU A 1 471 ? 34.819 -2.612 -41.919 1.00 44.53 471 GLU A C 1
ATOM 3660 O O . GLU A 1 471 ? 34.360 -3.317 -42.822 1.00 44.53 471 GLU A O 1
ATOM 3665 N N . SER A 1 472 ? 35.284 -1.378 -42.139 1.00 38.03 472 SER A N 1
ATOM 3666 C CA . SER A 1 472 ? 35.465 -0.855 -43.490 1.00 38.03 472 SER A CA 1
ATOM 3667 C C . SER A 1 472 ? 36.353 -1.835 -44.257 1.00 38.03 472 SER A C 1
ATOM 3669 O O . SER A 1 472 ? 37.379 -2.247 -43.708 1.00 38.03 472 SER A O 1
ATOM 3671 N N . PRO A 1 473 ? 35.988 -2.235 -45.490 1.00 48.19 473 PRO A N 1
ATOM 3672 C CA . PRO A 1 473 ? 36.817 -3.148 -46.255 1.00 48.19 473 PRO A CA 1
ATOM 3673 C C . PRO A 1 473 ? 38.193 -2.506 -46.406 1.00 48.19 473 PRO A C 1
ATOM 3675 O O . PRO A 1 473 ? 38.311 -1.382 -46.897 1.00 48.19 473 PRO A O 1
ATOM 3678 N N . VAL A 1 474 ? 39.215 -3.206 -45.915 1.00 50.56 474 VAL A N 1
ATOM 3679 C CA . VAL A 1 474 ? 40.615 -2.840 -46.118 1.00 50.56 474 VAL A CA 1
ATOM 3680 C C . VAL A 1 474 ? 40.825 -2.786 -47.631 1.00 50.56 474 VAL A C 1
ATOM 3682 O O . VAL A 1 474 ? 40.761 -3.826 -48.289 1.00 50.56 474 VAL A O 1
ATOM 3685 N N . MET A 1 475 ? 40.950 -1.570 -48.173 1.00 41.84 475 MET A N 1
ATOM 3686 C CA . MET A 1 475 ? 41.257 -1.331 -49.588 1.00 41.84 475 MET A CA 1
ATOM 3687 C C . MET A 1 475 ? 42.683 -1.744 -49.923 1.00 41.84 475 MET A C 1
ATOM 3689 O O . MET A 1 475 ? 43.582 -1.465 -49.095 1.00 41.84 475 MET A O 1
#

Foldseek 3Di:
DDDDDDDDDDDDDDDDDDDDDDDPPPPDDPDDWDDVLDDDDPDDDDDDDDDDDDDDDDDDDDDDDDDDDDDDDDDDDDDDDDDDDDDDDDDDDPDDDDPPVVVVVVVVVVPPPDDDDDDDDDDDDDDDDDDDDDDDDDDDDDDDDDDDDDDDDDDDDPPPPPPPPPQDADAPDKDKPVSLVVSVADEKEFPPDDDDDVVSLVVLLVCCVVPNAPDAFEKDAQVLCVVVVTWMAHPVRHTDHPPHPPSRRYIYTLPDPSNVVSQVVVQVPDDPPDDRRIHIYHYDNDPPDGSVVVSVCSGPVDDDDDLLNLLVLLCVLDVVSVVQPLSVQLSVLVVPAANQLSQCLQPVDSDADDSVLSNLLSDDDPSVVVSVCVNSPRVCRVLSVLLLVLLVVAADRHVSRDNLNSVLLSVQCVVVVVDDSNVSSVLSSQLSNQDHNVLRCVLVVQDDPCNSVVSSVSSVVSSVVRVDDPDDPPD

Secondary structure (DSSP, 8-state):
------------------------------PPPP-TT----S--------------------------PPPP--------PPPP-------------TTSHHHHHHHSTTSSS----------------------------------------------------SS---TT-EEEHHHHHHTT-EEEEETTSPPPPHHHHHHHHHHHHHH---SPEEEEEHHHHHHTT--EEETT-PEE-TTSTTGGGEEEEEE-HHHHHHHHHHHHTPPTTPPPPP-EEE--S-SSS-HHHHHHHHHHS-----HHHHHHHHHHH-HHHHS-HHHHHHHHHHTTS-HHHHHHHHHS-S-PPPHHHHHHHTSSSHHHHHHHHHHS--TTHHHHHHHHHHHHTTS-HHHHTSTHHHHHHHHHHHHTTTS-HHHHHHHHHHHHHT--HHHHHHHHT--STTHHHHHHHHHHHHHHHHSPPPPPP--

pLDDT: mean 70.47, std 31.64, range [21.67, 98.5]

Radius of gyration: 36.03 Å; chains: 1; bounding box: 138×67×95 Å

Organism: NCBI:txid371601